Protein AF-A0A1I7ATZ3-F1 (afdb_monomer)

Radius of gyration: 27.04 Å; Cα contacts (8 Å, |Δi|>4): 1333; chains: 1; bounding box: 50×99×94 Å

Solvent-accessible surface area (backbone atoms only — not comparable to full-atom values): 29990 Å² total; per-residue (Å²): 133,88,88,81,89,83,79,82,81,77,78,77,77,76,74,86,73,68,63,44,78,49,77,69,45,80,72,55,74,37,81,67,33,77,46,61,32,64,81,54,92,65,87,57,68,36,50,53,69,41,48,66,41,80,89,51,80,63,52,58,56,46,27,48,54,71,18,48,56,48,60,50,78,49,72,45,97,84,22,22,42,31,42,36,35,38,41,46,85,46,84,48,70,81,88,48,48,73,60,49,52,51,47,59,68,63,67,67,80,73,76,92,80,54,66,81,81,47,50,64,60,42,49,47,19,60,67,66,74,43,62,53,66,58,60,61,53,47,48,42,52,36,39,26,42,37,46,35,58,32,50,19,26,23,56,35,34,39,40,42,30,33,34,80,50,60,81,26,62,76,19,36,35,39,39,42,43,61,57,42,43,30,40,41,30,43,78,51,76,38,32,33,38,43,37,41,36,25,32,44,98,85,69,47,65,45,72,52,77,51,75,44,73,76,36,60,75,52,44,56,39,35,42,35,38,30,24,77,82,29,31,36,34,41,36,39,89,87,71,52,72,51,79,43,58,19,29,46,55,54,62,54,63,49,87,61,78,39,55,35,54,16,44,39,37,40,37,72,45,70,28,92,86,32,45,38,39,35,37,35,36,40,34,46,35,29,33,29,82,22,29,44,65,26,49,38,33,59,58,41,50,30,23,32,31,29,51,25,67,59,64,60,91,34,31,51,67,40,51,51,54,40,44,76,70,78,24,42,27,22,41,21,40,20,54,70,49,55,73,72,54,50,70,72,57,49,51,51,54,30,42,39,38,73,75,62,65,31,38,44,22,35,23,39,74,49,45,42,69,78,45,59,69,72,57,32,50,50,52,50,55,51,51,47,50,48,48,21,72,75,54,72,49,73,43,43,30,34,48,28,34,93,65,30,59,51,56,69,55,40,37,51,40,30,79,76,62,62,24,45,56,42,67,39,64,86,30,26,35,61,47,74,73,53,26,51,49,18,67,86,39,34,80,41,48,57,55,38,25,64,28,39,48,45,62,42,35,31,28,46,41,28,51,38,79,80,42,59,91,64,8,21,22,33,72,57,48,52,51,44,54,50,30,23,53,75,62,62,29,45,40,30,21,52,58,56,51,51,45,28,23,44,18,36,64,61,41,48,67,40,80,31,29,44,49,94,45,36,38,34,34,35,34,42,39,80,72,41,50,32,38,33,39,37,71,46,80,54,50,95,61,44,44,40,32,35,65,70,78,72,40,78,54,77,69,45,76,44,98,85,23,24,38,36,37,78,44,50,50,77,30,36,38,38,41,38,42,101

pLDDT: mean 88.19, std 15.66, range [24.61, 98.62]

Sequence (578 aa):
MSSSLHVEGSKTLIDENIPKICENANQGILNLFSQNYTEINSIPKNVFIANLQGNKIYDKLYSAIYGTLKSEISLTASKALNYKTSRDSCLFPCSLFPVVDTILQSGVNGYTVNLTKSLETHRFCEAASIPLIHYREQQRQTESLYICGLIPMVKCTYQISMNIKTDDFQSFVELNSPGSKLIIQKVDNDNVILRSYFKDFSEEIRSKTIRIGNAAEKFDFEIKFDGYNKTNTICTNDGNFIVTPFYSTDRQRLPYIDFSNGYIKFTSFIAGKGTYLDVDLYSIGQTADRKFITAIGSNKILAFGLDGPHARDTTEQGIRYLNSKNNIGTIWFDIELLEQYSETDLEYLRSLVTNDSWDVGVHYSEELNRLPLEEAYKVIDEGYSYVYEKIGKKPTSWCSMRNKDTVAHAIYAYENLGMFWRNGDSGIHAERDIGNLDDTTWEWWEKASRAGMIHPVFTHELDKDPAIKYSISSSKFRSWVDNYNSNNVSIVSFYEYGQINRNTFDASFEKLRYTEHSVTFDAHTNGAIALVNVNIKAGKNTQIYDNTSEKFISYNIEQDNSVTFWVEDRHTYSVYVN

Foldseek 3Di:
DDDDDDDDDDPPPPPQFDWDFDFLDFDFKDFQDKDFQQPDDDDDLLKDWAALDADDPVLVVVCQAFAAKDWDWDQDPSRFTKIKIFGDDHPDDPVCVVVVLVCVVVVPPDDDPCPVVQPLLVLVCVQVVHRSCLVVNVSRRWTKMKRFQGFKALKKKKKFKKAKDWPDQVKWKWKDWFLWTWTWTDNDQFKIKIKTWAADPVRHIDIDIDMDGRRNDMFMKMWIHHQAQQWIWIAGPVGDIDIDHGRDPLSNLQPDGFITFRMMIMTIRADDPMGMMMMTTRMITMMDTDTLKFFTGDLQAAAEEAADDDDCLFAVVLQVLLVVLVFEEEYAYELVRLVPDDVVVLVVLLCCCPPVVHAYHHEYADLLLVDDVVVSLVSLVVRQVSSCVSNVDGHAEYAYDVRNDGSSSSNSCCVPRVHHYQCDCSHLCVSPSQQQAAPSNLVVLLSCLLSSGHHHHYAHGQDDVVDDPSHYHVVSSSSSSVSSVVVSHHYYYPNLSVQQNSQSPFKDWGSWIDRPWKTKIWIAGPQHKTKMWRPDQADPPKWKAFPVVRDTFDWDQDPNRIIIGIDGHGIMMMITHD

Structure (mmCIF, N/CA/C/O backbone):
data_AF-A0A1I7ATZ3-F1
#
_entry.id   AF-A0A1I7ATZ3-F1
#
loop_
_atom_site.group_PDB
_atom_site.id
_atom_site.type_symbol
_atom_site.label_atom_id
_atom_site.label_alt_id
_atom_site.label_comp_id
_atom_site.label_asym_id
_atom_site.label_entity_id
_atom_site.label_seq_id
_atom_site.pdbx_PDB_ins_code
_atom_site.Cartn_x
_atom_site.Cartn_y
_atom_site.Cartn_z
_atom_site.occupancy
_atom_site.B_iso_or_equiv
_atom_site.auth_seq_id
_atom_site.auth_comp_id
_atom_site.auth_asym_id
_atom_site.auth_atom_id
_atom_site.pdbx_PDB_model_num
ATOM 1 N N . MET A 1 1 ? -24.957 -67.911 57.767 1.00 36.72 1 MET A N 1
ATOM 2 C CA . MET A 1 1 ? -23.739 -68.162 56.971 1.00 36.72 1 MET A CA 1
ATOM 3 C C . MET A 1 1 ? -23.518 -66.976 56.046 1.00 36.72 1 MET A C 1
ATOM 5 O O . MET A 1 1 ? -24.483 -66.536 55.445 1.00 36.72 1 MET A O 1
ATOM 9 N N . SER A 1 2 ? -22.285 -66.464 56.046 1.00 29.34 2 SER A N 1
ATOM 10 C CA . SER A 1 2 ? -21.555 -65.673 55.038 1.00 29.34 2 SER A CA 1
ATOM 11 C C . SER A 1 2 ? -22.284 -64.913 53.913 1.00 29.34 2 SER A C 1
ATOM 13 O O . SER A 1 2 ? -23.058 -65.466 53.143 1.00 29.34 2 SER A O 1
ATOM 15 N N . SER A 1 3 ? -21.849 -63.660 53.773 1.00 24.61 3 SER A N 1
ATOM 16 C CA . SER A 1 3 ? -22.032 -62.644 52.728 1.00 24.61 3 SER A CA 1
ATOM 17 C C . SER A 1 3 ? -21.414 -62.947 51.351 1.00 24.61 3 SER A C 1
ATOM 19 O O . SER A 1 3 ? -20.389 -63.623 51.277 1.00 24.61 3 SER A O 1
ATOM 21 N N . SER A 1 4 ? -21.958 -62.319 50.296 1.00 28.31 4 SER A N 1
ATOM 22 C CA . SER A 1 4 ? -21.312 -61.410 49.299 1.00 28.31 4 SER A CA 1
ATOM 23 C C . SER A 1 4 ? -22.206 -61.374 48.037 1.00 28.31 4 SER A C 1
ATOM 25 O O . SER A 1 4 ? -22.562 -62.426 47.527 1.00 28.31 4 SER A O 1
ATOM 27 N N . LEU A 1 5 ? -22.840 -60.271 47.606 1.00 27.20 5 LEU A N 1
ATOM 28 C CA . LEU A 1 5 ? -22.343 -58.982 47.085 1.00 27.20 5 LEU A CA 1
ATOM 29 C C . LEU A 1 5 ? -21.348 -59.148 45.924 1.00 27.20 5 LEU A C 1
ATOM 31 O O . LEU A 1 5 ? -20.136 -59.126 46.112 1.00 27.20 5 LEU A O 1
ATOM 35 N N . HIS A 1 6 ? -21.901 -59.301 44.717 1.00 26.30 6 HIS A N 1
ATOM 36 C CA . HIS A 1 6 ? -21.206 -59.072 43.454 1.00 26.30 6 HIS A CA 1
ATOM 37 C C . HIS A 1 6 ? -21.459 -57.624 43.022 1.00 26.30 6 HIS A C 1
ATOM 39 O O . HIS A 1 6 ? -22.601 -57.228 42.802 1.00 26.30 6 HIS A O 1
ATOM 45 N N . VAL A 1 7 ? -20.385 -56.840 42.961 1.00 30.66 7 VAL A N 1
ATOM 46 C CA . VAL A 1 7 ? -20.363 -55.481 42.418 1.00 30.66 7 VAL A CA 1
ATOM 47 C C . VAL A 1 7 ? -20.033 -55.594 40.934 1.00 30.66 7 VAL A C 1
ATOM 49 O O . VAL A 1 7 ? -18.987 -56.132 40.569 1.00 30.66 7 VAL A O 1
ATOM 52 N N . GLU A 1 8 ? -20.947 -55.112 40.095 1.00 30.19 8 GLU A N 1
ATOM 53 C CA . GLU A 1 8 ? -20.722 -54.881 38.672 1.00 30.19 8 GLU A CA 1
ATOM 54 C C . GLU A 1 8 ? -19.569 -53.893 38.482 1.00 30.19 8 GLU A C 1
ATOM 56 O O . GLU A 1 8 ? -19.534 -52.818 39.084 1.00 30.19 8 GLU A O 1
ATOM 61 N N . GLY A 1 9 ? -18.616 -54.271 37.631 1.00 30.16 9 GLY A N 1
ATOM 62 C CA . GLY A 1 9 ? -17.546 -53.388 37.200 1.00 30.16 9 GLY A CA 1
ATOM 63 C C . GLY A 1 9 ? -18.124 -52.214 36.420 1.00 30.16 9 GLY A C 1
ATOM 64 O O . GLY A 1 9 ? -18.632 -52.383 35.310 1.00 30.16 9 GLY A O 1
ATOM 65 N N . SER A 1 10 ? -18.008 -51.018 36.989 1.00 30.09 10 SER A N 1
ATOM 66 C CA . SER A 1 10 ? -18.161 -49.774 36.256 1.00 30.09 10 SER A CA 1
ATOM 67 C C . SER A 1 10 ? -17.097 -49.728 35.158 1.00 30.09 10 SER A C 1
ATOM 69 O O . SER A 1 10 ? -15.900 -49.601 35.414 1.00 30.09 10 SER A O 1
ATOM 71 N N . LYS A 1 11 ? -17.536 -49.831 33.900 1.00 34.59 11 LYS A N 1
ATOM 72 C CA . LYS A 1 11 ? -16.761 -49.298 32.782 1.00 34.59 11 LYS A CA 1
ATOM 73 C C . LYS A 1 11 ? -16.642 -47.798 33.022 1.00 34.59 11 LYS A C 1
ATOM 75 O O . LYS A 1 11 ? -17.623 -47.069 32.909 1.00 34.59 11 LYS A O 1
ATOM 80 N N . THR A 1 12 ? -15.449 -47.362 33.391 1.00 31.11 12 THR A N 1
ATOM 81 C CA . THR A 1 12 ? -15.022 -45.972 33.309 1.00 31.11 12 THR A CA 1
ATOM 82 C C . THR A 1 12 ? -15.244 -45.497 31.875 1.00 31.11 12 THR A C 1
ATOM 84 O O . THR A 1 12 ? -14.516 -45.882 30.962 1.00 31.11 12 THR A O 1
ATOM 87 N N . LEU A 1 13 ? -16.294 -44.699 31.675 1.00 33.44 13 LEU A N 1
ATOM 88 C CA . LEU A 1 13 ? -16.400 -43.783 30.546 1.00 33.44 13 LEU A CA 1
ATOM 89 C C . LEU A 1 13 ? -15.162 -42.887 30.610 1.00 33.44 13 LEU A C 1
ATOM 91 O O . LEU A 1 13 ? -14.998 -42.117 31.555 1.00 33.44 13 LEU A O 1
ATOM 95 N N . ILE A 1 14 ? -14.250 -43.065 29.657 1.00 36.38 14 ILE A N 1
ATOM 96 C CA . ILE A 1 14 ? -13.194 -42.091 29.410 1.00 36.38 14 ILE A CA 1
ATOM 97 C C . ILE A 1 14 ? -13.918 -40.856 28.881 1.00 36.38 14 ILE A C 1
ATOM 99 O O . ILE A 1 14 ? -14.614 -40.923 27.874 1.00 36.38 14 ILE A O 1
ATOM 103 N N . ASP A 1 15 ? -13.818 -39.771 29.632 1.00 35.75 15 ASP A N 1
ATOM 104 C CA . ASP A 1 15 ? -14.407 -38.477 29.323 1.00 35.75 15 ASP A CA 1
ATOM 105 C C . ASP A 1 15 ? -13.704 -37.906 28.075 1.00 35.75 15 ASP A C 1
ATOM 107 O O . ASP A 1 15 ? -12.600 -37.366 28.157 1.00 35.75 15 ASP A O 1
ATOM 111 N N . GLU A 1 16 ? -14.294 -38.096 26.889 1.00 43.09 16 GLU A N 1
ATOM 112 C CA . GLU A 1 16 ? -13.748 -37.637 25.596 1.00 43.09 16 GLU A CA 1
ATOM 113 C C . GLU A 1 16 ? -13.791 -36.101 25.427 1.00 43.09 16 GLU A C 1
ATOM 115 O O . GLU A 1 16 ? -13.305 -35.573 24.430 1.00 43.09 16 GLU A O 1
ATOM 120 N N . ASN A 1 17 ? -14.280 -35.357 26.427 1.00 49.88 17 ASN A N 1
ATOM 121 C CA . ASN A 1 17 ? -14.474 -33.904 26.371 1.00 49.88 17 ASN A CA 1
ATOM 122 C C . ASN A 1 17 ? -13.501 -33.075 27.224 1.00 49.88 17 ASN A C 1
ATOM 124 O O . ASN A 1 17 ? -13.773 -31.904 27.489 1.00 49.88 17 ASN A O 1
ATOM 128 N N . ILE A 1 18 ? -12.359 -33.622 27.654 1.00 52.47 18 ILE A N 1
ATOM 129 C CA . ILE A 1 18 ? -11.357 -32.812 28.366 1.00 52.47 18 ILE A CA 1
ATOM 130 C C . ILE A 1 18 ? -10.663 -31.873 27.361 1.00 52.47 18 ILE A C 1
ATOM 132 O O . ILE A 1 18 ? -9.934 -32.360 26.490 1.00 52.47 18 ILE A O 1
ATOM 136 N N . PRO A 1 19 ? -10.823 -30.537 27.477 1.00 59.25 19 PRO A N 1
ATOM 137 C CA . PRO A 1 19 ? -10.188 -29.601 26.562 1.00 59.25 19 PRO A CA 1
ATOM 138 C C . PRO A 1 19 ? -8.671 -29.705 26.697 1.00 59.25 19 PRO A C 1
ATOM 140 O O . PRO A 1 19 ? -8.118 -29.508 27.784 1.00 59.25 19 PRO A O 1
ATOM 143 N N . LYS A 1 20 ? -7.979 -29.997 25.595 1.00 66.81 20 LYS A N 1
ATOM 144 C CA . LYS A 1 20 ? -6.515 -29.973 25.584 1.00 66.81 20 LYS A CA 1
ATOM 145 C C . LYS A 1 20 ? -6.061 -28.525 25.465 1.00 66.81 20 LYS A C 1
ATOM 147 O O . LYS A 1 20 ? -6.461 -27.831 24.533 1.00 66.81 20 LYS A O 1
ATOM 152 N N . ILE A 1 21 ? -5.244 -28.078 26.418 1.00 69.56 21 ILE A N 1
ATOM 153 C CA . ILE A 1 21 ? -4.517 -26.813 26.298 1.00 69.56 21 ILE A CA 1
ATOM 154 C C . ILE A 1 21 ? -3.415 -27.043 25.269 1.00 69.56 21 ILE A C 1
ATOM 156 O O . ILE A 1 21 ? -2.596 -27.951 25.430 1.00 69.56 21 ILE A O 1
ATOM 160 N N . CYS A 1 22 ? -3.412 -26.245 24.210 1.00 75.88 22 CYS A N 1
ATOM 161 C CA . CYS A 1 22 ? -2.431 -26.342 23.139 1.00 75.88 22 CYS A CA 1
ATOM 162 C C . CYS A 1 22 ? -1.726 -25.003 22.942 1.00 75.88 22 CYS A C 1
ATOM 164 O O . CYS A 1 22 ? -2.307 -23.940 23.146 1.00 75.88 22 CYS A O 1
ATOM 166 N N . GLU A 1 23 ? -0.466 -25.052 22.525 1.00 80.12 23 GLU A N 1
ATOM 167 C CA . GLU A 1 23 ? 0.217 -23.865 22.020 1.00 80.12 23 GLU A CA 1
ATOM 168 C C . GLU A 1 23 ? -0.280 -23.544 20.608 1.00 80.12 23 GLU A C 1
ATOM 170 O O . GLU A 1 23 ? -0.656 -24.441 19.846 1.00 80.12 23 GLU A O 1
ATOM 175 N N . ASN A 1 24 ? -0.239 -22.265 20.230 1.00 85.50 24 ASN A N 1
ATOM 176 C CA . ASN A 1 24 ? -0.501 -21.835 18.860 1.00 85.50 24 ASN A CA 1
ATOM 177 C C . ASN A 1 24 ? 0.699 -22.178 17.951 1.00 85.50 24 ASN A C 1
ATOM 179 O O . ASN A 1 24 ? 1.478 -21.312 17.544 1.00 85.50 24 ASN A O 1
ATOM 183 N N . ALA A 1 25 ? 0.889 -23.474 17.709 1.00 83.50 25 ALA A N 1
ATOM 184 C CA . ALA A 1 25 ? 2.038 -24.026 17.008 1.00 83.50 25 ALA A CA 1
ATOM 185 C C . ALA A 1 25 ? 1.992 -23.757 15.496 1.00 83.50 25 ALA A C 1
ATOM 187 O O . ALA A 1 25 ? 0.927 -23.545 14.912 1.00 83.50 25 ALA A O 1
ATOM 188 N N . ASN A 1 26 ? 3.166 -23.807 14.860 1.00 88.06 26 ASN A N 1
ATOM 189 C CA . ASN A 1 26 ? 3.309 -23.756 13.405 1.00 88.06 26 ASN A CA 1
ATOM 190 C C . ASN A 1 26 ? 2.664 -25.002 12.759 1.00 88.06 26 ASN A C 1
ATOM 192 O O . ASN A 1 26 ? 2.854 -26.124 13.225 1.00 88.06 26 ASN A O 1
ATOM 196 N N . GLN A 1 27 ? 1.899 -24.787 11.692 1.00 90.19 27 GLN A N 1
ATOM 197 C CA . GLN A 1 27 ? 1.150 -25.785 10.930 1.00 90.19 27 GLN A CA 1
ATOM 198 C C . GLN A 1 27 ? 1.452 -25.741 9.422 1.00 90.19 27 GLN A C 1
ATOM 200 O O . GLN A 1 27 ? 0.717 -26.323 8.626 1.00 90.19 27 GLN A O 1
ATOM 205 N N . GLY A 1 28 ? 2.538 -25.081 9.018 1.00 93.44 28 GLY A N 1
ATOM 206 C CA . GLY A 1 28 ? 3.016 -25.041 7.640 1.00 93.44 28 GLY A CA 1
ATOM 207 C C . GLY A 1 28 ? 2.844 -23.668 7.006 1.00 93.44 28 GLY A C 1
ATOM 208 O O . GLY A 1 28 ? 3.283 -22.666 7.561 1.00 93.44 28 GLY A O 1
ATOM 209 N N . ILE A 1 29 ? 2.245 -23.633 5.817 1.00 95.19 29 ILE A N 1
ATOM 210 C CA . ILE A 1 29 ? 2.174 -22.443 4.965 1.00 95.19 29 ILE A CA 1
ATOM 211 C C . ILE A 1 29 ? 0.708 -22.091 4.703 1.00 95.19 29 ILE A C 1
ATOM 213 O O . ILE A 1 29 ? -0.112 -22.967 4.428 1.00 95.19 29 ILE A O 1
ATOM 217 N N . LEU A 1 30 ? 0.387 -20.803 4.792 1.00 96.50 30 LEU A N 1
ATOM 218 C CA . LEU A 1 30 ? -0.897 -20.228 4.415 1.00 96.50 30 LEU A CA 1
ATOM 219 C C . LEU A 1 30 ? -0.742 -19.545 3.056 1.00 96.50 30 LEU A C 1
ATOM 221 O O . LEU A 1 30 ? 0.112 -18.672 2.890 1.00 96.50 30 LEU A O 1
ATOM 225 N N . ASN A 1 31 ? -1.585 -19.924 2.098 1.00 96.62 31 ASN A N 1
ATOM 226 C CA . ASN A 1 31 ? -1.685 -19.229 0.818 1.00 96.62 31 ASN A CA 1
ATOM 227 C C . ASN A 1 31 ? -2.559 -17.985 1.003 1.00 96.62 31 ASN A C 1
ATOM 229 O O . ASN A 1 31 ? -3.742 -18.104 1.304 1.00 96.62 31 ASN A O 1
ATOM 233 N N . LEU A 1 32 ? -1.970 -16.804 0.830 1.00 96.50 32 LEU A N 1
ATOM 234 C CA . LEU A 1 32 ? -2.642 -15.511 0.997 1.00 96.50 32 LEU A CA 1
ATOM 235 C C . LEU A 1 32 ? -3.199 -14.985 -0.328 1.00 96.50 32 LEU A C 1
ATOM 237 O O . LEU A 1 32 ? -4.257 -14.367 -0.374 1.00 96.50 32 LEU A O 1
ATOM 241 N N . PHE A 1 33 ? -2.473 -15.234 -1.414 1.00 96.31 33 PHE A N 1
ATOM 242 C CA . PHE A 1 33 ? -2.845 -14.833 -2.763 1.00 96.31 33 PHE A CA 1
ATOM 243 C C . PHE A 1 33 ? -2.276 -15.844 -3.753 1.00 96.31 33 PHE A C 1
ATOM 245 O O . PHE A 1 33 ? -1.148 -16.311 -3.595 1.00 96.31 33 PHE A O 1
ATOM 252 N N . SER A 1 34 ? -3.037 -16.176 -4.790 1.00 95.31 34 SER A N 1
ATOM 253 C CA . SER A 1 34 ? -2.556 -17.020 -5.879 1.00 95.31 34 SER A CA 1
ATOM 254 C C . SER A 1 34 ? -3.253 -16.648 -7.173 1.00 95.31 34 SER A C 1
ATOM 256 O O . SER A 1 34 ? -4.481 -16.609 -7.242 1.00 95.31 34 SER A O 1
ATOM 258 N N . GLN A 1 35 ? -2.458 -16.381 -8.203 1.00 94.69 35 GLN A N 1
ATOM 259 C CA . GLN A 1 35 ? -2.944 -16.081 -9.537 1.00 94.69 35 GLN A CA 1
ATOM 260 C C . GLN A 1 35 ? -2.124 -16.863 -10.557 1.00 94.69 35 GLN A C 1
ATOM 262 O O . GLN A 1 35 ? -0.966 -16.535 -10.827 1.00 94.69 35 GLN A O 1
ATOM 267 N N . ASN A 1 36 ? -2.737 -17.910 -11.114 1.00 93.81 36 ASN A N 1
ATOM 268 C CA . ASN A 1 36 ? -2.173 -18.705 -12.196 1.00 93.81 36 ASN A CA 1
ATOM 269 C C . ASN A 1 36 ? -2.732 -18.220 -13.541 1.00 93.81 36 ASN A C 1
ATOM 271 O O . ASN A 1 36 ? -3.906 -18.422 -13.852 1.00 93.81 36 ASN A O 1
ATOM 275 N N . TYR A 1 37 ? -1.888 -17.588 -14.354 1.00 92.88 37 TYR A N 1
ATOM 276 C CA . TYR A 1 37 ? -2.301 -17.036 -15.644 1.00 92.88 37 TYR A CA 1
ATOM 277 C C . TYR A 1 37 ? -2.492 -18.117 -16.717 1.00 92.88 37 TYR A C 1
ATOM 279 O O . TYR A 1 37 ? -3.188 -17.882 -17.703 1.00 92.88 37 TYR A O 1
ATOM 287 N N . THR A 1 38 ? -1.972 -19.329 -16.485 1.00 86.06 38 THR A N 1
ATOM 288 C CA . THR A 1 38 ? -2.117 -20.467 -17.412 1.00 86.06 38 THR A CA 1
ATOM 289 C C . THR A 1 38 ? -3.521 -21.067 -17.446 1.00 86.06 38 THR A C 1
ATOM 291 O O . THR A 1 38 ? -3.846 -21.858 -18.332 1.00 86.06 38 THR A O 1
ATOM 294 N N . GLU A 1 39 ? -4.390 -20.659 -16.524 1.00 83.88 39 GLU A N 1
ATOM 295 C CA . GLU A 1 39 ? -5.732 -21.220 -16.350 1.00 83.88 39 GLU A CA 1
ATOM 296 C C . GLU A 1 39 ? -6.856 -20.229 -16.691 1.00 83.88 39 GLU A C 1
ATOM 298 O O . GLU A 1 39 ? -8.026 -20.610 -16.706 1.00 83.88 39 GLU A O 1
ATOM 303 N N . ILE A 1 40 ? -6.529 -18.973 -17.013 1.00 84.25 40 ILE A N 1
ATOM 304 C CA . ILE A 1 40 ? -7.522 -17.912 -17.232 1.00 84.25 40 ILE A CA 1
ATOM 305 C C . ILE A 1 40 ? -7.749 -17.597 -18.716 1.00 84.25 40 ILE A C 1
ATOM 307 O O . 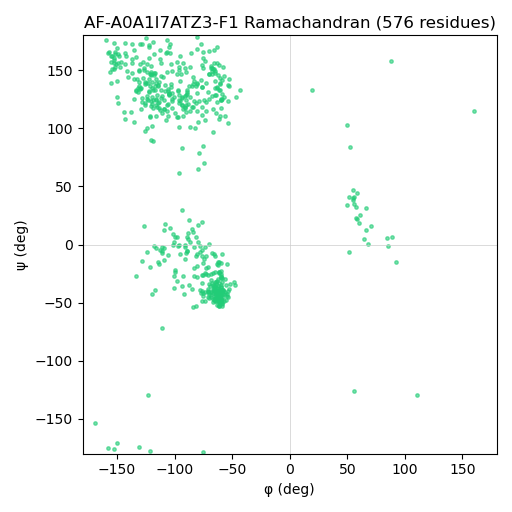ILE A 1 40 ? -6.879 -17.795 -19.561 1.00 84.25 40 ILE A O 1
ATOM 311 N N . ASN A 1 41 ? -8.934 -17.059 -19.021 1.00 84.25 41 ASN A N 1
ATOM 312 C CA . ASN A 1 41 ? -9.364 -16.720 -20.387 1.00 84.25 41 ASN A CA 1
ATOM 313 C C . ASN A 1 41 ? -9.484 -15.205 -20.641 1.00 84.25 41 ASN A C 1
ATOM 315 O O . ASN A 1 41 ? -9.767 -14.785 -21.760 1.00 84.25 41 ASN A O 1
ATOM 319 N N . SER A 1 42 ? -9.304 -14.379 -19.611 1.00 89.94 42 SER A N 1
ATOM 320 C CA . SER A 1 42 ? -9.374 -12.917 -19.690 1.00 89.94 42 SER A CA 1
ATOM 321 C C . SER A 1 42 ? -8.409 -12.286 -18.696 1.00 89.94 42 SER A C 1
ATOM 323 O O . SER A 1 42 ? -8.137 -12.882 -17.655 1.00 89.94 42 SER A O 1
ATOM 325 N N . ILE A 1 43 ? -7.934 -11.073 -18.987 1.00 92.62 43 ILE A N 1
ATOM 326 C CA . ILE A 1 43 ? -7.082 -10.312 -18.066 1.00 92.62 43 ILE A CA 1
ATOM 327 C C . ILE A 1 43 ? -7.823 -10.134 -16.726 1.00 92.62 43 ILE A C 1
ATOM 329 O O . ILE A 1 43 ? -8.975 -9.686 -16.733 1.00 92.62 43 ILE A O 1
ATOM 333 N N . PRO A 1 44 ? -7.212 -10.500 -15.586 1.00 94.50 44 PRO A N 1
ATOM 334 C CA . PRO A 1 44 ? -7.837 -10.350 -14.276 1.00 94.50 44 PRO A CA 1
ATOM 335 C C . PRO A 1 44 ? -8.128 -8.887 -13.929 1.00 94.50 44 PRO A C 1
ATOM 337 O O . PRO A 1 44 ? -7.364 -7.990 -14.273 1.00 94.50 44 PRO A O 1
ATOM 340 N N . LYS A 1 45 ? -9.230 -8.639 -13.210 1.00 95.12 45 LYS A N 1
ATOM 341 C CA . LYS A 1 45 ? -9.675 -7.274 -12.860 1.00 95.12 45 LYS A CA 1
ATOM 342 C C . LYS A 1 45 ? -8.704 -6.528 -11.937 1.00 95.12 45 LYS A C 1
ATOM 344 O O . LYS A 1 45 ? -8.712 -5.307 -11.926 1.00 95.12 45 LYS A O 1
ATOM 349 N N . ASN A 1 46 ? -7.879 -7.253 -11.186 1.00 96.19 46 ASN A N 1
ATOM 350 C CA . ASN A 1 46 ? -6.849 -6.726 -10.287 1.00 96.19 46 ASN A CA 1
ATOM 351 C C . ASN A 1 46 ? -5.520 -6.409 -11.003 1.00 96.19 46 ASN A C 1
ATOM 353 O O . ASN A 1 46 ? -4.496 -6.253 -10.339 1.00 96.19 46 ASN A O 1
ATOM 357 N N . VAL A 1 47 ? -5.512 -6.368 -12.338 1.00 97.25 47 VAL A N 1
ATOM 358 C CA . VAL A 1 47 ? -4.330 -6.084 -13.157 1.00 97.25 47 VAL A CA 1
ATOM 359 C C . VAL A 1 47 ? -4.594 -4.871 -14.037 1.00 97.25 47 VAL A C 1
ATOM 361 O O . VAL A 1 47 ? -5.607 -4.811 -14.733 1.00 97.25 47 VAL A O 1
ATOM 364 N N . PHE A 1 48 ? -3.665 -3.917 -14.049 1.00 96.81 48 PHE A N 1
ATOM 365 C CA . PHE A 1 48 ? -3.725 -2.762 -14.945 1.00 96.81 48 PHE A CA 1
ATOM 366 C C . PHE A 1 48 ? -2.328 -2.230 -15.280 1.00 96.81 48 PHE A C 1
ATOM 368 O O . PHE A 1 48 ? -1.350 -2.546 -14.602 1.00 96.81 48 PHE A O 1
ATOM 375 N N . ILE A 1 49 ? -2.246 -1.403 -16.326 1.00 95.50 49 ILE A N 1
ATOM 376 C CA . ILE A 1 49 ? -1.052 -0.619 -16.661 1.00 95.50 49 ILE A CA 1
ATOM 377 C C . ILE A 1 49 ? -1.339 0.874 -16.516 1.00 95.50 49 ILE A C 1
ATOM 379 O O . ILE A 1 49 ? -2.412 1.338 -16.913 1.00 95.50 49 ILE A O 1
ATOM 383 N N . ALA A 1 50 ? -0.406 1.626 -15.934 1.00 92.31 50 ALA A N 1
ATOM 384 C CA . ALA A 1 50 ? -0.528 3.077 -15.809 1.00 92.31 50 ALA A CA 1
ATOM 385 C C . ALA A 1 50 ? 0.829 3.793 -15.747 1.00 92.31 50 ALA A C 1
ATOM 387 O O . ALA A 1 50 ? 1.815 3.247 -15.243 1.00 92.31 50 ALA A O 1
ATOM 388 N N . ASN A 1 51 ? 0.852 5.043 -16.218 1.00 84.88 51 ASN A N 1
ATOM 389 C CA . ASN A 1 51 ? 1.996 5.947 -16.101 1.00 84.88 51 ASN A CA 1
ATOM 390 C C . ASN A 1 51 ? 2.023 6.613 -14.723 1.00 84.88 51 ASN A C 1
ATOM 392 O O . ASN A 1 51 ? 1.000 7.080 -14.234 1.00 84.88 51 ASN A O 1
ATOM 396 N N . LEU A 1 52 ? 3.207 6.684 -14.118 1.00 67.88 52 LEU A N 1
ATOM 397 C CA . LEU A 1 52 ? 3.423 7.315 -12.809 1.00 67.88 52 LEU A CA 1
ATOM 398 C C . LEU A 1 52 ? 3.591 8.835 -12.885 1.00 67.88 52 LEU A C 1
ATOM 400 O O . LEU A 1 52 ? 3.460 9.526 -11.883 1.00 67.88 52 LEU A O 1
ATOM 404 N N . GLN A 1 53 ? 3.938 9.361 -14.058 1.00 66.25 53 GLN A N 1
ATOM 405 C CA . GLN A 1 53 ? 4.238 10.774 -14.252 1.00 66.25 53 GLN A CA 1
ATOM 406 C C . GLN A 1 53 ? 3.481 11.280 -15.478 1.00 66.25 53 GLN A C 1
ATOM 408 O O . GLN A 1 53 ? 3.512 10.651 -16.532 1.00 66.25 53 GLN A O 1
ATOM 413 N N . GLY A 1 54 ? 2.796 12.416 -15.333 1.00 60.50 54 GLY A N 1
ATOM 414 C CA . GLY A 1 54 ? 2.098 13.060 -16.443 1.00 60.50 54 GLY A CA 1
ATOM 415 C C . GLY A 1 54 ? 3.062 13.564 -17.522 1.00 60.50 54 GLY A C 1
ATOM 416 O O . GLY A 1 54 ? 4.196 13.950 -17.222 1.00 60.50 54 GLY A O 1
ATOM 417 N N . ASN A 1 55 ? 2.577 13.606 -18.766 1.00 59.47 55 ASN A N 1
ATOM 418 C CA . ASN A 1 55 ? 3.359 14.021 -19.930 1.00 59.47 55 ASN A CA 1
ATOM 419 C C . ASN A 1 55 ? 3.890 15.459 -19.784 1.00 59.47 55 ASN A C 1
ATOM 421 O O . ASN A 1 55 ? 3.128 16.415 -19.619 1.00 59.47 55 ASN A O 1
ATOM 425 N N . LYS A 1 56 ? 5.205 15.634 -19.912 1.00 68.19 56 LYS A N 1
ATOM 426 C CA . LYS A 1 56 ? 5.891 16.931 -19.933 1.00 68.19 56 LYS A CA 1
ATOM 427 C C . LYS A 1 56 ? 6.391 17.274 -21.330 1.00 68.19 56 LYS A C 1
ATOM 429 O O . LYS A 1 56 ? 6.508 16.440 -22.220 1.00 68.19 56 LYS A O 1
ATOM 434 N N . ILE A 1 57 ? 6.733 18.549 -21.517 1.00 65.38 57 ILE A N 1
ATOM 435 C CA . ILE A 1 57 ? 7.265 19.077 -22.784 1.00 65.38 57 ILE A CA 1
ATOM 436 C C . ILE A 1 57 ? 8.516 18.299 -23.239 1.00 65.38 57 ILE A C 1
ATOM 438 O O . ILE A 1 57 ? 8.687 18.065 -24.435 1.00 65.38 57 ILE A O 1
ATOM 442 N N . TYR A 1 58 ? 9.350 17.855 -22.294 1.00 66.44 58 TYR A N 1
ATOM 443 C CA . TYR A 1 58 ? 10.560 17.078 -22.572 1.00 66.44 58 TYR A CA 1
ATOM 444 C C . TYR A 1 58 ? 10.275 15.670 -23.110 1.00 66.44 58 TYR A C 1
ATOM 446 O O . TYR A 1 58 ? 11.071 15.167 -23.896 1.00 66.44 58 TYR A O 1
ATOM 454 N N . ASP A 1 59 ? 9.113 15.086 -22.814 1.00 71.12 59 ASP A N 1
ATOM 455 C CA . ASP A 1 59 ? 8.777 13.731 -23.257 1.00 71.12 59 ASP A CA 1
ATOM 456 C C . ASP A 1 59 ? 8.584 13.689 -24.780 1.00 71.12 59 ASP A C 1
ATOM 458 O O . ASP A 1 59 ? 8.926 12.702 -25.425 1.00 71.12 59 ASP A O 1
ATOM 462 N N . LYS A 1 60 ? 8.119 14.785 -25.397 1.00 74.38 60 LYS A N 1
ATOM 463 C CA . LYS A 1 60 ? 8.054 14.911 -26.866 1.00 74.38 60 LYS A CA 1
ATOM 464 C C . LYS A 1 60 ? 9.444 14.940 -27.497 1.00 74.38 60 LYS A C 1
ATOM 466 O O . LYS A 1 60 ? 9.657 14.319 -28.535 1.00 74.38 60 LYS A O 1
ATOM 471 N N . LEU A 1 61 ? 10.379 15.658 -26.872 1.00 73.81 61 LEU A N 1
ATOM 472 C CA . LEU A 1 61 ? 11.764 15.728 -27.330 1.00 73.81 61 LEU A CA 1
ATOM 473 C C . LEU A 1 61 ? 12.445 14.363 -27.183 1.00 73.81 61 LEU A C 1
ATOM 475 O O . LEU A 1 61 ? 13.041 13.883 -28.142 1.00 73.81 61 LEU A O 1
ATOM 479 N N . TYR A 1 62 ? 12.286 13.712 -26.027 1.00 76.69 62 TYR A N 1
ATOM 480 C CA . TYR A 1 62 ? 12.764 12.350 -25.808 1.00 76.69 62 TYR A CA 1
ATOM 481 C C . TYR A 1 62 ? 12.174 11.383 -26.843 1.00 76.69 62 TYR A C 1
ATOM 483 O O . TYR A 1 62 ? 12.932 10.685 -27.504 1.00 76.69 62 TYR A O 1
ATOM 491 N N . SER A 1 63 ? 10.856 11.417 -27.075 1.00 78.00 63 SER A N 1
ATOM 492 C CA . SER A 1 63 ? 10.190 10.567 -28.080 1.00 78.00 63 SER A CA 1
ATOM 493 C C . SER A 1 63 ? 10.746 10.768 -29.489 1.00 78.00 63 SER A C 1
ATOM 495 O O . SER A 1 63 ? 10.897 9.810 -30.242 1.00 78.00 63 SER A O 1
ATOM 497 N N . ALA A 1 64 ? 11.058 12.012 -29.866 1.00 75.94 64 ALA A N 1
ATOM 498 C CA . ALA A 1 64 ? 11.635 12.304 -31.174 1.00 75.94 64 ALA A CA 1
ATOM 499 C C . ALA A 1 64 ? 13.033 11.683 -31.334 1.00 75.94 64 ALA A C 1
ATOM 501 O O . ALA A 1 64 ? 13.378 11.225 -32.423 1.00 75.94 64 ALA A O 1
ATOM 502 N N . ILE A 1 65 ? 13.817 11.657 -30.253 1.00 73.75 65 ILE A N 1
ATOM 503 C CA . ILE A 1 65 ? 15.201 11.175 -30.241 1.00 73.75 65 ILE A CA 1
ATOM 504 C C . ILE A 1 65 ? 15.257 9.647 -30.090 1.00 73.75 65 ILE A C 1
ATOM 506 O O . ILE A 1 65 ? 15.873 8.979 -30.916 1.00 73.75 65 ILE A O 1
ATOM 510 N N . TYR A 1 66 ? 14.609 9.091 -29.064 1.00 75.19 66 TYR A N 1
ATOM 511 C CA . TYR A 1 66 ? 14.716 7.681 -28.661 1.00 75.19 66 TYR A CA 1
ATOM 512 C C . TYR A 1 66 ? 13.539 6.815 -29.126 1.00 75.19 66 TYR A C 1
ATOM 514 O O . TYR A 1 66 ? 13.539 5.613 -28.879 1.00 75.19 66 TYR A O 1
ATOM 522 N N . GLY A 1 67 ? 12.561 7.395 -29.824 1.00 80.56 67 GLY A N 1
ATOM 523 C CA . GLY A 1 67 ? 11.332 6.710 -30.216 1.00 80.56 67 GLY A CA 1
ATOM 524 C C . GLY A 1 67 ? 10.247 6.805 -29.144 1.00 80.56 67 GLY A C 1
ATOM 525 O O . GLY A 1 67 ? 10.518 7.055 -27.970 1.00 80.56 67 GLY A O 1
ATOM 526 N N . THR A 1 68 ? 8.997 6.622 -29.566 1.00 85.06 68 THR A N 1
ATOM 527 C CA . THR A 1 68 ? 7.850 6.583 -28.650 1.00 85.06 68 THR A CA 1
ATOM 528 C C . THR A 1 68 ? 7.718 5.181 -28.077 1.00 85.06 68 THR A C 1
ATOM 530 O O . THR A 1 68 ? 7.870 4.195 -28.802 1.00 85.06 68 THR A O 1
ATOM 533 N N . LEU A 1 69 ? 7.438 5.093 -26.780 1.00 87.69 69 LEU A N 1
ATOM 534 C CA . LEU A 1 69 ? 7.170 3.829 -26.109 1.00 87.69 69 LEU A CA 1
ATOM 535 C C . LEU A 1 69 ? 5.671 3.564 -26.035 1.00 87.69 69 LEU A C 1
ATOM 537 O O . LEU A 1 69 ? 4.875 4.465 -25.772 1.00 87.69 69 LEU A O 1
ATOM 541 N N . LYS A 1 70 ? 5.300 2.303 -26.236 1.00 90.62 70 LYS A N 1
ATOM 542 C CA . LYS A 1 70 ? 3.935 1.816 -26.065 1.00 90.62 70 LYS A CA 1
ATOM 543 C C . LYS A 1 70 ? 3.951 0.583 -25.181 1.00 90.62 70 LYS A C 1
ATOM 545 O O . LYS A 1 70 ? 4.782 -0.301 -25.375 1.00 90.62 70 LYS A O 1
ATOM 550 N N . SER A 1 71 ? 3.039 0.548 -24.219 1.00 93.44 71 SER A N 1
ATOM 551 C CA . SER A 1 71 ? 2.837 -0.594 -23.335 1.00 93.44 71 SER A CA 1
ATOM 552 C C . SER A 1 71 ? 1.473 -1.218 -23.590 1.00 93.44 71 SER A C 1
ATOM 554 O O . SER A 1 71 ? 0.494 -0.512 -23.821 1.00 93.44 71 SER A O 1
ATOM 556 N N . GLU A 1 72 ? 1.410 -2.543 -23.576 1.00 95.12 72 GLU A N 1
ATOM 557 C CA . GLU A 1 72 ? 0.181 -3.302 -23.784 1.00 95.12 72 GLU A CA 1
ATOM 558 C C . GLU A 1 72 ? 0.149 -4.514 -22.853 1.00 95.12 72 GLU A C 1
ATOM 560 O O . GLU A 1 72 ? 1.188 -5.084 -22.512 1.00 95.12 72 GLU A O 1
ATOM 565 N N . ILE A 1 73 ? -1.059 -4.919 -22.459 1.00 95.50 73 ILE A N 1
ATOM 566 C CA . ILE A 1 73 ? -1.296 -6.164 -21.728 1.00 95.50 73 ILE A CA 1
ATOM 567 C C . ILE A 1 73 ? -2.218 -7.075 -22.522 1.00 95.50 73 ILE A C 1
ATOM 569 O O . ILE A 1 73 ? -3.239 -6.641 -23.055 1.00 95.50 73 ILE A O 1
ATOM 573 N N . SER A 1 74 ? -1.861 -8.351 -22.598 1.00 94.25 74 SER A N 1
ATOM 574 C CA . SER A 1 74 ? -2.642 -9.372 -23.293 1.00 94.25 74 SER A CA 1
ATOM 575 C C . SER A 1 74 ? -2.461 -10.745 -22.645 1.00 94.25 74 SER A C 1
ATOM 577 O O . SER A 1 74 ? -1.594 -10.936 -21.793 1.00 94.25 74 SER A O 1
ATOM 579 N N . LEU A 1 75 ? -3.293 -11.712 -23.035 1.00 90.00 75 LEU A N 1
ATOM 580 C CA . LEU A 1 75 ? -3.051 -13.123 -22.740 1.00 90.00 75 LEU A CA 1
ATOM 581 C C . LEU A 1 75 ? -2.476 -13.797 -23.981 1.00 90.00 75 LEU A C 1
ATOM 583 O O . LEU A 1 75 ? -3.052 -13.705 -25.066 1.00 90.00 75 LEU A O 1
ATOM 587 N N . THR A 1 76 ? -1.344 -14.477 -23.826 1.00 80.06 76 THR A N 1
ATOM 588 C CA . THR A 1 76 ? -0.706 -15.192 -24.937 1.00 80.06 76 THR A CA 1
ATOM 589 C C . THR A 1 76 ? -1.441 -16.489 -25.269 1.00 80.06 76 THR A C 1
ATOM 591 O O . THR A 1 76 ? -2.191 -17.039 -24.462 1.00 80.06 76 THR A O 1
ATOM 594 N N . ALA A 1 77 ? -1.139 -17.061 -26.439 1.00 73.19 77 ALA A N 1
ATOM 595 C CA . ALA A 1 77 ? -1.568 -18.416 -26.789 1.00 73.19 77 ALA A CA 1
ATOM 596 C C . ALA A 1 77 ? -1.035 -19.487 -25.811 1.00 73.19 77 ALA A C 1
ATOM 598 O O . ALA A 1 77 ? -1.682 -20.513 -25.615 1.00 73.19 77 ALA A O 1
ATOM 599 N N . SER A 1 78 ? 0.113 -19.235 -25.164 1.00 67.25 78 SER A N 1
ATOM 600 C CA . SER A 1 78 ? 0.669 -20.071 -24.089 1.00 67.25 78 SER A CA 1
ATOM 601 C C . SER A 1 78 ? 0.046 -19.799 -22.713 1.00 67.25 78 SER A C 1
ATOM 603 O O . SER A 1 78 ? 0.510 -20.356 -21.722 1.00 67.25 78 SER A O 1
ATOM 605 N N . LYS A 1 79 ? -0.999 -18.960 -22.652 1.00 78.56 79 LYS A N 1
ATOM 606 C CA . LYS A 1 79 ? -1.706 -18.550 -21.436 1.00 78.56 79 LYS A CA 1
ATOM 607 C C . LYS A 1 79 ? -0.767 -17.950 -20.377 1.00 78.56 79 LYS A C 1
ATOM 609 O O . LYS A 1 79 ? -0.806 -18.299 -19.208 1.00 78.56 79 LYS A O 1
ATOM 614 N N . ALA A 1 80 ? 0.109 -17.041 -20.786 1.00 90.19 80 ALA A N 1
ATOM 615 C CA . ALA A 1 80 ? 0.803 -16.142 -19.868 1.00 90.19 80 ALA A CA 1
ATOM 616 C C . ALA A 1 80 ? 0.141 -14.760 -19.920 1.00 90.19 80 ALA A C 1
ATOM 618 O O . ALA A 1 80 ? -0.364 -14.357 -20.973 1.00 90.19 80 ALA A O 1
ATOM 619 N N . LEU A 1 81 ? 0.168 -14.022 -18.806 1.00 95.62 81 LEU A N 1
ATOM 620 C CA . LEU A 1 81 ? -0.096 -12.586 -18.834 1.00 95.62 81 LEU A CA 1
ATOM 621 C C . LEU A 1 81 ? 1.128 -11.911 -19.448 1.00 95.62 81 LEU A C 1
ATOM 623 O O . LEU A 1 81 ? 2.183 -11.842 -18.822 1.00 95.62 81 LEU A O 1
ATOM 627 N N . ASN A 1 82 ? 0.981 -11.444 -20.682 1.00 95.75 82 ASN A N 1
ATOM 628 C CA . ASN A 1 82 ? 2.031 -10.758 -21.410 1.00 95.75 82 ASN A CA 1
ATOM 629 C C . ASN A 1 82 ? 1.897 -9.254 -21.205 1.00 95.75 82 ASN A C 1
ATOM 631 O O . ASN A 1 82 ? 0.870 -8.663 -21.539 1.00 95.75 82 ASN A O 1
ATOM 635 N N . TYR A 1 83 ? 2.948 -8.661 -20.652 1.00 96.62 83 TYR A N 1
ATOM 636 C CA . TYR A 1 83 ? 3.160 -7.226 -20.584 1.00 96.62 83 TYR A CA 1
ATOM 637 C C . TYR A 1 83 ? 4.260 -6.868 -21.572 1.00 96.62 83 TYR A C 1
ATOM 639 O O . TYR A 1 83 ? 5.432 -7.197 -21.381 1.00 96.62 83 TYR A O 1
ATOM 647 N N . LYS A 1 84 ? 3.848 -6.241 -22.668 1.00 95.25 84 LYS A N 1
ATOM 648 C CA . LYS A 1 84 ? 4.705 -5.903 -23.793 1.00 95.25 84 LYS A CA 1
ATOM 649 C C . LYS A 1 84 ? 5.013 -4.423 -23.771 1.00 95.25 84 LYS A C 1
ATOM 651 O O . LYS A 1 84 ? 4.096 -3.605 -23.744 1.00 95.25 84 LYS A O 1
ATOM 656 N N . THR A 1 85 ? 6.292 -4.088 -23.870 1.00 94.62 85 THR A N 1
ATOM 657 C CA . THR A 1 85 ? 6.738 -2.727 -24.149 1.00 94.62 85 THR A CA 1
ATOM 658 C C . THR A 1 85 ? 7.465 -2.716 -25.482 1.00 94.62 85 THR A C 1
ATOM 660 O O . THR A 1 85 ? 8.411 -3.474 -25.685 1.00 94.62 85 THR A O 1
ATOM 663 N N . SER A 1 86 ? 7.030 -1.854 -26.397 1.00 93.06 86 SER A N 1
ATOM 664 C CA . SER A 1 86 ? 7.663 -1.653 -27.701 1.00 93.06 86 SER A CA 1
ATOM 665 C C . SER A 1 86 ? 8.110 -0.210 -27.879 1.00 93.06 86 SER A C 1
ATOM 667 O O . SER A 1 86 ? 7.465 0.715 -27.385 1.00 93.06 86 SER A O 1
ATOM 669 N N . ARG A 1 87 ? 9.197 -0.030 -28.623 1.00 88.88 87 ARG A N 1
ATOM 670 C CA . ARG A 1 87 ? 9.751 1.257 -29.029 1.00 88.88 87 ARG A CA 1
ATOM 671 C C . ARG A 1 87 ? 9.623 1.406 -30.538 1.00 88.88 87 ARG A C 1
ATOM 673 O O . ARG A 1 87 ? 10.166 0.595 -31.286 1.00 88.88 87 ARG A O 1
ATOM 680 N N . ASP A 1 88 ? 8.945 2.461 -30.972 1.00 84.88 88 ASP A N 1
ATOM 681 C CA . ASP A 1 88 ? 8.857 2.792 -32.393 1.00 84.88 88 ASP A CA 1
ATOM 682 C C . ASP A 1 88 ? 10.213 3.256 -32.946 1.00 84.88 88 ASP A C 1
ATOM 684 O O . ASP A 1 88 ? 11.053 3.811 -32.232 1.00 84.88 88 ASP A O 1
ATOM 688 N N . SER A 1 89 ? 10.423 3.062 -34.250 1.00 65.19 89 SER A N 1
ATOM 689 C CA . SER A 1 89 ? 11.641 3.490 -34.943 1.00 65.19 89 SER A CA 1
ATOM 690 C C . SER A 1 89 ? 11.854 5.005 -34.825 1.00 65.19 89 SER A C 1
ATOM 692 O O . SER A 1 89 ? 10.982 5.795 -35.188 1.00 65.19 89 SER A O 1
ATOM 694 N N . CYS A 1 90 ? 13.031 5.400 -34.335 1.00 62.91 90 CYS A N 1
ATOM 695 C CA . CYS A 1 90 ? 13.436 6.795 -34.164 1.00 62.91 90 CYS A CA 1
ATOM 696 C C . CYS A 1 90 ? 13.554 7.545 -35.507 1.00 62.91 90 CYS A C 1
ATOM 698 O O . CYS A 1 90 ? 13.924 6.973 -36.532 1.00 62.91 90 CYS A O 1
ATOM 700 N N . LEU A 1 91 ? 13.264 8.852 -35.498 1.00 54.34 91 LEU A N 1
ATOM 701 C CA . LEU A 1 91 ? 13.436 9.727 -36.670 1.00 54.34 91 LEU A CA 1
ATOM 702 C C . LEU A 1 91 ? 14.896 10.180 -36.860 1.00 54.34 91 LEU A C 1
ATOM 704 O O . LEU A 1 91 ? 15.265 10.613 -37.951 1.00 54.34 91 LEU A O 1
ATOM 708 N N . PHE A 1 92 ? 15.727 10.087 -35.816 1.00 56.59 92 PHE A N 1
ATOM 709 C CA . PHE A 1 92 ? 17.125 10.522 -35.830 1.00 56.59 92 PHE A CA 1
ATOM 710 C C . PHE A 1 92 ? 18.090 9.327 -35.827 1.00 56.59 92 PHE A C 1
ATOM 712 O O . PHE A 1 92 ? 17.884 8.378 -35.074 1.00 56.59 92 PHE A O 1
ATOM 719 N N . PRO A 1 93 ? 19.171 9.350 -36.630 1.00 52.75 93 PRO A N 1
ATOM 720 C CA . PRO A 1 93 ? 20.117 8.242 -36.697 1.00 52.75 93 PRO A CA 1
ATOM 721 C C . PRO A 1 93 ? 20.818 8.011 -35.354 1.00 52.75 93 PRO A C 1
ATOM 723 O O . PRO A 1 93 ? 21.344 8.941 -34.735 1.00 52.75 93 PRO A O 1
ATOM 726 N N . CYS A 1 94 ? 20.910 6.738 -34.958 1.00 51.22 94 CYS A N 1
ATOM 727 C CA . CYS A 1 94 ? 21.441 6.296 -33.667 1.00 51.22 94 CYS A CA 1
ATOM 728 C C . CYS A 1 94 ? 22.898 6.709 -33.372 1.00 51.22 94 CYS A C 1
ATOM 730 O O . CYS A 1 94 ? 23.402 6.494 -32.274 1.00 51.22 94 CYS A O 1
ATOM 732 N N . SER A 1 95 ? 23.610 7.278 -34.345 1.00 48.50 95 SER A N 1
ATOM 733 C CA . SER A 1 95 ? 24.985 7.759 -34.198 1.00 48.50 95 SER A CA 1
ATOM 734 C C . SER A 1 95 ? 25.108 9.067 -33.405 1.00 48.50 95 SER A C 1
ATOM 736 O O . SER A 1 95 ? 26.219 9.432 -33.033 1.00 48.50 95 SER A O 1
ATOM 738 N N . LEU A 1 96 ? 24.003 9.779 -33.144 1.00 49.97 96 LEU A N 1
ATOM 739 C CA . LEU A 1 96 ? 24.002 11.041 -32.387 1.00 49.97 96 LEU A CA 1
ATOM 740 C C . LEU A 1 96 ? 23.683 10.867 -30.890 1.00 49.97 96 LEU A C 1
ATOM 742 O O . LEU A 1 96 ? 23.844 11.823 -30.132 1.00 49.97 96 LEU A O 1
ATOM 746 N N . PHE A 1 97 ? 23.288 9.666 -30.446 1.00 56.22 97 PHE A N 1
ATOM 747 C CA . PHE A 1 97 ? 22.848 9.410 -29.066 1.00 56.22 97 PHE A CA 1
ATOM 748 C C . PHE A 1 97 ? 23.845 9.842 -27.974 1.00 56.22 97 PHE A C 1
ATOM 750 O O . PHE A 1 97 ? 23.409 10.533 -27.060 1.00 56.22 97 PHE A O 1
ATOM 757 N N . PRO A 1 98 ? 25.169 9.584 -28.065 1.00 53.03 98 PRO A N 1
ATOM 758 C CA . PRO A 1 98 ? 26.107 10.004 -27.014 1.00 53.03 98 PRO A CA 1
ATOM 759 C C . PRO A 1 98 ? 26.219 11.533 -26.877 1.00 53.03 98 PRO A C 1
ATOM 761 O O . PRO A 1 98 ? 26.420 12.070 -25.786 1.00 53.03 98 PRO A O 1
ATOM 764 N N . VAL A 1 99 ? 26.077 12.252 -27.995 1.00 51.09 99 VAL A N 1
ATOM 765 C CA . VAL A 1 99 ? 26.145 13.720 -28.036 1.00 51.09 99 VAL A CA 1
ATOM 766 C C . VAL A 1 99 ? 24.850 14.318 -27.493 1.00 51.09 99 VAL A C 1
ATOM 768 O O . VAL A 1 99 ? 24.889 15.279 -26.730 1.00 51.09 99 VAL A O 1
ATOM 771 N N . VAL A 1 100 ? 23.707 13.721 -27.832 1.00 55.78 100 VAL A N 1
ATOM 772 C CA . VAL A 1 100 ? 22.390 14.151 -27.351 1.00 55.78 100 VAL A CA 1
ATOM 773 C C . VAL A 1 100 ? 22.197 13.829 -25.868 1.00 55.78 100 VAL A C 1
ATOM 775 O O . VAL A 1 100 ? 21.707 14.692 -25.145 1.00 55.78 100 VAL A O 1
ATOM 778 N N . ASP A 1 101 ? 22.677 12.678 -25.384 1.00 51.62 101 ASP A N 1
ATOM 779 C CA . ASP A 1 101 ? 22.754 12.351 -23.954 1.00 51.62 101 ASP A CA 1
ATOM 780 C C . ASP A 1 101 ? 23.541 13.428 -23.207 1.00 51.62 101 ASP A C 1
ATOM 782 O O . ASP A 1 101 ? 23.067 13.958 -22.208 1.00 51.62 101 ASP A O 1
ATOM 786 N N . THR A 1 102 ? 24.709 13.817 -23.727 1.00 52.16 102 THR A N 1
ATOM 787 C CA . THR A 1 102 ? 25.557 14.849 -23.114 1.00 52.16 102 THR A CA 1
ATOM 788 C C . THR A 1 102 ? 24.892 16.230 -23.150 1.00 52.16 102 THR A C 1
ATOM 790 O O . THR A 1 102 ? 24.955 16.964 -22.165 1.00 52.16 102 THR A O 1
ATOM 793 N N . ILE A 1 103 ? 24.216 16.600 -24.246 1.00 52.88 103 ILE A N 1
ATOM 794 C CA . ILE A 1 103 ? 23.504 17.885 -24.387 1.00 52.88 103 ILE A CA 1
ATOM 795 C C . ILE A 1 103 ? 22.259 17.938 -23.495 1.00 52.88 103 ILE A C 1
ATOM 797 O O . ILE A 1 103 ? 22.015 18.958 -22.863 1.00 52.88 103 ILE A O 1
ATOM 801 N N . LEU A 1 104 ? 21.480 16.861 -23.391 1.00 52.91 104 LEU A N 1
ATOM 802 C CA . LEU A 1 104 ? 20.330 16.792 -22.485 1.00 52.91 104 LEU A CA 1
ATOM 803 C C . LEU A 1 104 ? 20.775 16.730 -21.019 1.00 52.91 104 LEU A C 1
ATOM 805 O O . LEU A 1 104 ? 20.122 17.313 -20.159 1.00 52.91 104 LEU A O 1
ATOM 809 N N . GLN A 1 105 ? 21.907 16.087 -20.724 1.00 51.34 105 GLN A N 1
ATOM 810 C CA . GLN A 1 105 ? 22.503 16.095 -19.386 1.00 51.34 105 GLN A CA 1
ATOM 811 C C . GLN A 1 105 ? 23.056 17.480 -19.003 1.00 51.34 105 GLN A C 1
ATOM 813 O O . GLN A 1 105 ? 22.935 17.875 -17.847 1.00 51.34 105 GLN A O 1
ATOM 818 N N . SER A 1 106 ? 23.617 18.243 -19.952 1.00 45.34 106 SER A N 1
ATOM 819 C CA . SER A 1 106 ? 24.228 19.565 -19.701 1.00 45.34 106 SER A CA 1
ATOM 820 C C . SER A 1 106 ? 23.280 20.762 -19.883 1.00 45.34 106 SER A C 1
ATOM 822 O O . SER A 1 106 ? 23.452 21.788 -19.226 1.00 45.34 106 SER A O 1
ATOM 824 N N . GLY A 1 107 ? 22.253 20.645 -20.728 1.00 41.12 107 GLY A N 1
ATOM 825 C CA . GLY A 1 107 ? 21.277 21.695 -21.045 1.00 41.12 107 GLY A CA 1
ATOM 826 C C . GLY A 1 107 ? 20.148 21.855 -20.021 1.00 41.12 107 GLY A C 1
ATOM 827 O O . GLY A 1 107 ? 19.415 22.839 -20.066 1.00 41.12 107 GLY A O 1
ATOM 828 N N . VAL A 1 108 ? 20.023 20.932 -19.060 1.00 45.41 108 VAL A N 1
ATOM 829 C CA . VAL A 1 108 ? 19.010 20.960 -17.981 1.00 45.41 108 VAL A CA 1
ATOM 830 C C . VAL A 1 108 ? 19.490 21.762 -16.751 1.00 45.41 108 VAL A C 1
ATOM 832 O O . VAL A 1 108 ? 18.939 21.653 -15.659 1.00 45.41 108 VAL A O 1
ATOM 835 N N . ASN A 1 109 ? 20.467 22.662 -16.915 1.00 39.38 109 ASN A N 1
ATOM 836 C CA . ASN A 1 109 ? 20.823 23.665 -15.902 1.00 39.38 109 ASN A CA 1
ATOM 837 C C . ASN A 1 109 ? 19.855 24.867 -15.921 1.00 39.38 109 ASN A C 1
ATOM 839 O O . ASN A 1 109 ? 20.225 26.001 -16.214 1.00 39.38 109 ASN A O 1
ATOM 843 N N . GLY A 1 110 ? 18.590 24.604 -15.579 1.00 33.09 110 GLY A N 1
ATOM 844 C CA . GLY A 1 110 ? 17.547 25.608 -15.362 1.00 33.09 110 GLY A CA 1
ATOM 845 C C . GLY A 1 110 ? 17.004 25.570 -13.930 1.00 33.09 110 GLY A C 1
ATOM 846 O O . GLY A 1 110 ? 16.043 24.861 -13.657 1.00 33.09 110 GLY A O 1
ATOM 847 N N . TYR A 1 111 ? 17.642 26.338 -13.041 1.00 35.50 111 TYR A N 1
ATOM 848 C CA . TYR A 1 111 ? 17.171 26.868 -11.747 1.00 35.50 111 TYR A CA 1
ATOM 849 C C . TYR A 1 111 ? 16.506 25.926 -10.703 1.00 35.50 111 TYR A C 1
ATOM 851 O O . TYR A 1 111 ? 15.326 25.584 -10.748 1.00 35.50 111 TYR A O 1
ATOM 859 N N . THR A 1 112 ? 17.319 25.590 -9.688 1.00 36.38 112 THR A N 1
ATOM 860 C CA . THR A 1 112 ? 17.088 25.615 -8.215 1.00 36.38 112 THR A CA 1
ATOM 861 C C . THR A 1 112 ? 15.871 24.970 -7.534 1.00 36.38 112 THR A C 1
ATOM 863 O O . THR A 1 112 ? 15.912 24.841 -6.315 1.00 36.38 112 THR A O 1
ATOM 866 N N . VAL A 1 113 ? 14.857 24.446 -8.228 1.00 34.84 113 VAL A N 1
ATOM 867 C CA . VAL A 1 113 ? 13.712 23.766 -7.563 1.00 34.84 113 VAL A CA 1
ATOM 868 C C . VAL A 1 113 ? 13.704 22.239 -7.778 1.00 34.84 113 VAL A C 1
ATOM 870 O O . VAL A 1 113 ? 13.051 21.506 -7.040 1.00 34.84 113 VAL A O 1
ATOM 873 N N . ASN A 1 114 ? 14.511 21.723 -8.716 1.00 35.91 114 ASN A N 1
ATOM 874 C CA . ASN A 1 114 ? 14.623 20.286 -9.038 1.00 35.91 114 ASN A CA 1
ATOM 875 C C . ASN A 1 114 ? 15.944 19.612 -8.611 1.00 35.91 114 ASN A C 1
ATOM 877 O O . ASN A 1 114 ? 16.082 18.401 -8.781 1.00 35.91 114 ASN A O 1
ATOM 881 N N . LEU A 1 115 ? 16.908 20.354 -8.056 1.00 36.53 115 LEU A N 1
ATOM 882 C CA . LEU A 1 115 ? 18.249 19.832 -7.738 1.00 36.53 115 LEU A CA 1
ATOM 883 C C . LEU A 1 115 ? 18.232 18.731 -6.661 1.00 36.53 115 LEU A C 1
ATOM 885 O O . LEU A 1 115 ? 18.972 17.759 -6.772 1.00 36.53 115 LEU A O 1
ATOM 889 N N . THR A 1 116 ? 17.329 18.801 -5.681 1.00 37.75 116 THR A N 1
ATOM 890 C CA . THR A 1 116 ? 17.177 17.764 -4.641 1.00 37.75 116 THR A CA 1
ATOM 891 C C . THR A 1 116 ? 16.360 16.550 -5.096 1.00 37.75 116 THR A C 1
ATOM 893 O O . THR A 1 116 ? 16.613 15.446 -4.627 1.00 37.75 116 THR A O 1
ATOM 896 N N . LYS A 1 117 ? 15.428 16.704 -6.053 1.00 43.66 117 LYS A N 1
ATOM 897 C CA . LYS A 1 117 ? 14.634 15.585 -6.611 1.00 43.66 117 LYS A CA 1
ATOM 898 C C . LYS A 1 117 ? 15.404 14.735 -7.640 1.00 43.66 117 LYS A C 1
ATOM 900 O O . LYS A 1 117 ? 14.896 13.707 -8.065 1.00 43.66 117 LYS A O 1
ATOM 905 N N . SER A 1 118 ? 16.616 15.141 -8.035 1.00 56.94 118 SER A N 1
ATOM 906 C CA . SER A 1 118 ? 17.402 14.503 -9.106 1.00 56.94 118 SER A CA 1
ATOM 907 C C . SER A 1 118 ? 18.664 13.766 -8.632 1.00 56.94 118 SER A C 1
ATOM 909 O O . SER A 1 118 ? 19.303 13.108 -9.452 1.00 56.94 118 SER A O 1
ATOM 911 N N . LEU A 1 119 ? 19.046 13.858 -7.353 1.00 67.56 119 LEU A N 1
ATOM 912 C CA . LEU A 1 119 ? 20.285 13.239 -6.862 1.00 67.56 119 LEU A CA 1
ATOM 913 C C . LEU A 1 119 ? 20.140 11.726 -6.657 1.00 67.56 119 LEU A C 1
ATOM 915 O O . LEU A 1 119 ? 21.024 10.965 -7.030 1.00 67.56 119 LEU A O 1
ATOM 919 N N . GLU A 1 120 ? 19.013 11.277 -6.108 1.00 76.31 120 GLU A N 1
ATOM 920 C CA . GLU A 1 120 ? 18.757 9.855 -5.858 1.00 76.31 120 GLU A CA 1
ATOM 921 C C . GLU A 1 120 ? 18.681 9.047 -7.157 1.00 76.31 120 GLU A C 1
ATOM 923 O O . GLU A 1 120 ? 19.353 8.027 -7.293 1.00 76.31 120 GLU A O 1
ATOM 928 N N . THR A 1 121 ? 17.911 9.527 -8.139 1.00 80.50 121 THR A N 1
ATOM 929 C CA . THR A 1 121 ? 17.838 8.900 -9.464 1.00 80.50 121 THR A CA 1
ATOM 930 C C . THR A 1 121 ? 19.210 8.871 -10.131 1.00 80.50 121 THR A C 1
ATOM 932 O O . THR A 1 121 ? 19.563 7.861 -10.731 1.00 80.50 121 THR A O 1
ATOM 935 N N . HIS A 1 122 ? 20.004 9.939 -9.991 1.00 80.88 122 HIS A N 1
ATOM 936 C CA . HIS A 1 122 ? 21.367 9.992 -10.517 1.00 80.88 122 HIS A CA 1
ATOM 937 C C . HIS A 1 122 ? 22.277 8.945 -9.869 1.00 80.88 122 HIS A C 1
ATOM 939 O O . HIS A 1 122 ? 22.842 8.130 -10.592 1.00 80.88 122 HIS A O 1
ATOM 945 N N . ARG A 1 123 ? 22.3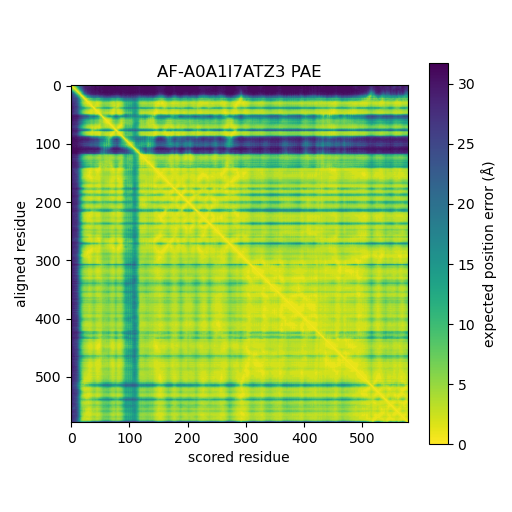37 8.890 -8.532 1.00 84.38 123 ARG A N 1
ATOM 946 C CA . ARG A 1 123 ? 23.106 7.873 -7.794 1.00 84.38 123 ARG A CA 1
ATOM 947 C C . ARG A 1 123 ? 22.666 6.455 -8.147 1.00 84.38 123 ARG A C 1
ATOM 949 O O . ARG A 1 123 ? 23.498 5.563 -8.266 1.00 84.38 123 ARG A O 1
ATOM 956 N N . PHE A 1 124 ? 21.361 6.231 -8.330 1.00 87.06 124 PHE A N 1
ATOM 957 C CA . PHE A 1 124 ? 20.850 4.917 -8.719 1.00 87.06 124 PHE A CA 1
ATOM 958 C C . PHE A 1 124 ? 21.330 4.540 -10.118 1.00 87.06 124 PHE A C 1
ATOM 960 O O . PHE A 1 124 ? 21.835 3.441 -10.315 1.00 87.06 124 PHE A O 1
ATOM 967 N N . CYS A 1 125 ? 21.205 5.464 -11.070 1.00 86.62 125 CYS A N 1
ATOM 968 C CA . CYS A 1 125 ? 21.667 5.280 -12.440 1.00 86.62 125 CYS A CA 1
ATOM 969 C C . CYS A 1 125 ? 23.178 5.027 -12.496 1.00 86.62 125 CYS A C 1
ATOM 971 O O . CYS A 1 125 ? 23.609 4.119 -13.196 1.00 86.62 125 CYS A O 1
ATOM 973 N N . GLU A 1 126 ? 23.973 5.754 -11.711 1.00 86.75 126 GLU A N 1
ATOM 974 C CA . GLU A 1 126 ? 25.415 5.535 -11.581 1.00 86.75 126 GLU A CA 1
ATOM 975 C C . GLU A 1 126 ? 25.726 4.136 -11.024 1.00 86.75 126 GLU A C 1
ATOM 977 O O . GLU A 1 126 ? 26.415 3.349 -11.676 1.00 86.75 126 GLU A O 1
ATOM 982 N N . ALA A 1 127 ? 25.134 3.770 -9.881 1.00 87.25 127 ALA A N 1
ATOM 983 C CA . ALA A 1 127 ? 25.318 2.460 -9.254 1.00 87.25 127 ALA A CA 1
ATOM 984 C C . ALA A 1 127 ? 24.826 1.295 -10.133 1.00 87.25 127 ALA A C 1
ATOM 986 O O . ALA A 1 127 ? 25.342 0.179 -10.056 1.00 87.25 127 ALA A O 1
ATOM 987 N N . ALA A 1 128 ? 23.816 1.537 -10.969 1.00 86.38 128 ALA A N 1
ATOM 988 C CA . ALA A 1 128 ? 23.291 0.566 -11.916 1.00 86.38 128 ALA A CA 1
ATOM 989 C C . ALA A 1 128 ? 23.973 0.602 -13.289 1.00 86.38 128 ALA A C 1
ATOM 991 O O . ALA A 1 128 ? 23.722 -0.290 -14.096 1.00 86.38 128 ALA A O 1
ATOM 992 N N . SER A 1 129 ? 24.848 1.581 -13.541 1.00 85.69 129 SER A N 1
ATOM 993 C CA . SER A 1 129 ? 25.447 1.843 -14.856 1.00 85.69 129 SER A CA 1
ATOM 994 C C . SER A 1 129 ? 24.401 2.042 -15.968 1.00 85.69 129 SER A C 1
ATOM 996 O O . SER A 1 129 ? 24.582 1.595 -17.098 1.00 85.69 129 SER A O 1
ATOM 998 N N . ILE A 1 130 ? 23.295 2.719 -15.644 1.00 84.06 130 ILE A N 1
ATOM 999 C CA . ILE A 1 130 ? 22.200 3.057 -16.562 1.00 84.06 130 ILE A CA 1
ATOM 1000 C C . ILE A 1 130 ? 22.316 4.541 -16.941 1.00 84.06 130 ILE A C 1
ATOM 1002 O O . ILE A 1 130 ? 22.498 5.377 -16.055 1.00 84.06 130 ILE A O 1
ATOM 1006 N N . PRO A 1 131 ? 22.169 4.930 -18.220 1.00 78.94 131 PRO A N 1
ATOM 1007 C CA . PRO A 1 131 ? 22.110 6.342 -18.589 1.00 78.94 131 PRO A CA 1
ATOM 1008 C C . PRO A 1 131 ? 20.938 7.058 -17.900 1.00 78.94 131 PRO A C 1
ATOM 1010 O O . PRO A 1 131 ? 19.780 6.668 -18.060 1.00 78.94 131 PRO A O 1
ATOM 1013 N N . LEU A 1 132 ? 21.226 8.142 -17.169 1.00 75.94 132 LEU A N 1
ATOM 1014 C CA . LEU A 1 132 ? 20.222 8.882 -16.389 1.00 75.94 132 LEU A CA 1
ATOM 1015 C C . LEU A 1 132 ? 19.025 9.332 -17.237 1.00 75.94 132 LEU A C 1
ATOM 1017 O O . LEU A 1 132 ? 17.880 9.244 -16.797 1.00 75.94 132 LEU A O 1
ATOM 1021 N N . ILE A 1 133 ? 19.293 9.821 -18.449 1.00 72.69 133 ILE A N 1
ATOM 1022 C CA . ILE A 1 133 ? 18.253 10.309 -19.358 1.00 72.69 133 ILE A CA 1
ATOM 1023 C C . ILE A 1 133 ? 17.320 9.181 -19.804 1.00 72.69 133 ILE A C 1
ATOM 1025 O O . ILE A 1 133 ? 16.108 9.376 -19.812 1.00 72.69 133 ILE A O 1
ATOM 1029 N N . HIS A 1 134 ? 17.857 7.986 -20.079 1.00 74.56 134 HIS A N 1
ATOM 1030 C CA . HIS A 1 134 ? 17.042 6.815 -20.391 1.00 74.56 134 HIS A CA 1
ATOM 1031 C C . HIS A 1 134 ? 16.141 6.471 -19.214 1.00 74.56 134 HIS A C 1
ATOM 1033 O O . HIS A 1 134 ? 14.935 6.394 -19.388 1.00 74.56 134 HIS A O 1
ATOM 1039 N N . TYR A 1 135 ? 16.698 6.339 -18.011 1.00 80.69 135 TYR A N 1
ATOM 1040 C CA . TYR A 1 135 ? 15.914 5.943 -16.845 1.00 80.69 135 TYR A CA 1
ATOM 1041 C C . TYR A 1 135 ? 14.811 6.962 -16.507 1.00 80.69 135 TYR A C 1
ATOM 1043 O O . TYR A 1 135 ? 13.664 6.587 -16.278 1.00 80.69 135 TYR A O 1
ATOM 1051 N N . ARG A 1 136 ? 15.130 8.264 -16.532 1.00 76.25 136 ARG A N 1
ATOM 1052 C CA . ARG A 1 136 ? 14.193 9.332 -16.153 1.00 76.25 136 ARG A CA 1
ATOM 1053 C C . ARG A 1 136 ? 13.069 9.537 -17.164 1.00 76.25 136 ARG A C 1
ATOM 1055 O O . ARG A 1 136 ? 11.929 9.738 -16.757 1.00 76.25 136 ARG A O 1
ATOM 1062 N N . GLU A 1 137 ? 13.389 9.568 -18.453 1.00 74.88 137 GLU A N 1
ATOM 1063 C CA . GLU A 1 137 ? 12.412 9.928 -19.483 1.00 74.88 137 GLU A CA 1
ATOM 1064 C C . GLU A 1 137 ? 11.617 8.704 -19.961 1.00 74.88 137 GLU A C 1
ATOM 1066 O O . GLU A 1 137 ? 10.410 8.814 -20.162 1.00 74.88 137 GLU A O 1
ATOM 1071 N N . GLN A 1 138 ? 12.227 7.511 -20.029 1.00 79.81 138 GLN A N 1
ATOM 1072 C CA . GLN A 1 138 ? 11.497 6.278 -20.352 1.00 79.81 138 GLN A CA 1
ATOM 1073 C C . GLN A 1 138 ? 10.398 5.982 -19.326 1.00 79.81 138 GLN A C 1
ATOM 1075 O O . GLN A 1 138 ? 9.288 5.613 -19.711 1.00 79.81 138 GLN A O 1
ATOM 1080 N N . GLN A 1 139 ? 10.674 6.163 -18.031 1.00 76.06 139 GLN A N 1
ATOM 1081 C CA . GLN A 1 139 ? 9.696 5.901 -16.972 1.00 76.06 139 GLN A CA 1
ATOM 1082 C C . GLN A 1 139 ? 8.440 6.785 -17.089 1.00 76.06 139 GLN A C 1
ATOM 1084 O O . GLN A 1 139 ? 7.372 6.394 -16.628 1.00 76.06 139 GLN A O 1
ATOM 1089 N N . ARG A 1 140 ? 8.539 7.960 -17.728 1.00 75.19 140 ARG A N 1
ATOM 1090 C CA . ARG A 1 140 ? 7.379 8.832 -17.989 1.00 75.19 140 ARG A CA 1
ATOM 1091 C C . ARG A 1 140 ? 6.485 8.330 -19.110 1.00 75.19 140 ARG A C 1
ATOM 1093 O O . ARG A 1 140 ? 5.307 8.656 -19.140 1.00 75.19 140 ARG A O 1
ATOM 1100 N N . GLN A 1 141 ? 7.054 7.562 -20.030 1.00 77.62 141 GLN A N 1
ATOM 1101 C CA . GLN A 1 141 ? 6.346 7.056 -21.202 1.00 77.62 141 GLN A CA 1
ATOM 1102 C C . GLN A 1 141 ? 5.899 5.605 -21.044 1.00 77.62 141 GLN A C 1
ATOM 1104 O O . GLN A 1 141 ? 4.946 5.181 -21.692 1.00 77.62 141 GLN A O 1
ATOM 1109 N N . THR A 1 142 ? 6.611 4.829 -20.225 1.00 83.19 142 THR A N 1
ATOM 1110 C CA . THR A 1 142 ? 6.312 3.414 -20.015 1.00 83.19 142 THR A CA 1
ATOM 1111 C C . THR A 1 142 ? 5.280 3.258 -18.915 1.00 83.19 142 THR A C 1
ATOM 1113 O O . THR A 1 142 ? 5.565 3.506 -17.740 1.00 83.19 142 THR A O 1
ATOM 1116 N N . GLU A 1 143 ? 4.105 2.755 -19.285 1.00 91.25 143 GLU A N 1
ATOM 1117 C CA . GLU A 1 143 ? 3.111 2.364 -18.297 1.00 91.25 143 GLU A CA 1
ATOM 1118 C C . GLU A 1 143 ? 3.635 1.153 -17.534 1.00 91.25 143 GLU A C 1
ATOM 1120 O O . GLU A 1 143 ? 4.032 0.162 -18.139 1.00 91.25 143 GLU A O 1
ATOM 1125 N N . SER A 1 144 ? 3.637 1.217 -16.208 1.00 93.81 144 SER A N 1
ATOM 1126 C CA . SER A 1 144 ? 4.041 0.086 -15.371 1.00 93.81 144 SER A CA 1
ATOM 1127 C C . SER A 1 144 ? 2.873 -0.871 -15.170 1.00 93.81 144 SER A C 1
ATOM 1129 O O . SER A 1 144 ? 1.738 -0.419 -15.027 1.00 93.81 144 SER A O 1
ATOM 1131 N N . LEU A 1 145 ? 3.153 -2.171 -15.121 1.00 96.75 145 LEU A N 1
ATOM 1132 C CA . LEU A 1 145 ? 2.183 -3.219 -14.814 1.00 96.75 145 LEU A CA 1
ATOM 1133 C C . LEU A 1 145 ? 2.015 -3.371 -13.303 1.00 96.75 145 LEU A C 1
ATOM 1135 O O . LEU A 1 145 ? 2.979 -3.686 -12.607 1.00 96.75 145 LEU A O 1
ATOM 1139 N N . TYR A 1 146 ? 0.784 -3.233 -12.822 1.00 97.12 146 TYR A N 1
ATOM 1140 C CA . TYR A 1 146 ? 0.406 -3.441 -11.427 1.00 97.12 146 TYR A CA 1
ATOM 1141 C C . TYR A 1 146 ? -0.358 -4.749 -11.271 1.00 97.12 146 TYR A C 1
ATOM 1143 O O . TYR A 1 146 ? -1.293 -5.023 -12.026 1.00 97.12 146 TYR A O 1
ATOM 1151 N N . ILE A 1 147 ? 0.023 -5.525 -10.257 1.00 97.38 147 ILE A N 1
ATOM 1152 C CA . ILE A 1 147 ? -0.691 -6.725 -9.817 1.00 97.38 147 ILE A CA 1
ATOM 1153 C C . ILE A 1 147 ? -1.185 -6.470 -8.393 1.00 97.38 147 ILE A C 1
ATOM 1155 O O . ILE A 1 147 ? -0.376 -6.360 -7.469 1.00 97.38 147 ILE A O 1
ATOM 1159 N N . CYS A 1 148 ? -2.500 -6.336 -8.230 1.00 97.12 148 CYS A N 1
ATOM 1160 C CA . CYS A 1 148 ? -3.154 -5.943 -6.980 1.00 97.12 148 CYS A CA 1
ATOM 1161 C C . CYS A 1 148 ? -3.813 -7.129 -6.261 1.00 97.12 148 CYS A C 1
ATOM 1163 O O . CYS A 1 148 ? -3.923 -8.230 -6.801 1.00 97.12 148 CYS A O 1
ATOM 1165 N N . GLY A 1 149 ? -4.304 -6.889 -5.044 1.00 95.69 149 GLY A N 1
ATOM 1166 C CA . GLY A 1 149 ? -5.031 -7.883 -4.249 1.00 95.69 149 GLY A CA 1
ATOM 1167 C C . GLY A 1 149 ? -4.136 -8.755 -3.368 1.00 95.69 149 GLY A C 1
ATOM 1168 O O . GLY A 1 149 ? -4.641 -9.666 -2.716 1.00 95.69 149 GLY A O 1
ATOM 1169 N N . LEU A 1 150 ? -2.837 -8.456 -3.304 1.00 96.62 150 LEU A N 1
ATOM 1170 C CA . LEU A 1 150 ? -1.929 -9.041 -2.319 1.00 96.62 150 LEU A CA 1
ATOM 1171 C C . LEU A 1 150 ? -2.347 -8.592 -0.909 1.00 96.62 150 LEU A C 1
ATOM 1173 O O . LEU A 1 150 ? -2.895 -7.502 -0.732 1.00 96.62 150 LEU A O 1
ATOM 1177 N N . ILE A 1 151 ? -2.106 -9.432 0.093 1.00 96.69 151 ILE A N 1
ATOM 1178 C CA . ILE A 1 151 ? -2.468 -9.163 1.487 1.00 96.69 151 ILE A CA 1
ATOM 1179 C C . ILE A 1 151 ? -1.295 -8.450 2.177 1.00 96.69 151 ILE A C 1
ATOM 1181 O O . ILE A 1 151 ? -0.183 -8.983 2.171 1.00 96.69 151 ILE A O 1
ATOM 1185 N N . PRO A 1 152 ? -1.493 -7.265 2.782 1.00 95.62 152 PRO A N 1
ATOM 1186 C CA . PRO A 1 152 ? -0.451 -6.622 3.576 1.00 95.62 152 PRO A CA 1
ATOM 1187 C C . PRO A 1 152 ? -0.009 -7.506 4.749 1.00 95.62 152 PRO A C 1
ATOM 1189 O O . PRO A 1 152 ? -0.832 -7.924 5.556 1.00 95.62 152 PRO A O 1
ATOM 1192 N N . MET A 1 153 ? 1.285 -7.804 4.861 1.00 96.88 153 MET A N 1
ATOM 1193 C CA . MET A 1 153 ? 1.822 -8.668 5.919 1.00 96.88 153 MET A CA 1
ATOM 1194 C C . MET A 1 153 ? 3.151 -8.135 6.439 1.00 96.88 153 MET A C 1
ATOM 1196 O O . MET A 1 153 ? 3.982 -7.669 5.658 1.00 96.88 153 MET A O 1
ATOM 1200 N N . VAL A 1 154 ? 3.408 -8.275 7.741 1.00 97.19 154 VAL A N 1
ATOM 1201 C CA . VAL A 1 154 ? 4.736 -7.996 8.317 1.00 97.19 154 VAL A CA 1
ATOM 1202 C C . VAL A 1 154 ? 5.771 -9.005 7.819 1.00 97.19 154 VAL A C 1
ATOM 1204 O O . VAL A 1 154 ? 6.921 -8.642 7.583 1.00 97.19 154 VAL A O 1
ATOM 1207 N N . LYS A 1 155 ? 5.373 -10.265 7.611 1.00 97.62 155 LYS A N 1
ATOM 1208 C CA . LYS A 1 155 ? 6.218 -11.310 7.017 1.00 97.62 155 LYS A CA 1
ATOM 1209 C C . LYS A 1 155 ? 5.438 -12.093 5.974 1.00 97.62 155 LYS A C 1
ATOM 1211 O O . LYS A 1 155 ? 4.371 -12.622 6.272 1.00 97.62 155 LYS A O 1
ATOM 1216 N N . CYS A 1 156 ? 5.963 -12.165 4.757 1.00 97.75 156 CYS A N 1
ATOM 1217 C CA . CYS A 1 156 ? 5.386 -12.971 3.682 1.00 97.75 156 CYS A CA 1
ATOM 1218 C C . CYS A 1 156 ? 6.437 -13.324 2.625 1.00 97.75 156 CYS A C 1
ATOM 1220 O O . CYS A 1 156 ? 7.515 -12.730 2.573 1.00 97.75 156 CYS A O 1
ATOM 1222 N N . THR A 1 157 ? 6.104 -14.286 1.771 1.00 97.69 157 THR A N 1
ATOM 1223 C CA . THR A 1 157 ? 6.908 -14.677 0.614 1.00 97.69 157 THR A CA 1
ATOM 1224 C C . THR A 1 157 ? 6.112 -14.445 -0.660 1.00 97.69 157 THR A C 1
ATOM 1226 O O . THR A 1 157 ? 5.011 -14.970 -0.802 1.00 97.69 157 THR A O 1
ATOM 1229 N N . TYR A 1 158 ? 6.673 -13.677 -1.590 1.00 97.88 158 TYR A N 1
ATOM 1230 C CA . TYR A 1 158 ? 6.181 -13.556 -2.959 1.00 97.88 158 TYR A CA 1
ATOM 1231 C C . TYR A 1 158 ? 6.840 -14.627 -3.818 1.00 97.88 158 TYR A C 1
ATOM 1233 O O . TYR A 1 158 ? 8.061 -14.756 -3.796 1.00 97.88 158 TYR A O 1
ATOM 1241 N N . GLN A 1 159 ? 6.047 -15.357 -4.591 1.00 97.44 159 GLN A N 1
ATOM 1242 C CA . GLN A 1 159 ? 6.509 -16.401 -5.502 1.00 97.44 159 GLN A CA 1
ATOM 1243 C C . GLN A 1 159 ? 6.191 -15.965 -6.928 1.00 97.44 159 GLN A C 1
ATOM 1245 O O . GLN A 1 159 ? 5.026 -15.734 -7.256 1.00 97.44 159 GLN A O 1
ATOM 1250 N N . ILE A 1 160 ? 7.215 -15.803 -7.764 1.00 97.19 160 ILE A N 1
ATOM 1251 C CA . ILE A 1 160 ? 7.070 -15.223 -9.102 1.00 97.19 160 ILE A CA 1
ATOM 1252 C C . ILE A 1 160 ? 7.612 -16.204 -10.130 1.00 97.19 160 ILE A C 1
ATOM 1254 O O . ILE A 1 160 ? 8.749 -16.656 -10.026 1.00 97.19 160 ILE A O 1
ATOM 1258 N N . SER A 1 161 ? 6.789 -16.491 -11.137 1.00 96.38 161 SER A N 1
ATOM 1259 C CA . SER A 1 161 ? 7.143 -17.314 -12.289 1.00 96.38 161 SER A CA 1
ATOM 1260 C C . SER A 1 161 ? 6.989 -16.505 -13.566 1.00 96.38 161 SER A C 1
ATOM 1262 O O . SER A 1 161 ? 5.883 -16.044 -13.874 1.00 96.38 161 SER A O 1
ATOM 1264 N N . MET A 1 162 ? 8.079 -16.317 -14.311 1.00 95.81 162 MET A N 1
ATOM 1265 C CA . MET A 1 162 ? 8.074 -15.422 -15.468 1.00 95.81 162 MET A CA 1
ATOM 1266 C C . MET A 1 162 ? 9.091 -15.779 -16.559 1.00 95.81 162 MET A C 1
ATOM 1268 O O . MET A 1 162 ? 9.921 -16.672 -16.399 1.00 95.81 162 MET A O 1
ATOM 1272 N N . ASN A 1 163 ? 9.017 -15.060 -17.679 1.00 94.56 163 ASN A N 1
ATOM 1273 C CA . ASN A 1 163 ? 10.026 -15.011 -18.733 1.00 94.56 163 ASN A CA 1
ATOM 1274 C C . ASN A 1 163 ? 10.234 -13.569 -19.216 1.00 94.56 163 ASN A C 1
ATOM 1276 O O . ASN A 1 163 ? 9.334 -12.735 -19.111 1.00 94.56 163 ASN A O 1
ATOM 1280 N N . ILE A 1 164 ? 11.408 -13.305 -19.789 1.00 94.81 164 ILE A N 1
ATOM 1281 C CA . ILE A 1 164 ? 11.748 -12.051 -20.455 1.00 94.81 164 ILE A CA 1
ATOM 1282 C C . ILE A 1 164 ? 12.198 -12.357 -21.883 1.00 94.81 164 ILE A C 1
ATOM 1284 O O . ILE A 1 164 ? 13.151 -13.114 -22.099 1.00 94.81 164 ILE A O 1
ATOM 1288 N N . LYS A 1 165 ? 11.554 -11.715 -22.858 1.00 93.38 165 LYS A N 1
ATOM 1289 C CA . LYS A 1 165 ? 11.982 -11.713 -24.261 1.00 93.38 165 LYS A CA 1
ATOM 1290 C C . LYS A 1 165 ? 12.367 -10.297 -24.656 1.00 93.38 165 LYS A C 1
ATOM 1292 O O . LYS A 1 165 ? 11.608 -9.359 -24.450 1.00 93.38 165 LYS A O 1
ATOM 1297 N N . THR A 1 166 ? 13.551 -10.144 -25.224 1.00 93.19 166 THR A N 1
ATOM 1298 C CA . THR A 1 166 ? 14.063 -8.853 -25.683 1.00 93.19 166 THR A CA 1
ATOM 1299 C C . THR A 1 166 ? 15.032 -9.067 -26.833 1.00 93.19 166 THR A C 1
ATOM 1301 O O . THR A 1 166 ? 15.655 -10.126 -26.933 1.00 93.19 166 THR A O 1
ATOM 1304 N N . ASP A 1 167 ? 15.155 -8.068 -27.697 1.00 92.50 167 ASP A N 1
ATOM 1305 C CA . ASP A 1 167 ? 16.166 -8.000 -28.750 1.00 92.50 167 ASP A CA 1
ATOM 1306 C C . ASP A 1 167 ? 17.477 -7.334 -28.309 1.00 92.50 167 ASP A C 1
ATOM 1308 O O . ASP A 1 167 ? 18.446 -7.347 -29.069 1.0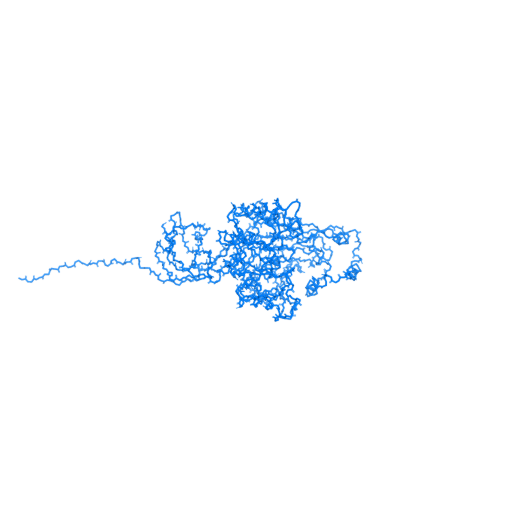0 92.50 167 ASP A O 1
ATOM 1312 N N . ASP A 1 168 ? 17.542 -6.793 -27.090 1.00 90.56 168 ASP A N 1
ATOM 1313 C CA . ASP A 1 168 ? 18.755 -6.199 -26.527 1.00 90.56 168 ASP A CA 1
ATOM 1314 C C . ASP A 1 168 ? 18.921 -6.608 -25.057 1.00 90.56 168 ASP A C 1
ATOM 1316 O O . ASP A 1 168 ? 18.138 -6.207 -24.195 1.00 90.56 168 ASP A O 1
ATOM 1320 N N . PHE A 1 169 ? 19.969 -7.381 -24.753 1.00 90.50 169 PHE A N 1
ATOM 1321 C CA . PHE A 1 169 ? 20.277 -7.854 -23.396 1.00 90.50 169 PHE A CA 1
ATOM 1322 C C . PHE A 1 169 ? 20.639 -6.728 -22.412 1.00 90.50 169 PHE A C 1
ATOM 1324 O O . PHE A 1 169 ? 20.714 -6.965 -21.208 1.00 90.50 169 PHE A O 1
ATOM 1331 N N . GLN A 1 170 ? 20.846 -5.489 -22.876 1.00 89.50 170 GLN A N 1
ATOM 1332 C CA . GLN A 1 170 ? 20.949 -4.333 -21.982 1.00 89.50 170 GLN A CA 1
ATOM 1333 C C . GLN A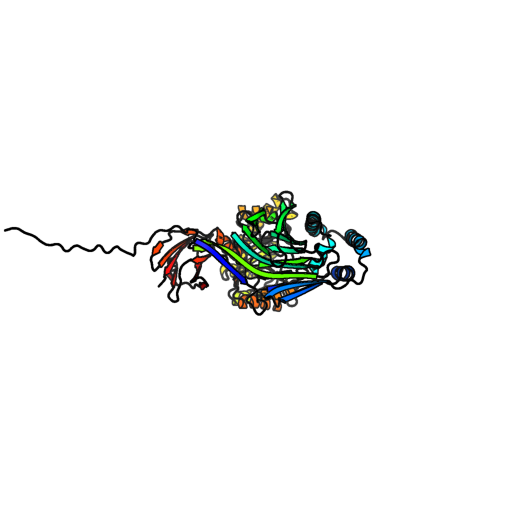 1 170 ? 19.592 -3.929 -21.389 1.00 89.50 170 GLN A C 1
ATOM 1335 O O . GLN A 1 170 ? 19.563 -3.244 -20.367 1.00 89.50 170 GLN A O 1
ATOM 1340 N N . SER A 1 171 ? 18.481 -4.331 -22.013 1.00 92.25 171 SER A N 1
ATOM 1341 C CA . SER A 1 171 ? 17.128 -4.087 -21.513 1.00 92.25 171 SER A CA 1
ATOM 1342 C C . SER A 1 171 ? 16.870 -4.883 -20.236 1.00 92.25 171 SER A C 1
ATOM 1344 O O . SER A 1 171 ? 17.423 -5.966 -20.029 1.00 92.25 171 SER A O 1
ATOM 1346 N N . PHE A 1 172 ? 16.027 -4.349 -19.361 1.00 94.81 172 PHE A N 1
ATOM 1347 C CA . PHE A 1 172 ? 15.767 -4.950 -18.058 1.00 94.81 172 PHE A CA 1
ATOM 1348 C C . PHE A 1 172 ? 14.372 -4.607 -17.541 1.00 94.81 172 PHE A C 1
ATOM 1350 O O . PHE A 1 172 ? 13.760 -3.616 -17.937 1.00 94.81 172 PHE A O 1
ATOM 1357 N N . VAL A 1 173 ? 13.887 -5.425 -16.613 1.00 96.31 173 VAL A N 1
ATOM 1358 C CA . VAL A 1 173 ? 12.641 -5.188 -15.883 1.00 96.31 173 VAL A CA 1
ATOM 1359 C C . VAL A 1 173 ? 12.987 -4.733 -14.474 1.00 96.31 173 VAL A C 1
ATOM 1361 O O . VAL A 1 173 ? 13.771 -5.380 -13.780 1.00 96.31 173 VAL A O 1
ATOM 1364 N N . GLU A 1 174 ? 12.394 -3.631 -14.036 1.00 95.62 174 GLU A N 1
ATOM 1365 C CA . GLU A 1 174 ? 12.391 -3.240 -12.632 1.00 95.62 174 GLU A CA 1
ATOM 1366 C C . GLU A 1 174 ? 11.154 -3.833 -11.950 1.00 95.62 174 GLU A C 1
ATOM 1368 O O . GLU A 1 174 ? 10.024 -3.515 -12.321 1.00 95.62 174 GLU A O 1
ATOM 1373 N N . LEU A 1 175 ? 11.367 -4.694 -10.954 1.00 96.25 175 LEU A N 1
ATOM 1374 C CA . LEU A 1 175 ? 10.333 -5.178 -10.048 1.00 96.25 175 LEU A CA 1
ATOM 1375 C C . LEU A 1 175 ? 10.414 -4.395 -8.735 1.00 96.25 175 LEU A C 1
ATOM 1377 O O . LEU A 1 175 ? 11.363 -4.533 -7.958 1.00 96.25 175 LEU A O 1
ATOM 1381 N N . ASN A 1 176 ? 9.373 -3.609 -8.484 1.00 92.44 176 ASN A N 1
ATOM 1382 C CA . ASN A 1 176 ? 9.148 -2.926 -7.222 1.00 92.44 176 ASN A CA 1
ATOM 1383 C C . ASN A 1 176 ? 8.190 -3.775 -6.381 1.00 92.44 176 ASN A C 1
ATOM 1385 O O . ASN A 1 176 ? 6.976 -3.793 -6.610 1.00 92.44 176 ASN A O 1
ATOM 1389 N N . SER A 1 177 ? 8.761 -4.505 -5.424 1.00 86.12 177 SER A N 1
ATOM 1390 C CA . SER A 1 177 ? 8.016 -5.160 -4.348 1.00 86.12 177 SER A CA 1
ATOM 1391 C C . SER A 1 177 ? 8.183 -4.362 -3.050 1.00 86.12 177 SER A C 1
ATOM 1393 O O . SER A 1 177 ? 9.075 -3.515 -2.956 1.00 86.12 177 SER A O 1
ATOM 1395 N N . PRO A 1 178 ? 7.361 -4.599 -2.017 1.00 83.12 178 PRO A N 1
ATOM 1396 C CA . PRO A 1 178 ? 7.468 -3.856 -0.764 1.00 83.12 178 PRO A CA 1
ATOM 1397 C C . PRO A 1 178 ? 8.888 -3.898 -0.184 1.00 83.12 178 PRO A C 1
ATOM 1399 O O . PRO A 1 178 ? 9.478 -4.960 -0.006 1.00 83.12 178 PRO A O 1
ATOM 1402 N N . GLY A 1 179 ? 9.470 -2.719 0.043 1.00 85.31 179 GLY A N 1
ATOM 1403 C CA . GLY A 1 179 ? 10.836 -2.562 0.545 1.00 85.31 179 GLY A CA 1
ATOM 1404 C C . GLY A 1 179 ? 11.957 -2.985 -0.418 1.00 85.31 179 GLY A C 1
ATOM 1405 O O . GLY A 1 179 ? 13.116 -2.887 -0.028 1.00 85.31 179 GLY A O 1
ATOM 1406 N N . SER A 1 180 ? 11.674 -3.449 -1.639 1.00 86.62 180 SER A N 1
ATOM 1407 C CA . SER A 1 180 ? 12.684 -3.950 -2.582 1.00 86.62 180 SER A CA 1
ATOM 1408 C C . SER A 1 180 ? 12.656 -3.192 -3.902 1.00 86.62 180 SER A C 1
ATOM 1410 O O . SER A 1 180 ? 11.590 -2.889 -4.433 1.00 86.62 180 SER A O 1
ATOM 1412 N N . LYS A 1 181 ? 13.843 -2.970 -4.468 1.00 92.81 181 LYS A N 1
ATOM 1413 C CA . LYS A 1 181 ? 14.022 -2.504 -5.842 1.00 92.81 181 LYS A CA 1
ATOM 1414 C C . LYS A 1 181 ? 14.916 -3.497 -6.580 1.00 92.81 181 LYS A C 1
ATOM 1416 O O . LYS A 1 181 ? 16.136 -3.500 -6.389 1.00 92.81 181 LYS A O 1
ATOM 1421 N N . LEU A 1 182 ? 14.302 -4.374 -7.372 1.00 96.19 182 LEU A N 1
ATOM 1422 C CA . LEU A 1 182 ? 14.965 -5.499 -8.031 1.00 96.19 182 LEU A CA 1
ATOM 1423 C C . LEU A 1 182 ? 15.069 -5.257 -9.539 1.00 96.19 182 LEU A C 1
ATOM 1425 O O . LEU A 1 182 ? 14.054 -5.079 -10.203 1.00 96.19 182 LEU A O 1
ATOM 1429 N N . ILE A 1 183 ? 16.281 -5.305 -10.091 1.00 96.50 183 ILE A N 1
ATOM 1430 C CA . ILE A 1 183 ? 16.483 -5.379 -11.544 1.00 96.50 183 ILE A CA 1
ATOM 1431 C C . ILE A 1 183 ? 16.560 -6.848 -11.957 1.00 96.50 183 ILE A C 1
ATOM 1433 O O . ILE A 1 183 ? 17.359 -7.609 -11.409 1.00 96.50 183 ILE A O 1
ATOM 1437 N N . ILE A 1 184 ? 15.748 -7.217 -12.944 1.00 97.00 184 ILE A N 1
ATOM 1438 C CA . ILE A 1 184 ? 15.712 -8.529 -13.587 1.00 97.00 184 ILE A CA 1
ATOM 1439 C C . ILE A 1 184 ? 16.194 -8.340 -15.024 1.00 97.00 184 ILE A C 1
ATOM 1441 O O . ILE A 1 184 ? 15.564 -7.632 -15.811 1.00 97.00 184 ILE A O 1
ATOM 1445 N N . GLN A 1 185 ? 17.320 -8.955 -15.371 1.00 95.50 185 GLN A N 1
ATOM 1446 C CA . GLN A 1 185 ? 17.952 -8.778 -16.676 1.00 95.50 185 GLN A CA 1
ATOM 1447 C C . GLN A 1 185 ? 18.364 -10.118 -17.266 1.00 95.50 185 GLN A C 1
ATOM 1449 O O . GLN A 1 185 ? 19.013 -10.930 -16.606 1.00 95.50 185 GLN A O 1
ATOM 1454 N N . LYS A 1 186 ? 18.034 -10.324 -18.539 1.00 93.69 186 LYS A N 1
ATOM 1455 C CA . LYS A 1 186 ? 18.553 -11.439 -19.322 1.00 93.69 186 LYS A CA 1
ATOM 1456 C C . LYS A 1 186 ? 19.948 -11.070 -19.827 1.00 93.69 186 LYS A C 1
ATOM 1458 O O . LYS A 1 186 ? 20.095 -10.046 -20.482 1.00 93.69 186 LYS A O 1
ATOM 1463 N N . VAL A 1 187 ? 20.968 -11.860 -19.492 1.00 90.69 187 VAL A N 1
ATOM 1464 C CA . VAL A 1 187 ? 22.365 -11.573 -19.891 1.00 90.69 187 VAL A CA 1
ATOM 1465 C C . VAL A 1 187 ? 22.824 -12.375 -21.102 1.00 90.69 187 VAL A C 1
ATOM 1467 O O . VAL A 1 187 ? 23.751 -11.972 -21.797 1.00 90.69 187 VAL A O 1
ATOM 1470 N N . ASP A 1 188 ? 22.160 -13.494 -21.357 1.00 88.31 188 ASP A N 1
ATOM 1471 C CA . ASP A 1 188 ? 22.271 -14.305 -22.563 1.00 88.31 188 ASP A CA 1
ATOM 1472 C C . ASP A 1 188 ? 20.986 -15.140 -22.704 1.00 88.31 188 ASP A C 1
ATOM 1474 O O . ASP A 1 188 ? 20.042 -14.978 -21.929 1.00 88.31 188 ASP A O 1
ATOM 1478 N N . ASN A 1 189 ? 20.918 -16.034 -23.691 1.00 83.69 189 ASN A N 1
ATOM 1479 C CA . ASN A 1 189 ? 19.708 -16.815 -23.955 1.00 83.69 189 ASN A CA 1
ATOM 1480 C C . ASN A 1 189 ? 19.244 -17.692 -22.783 1.00 83.69 189 ASN A C 1
ATOM 1482 O O . ASN A 1 189 ? 18.037 -17.897 -22.662 1.00 83.69 189 ASN A O 1
ATOM 1486 N N . ASP A 1 190 ? 20.155 -18.130 -21.915 1.00 87.81 190 ASP A N 1
ATOM 1487 C CA . ASP A 1 190 ? 19.904 -19.145 -20.889 1.00 87.81 190 ASP A CA 1
ATOM 1488 C C . ASP A 1 190 ? 20.055 -18.610 -19.462 1.00 87.81 190 ASP A C 1
ATOM 1490 O O . ASP A 1 190 ? 19.841 -19.348 -18.500 1.00 87.81 190 ASP A O 1
ATOM 1494 N N . ASN A 1 191 ? 20.443 -17.345 -19.293 1.00 91.94 191 ASN A N 1
ATOM 1495 C CA . ASN A 1 191 ? 20.781 -16.798 -17.988 1.00 91.94 191 ASN A CA 1
ATOM 1496 C C . ASN A 1 191 ? 20.082 -15.480 -17.690 1.00 91.94 191 ASN A C 1
ATOM 1498 O O . ASN A 1 191 ? 20.106 -14.526 -18.474 1.00 91.94 191 ASN A O 1
ATOM 1502 N N . VAL A 1 192 ? 19.553 -15.414 -16.473 1.00 95.56 192 VAL A N 1
ATOM 1503 C CA . VAL A 1 192 ? 18.945 -14.220 -15.897 1.00 95.56 192 VAL A CA 1
ATOM 1504 C C . VAL A 1 192 ? 19.711 -13.824 -14.645 1.00 95.56 192 VAL A C 1
ATOM 1506 O O . VAL A 1 192 ? 20.126 -14.664 -13.846 1.00 95.56 192 VAL A O 1
ATOM 1509 N N . ILE A 1 193 ? 19.909 -12.525 -14.476 1.00 95.81 193 ILE A N 1
ATOM 1510 C CA . ILE A 1 193 ? 20.469 -11.930 -13.275 1.00 95.81 193 ILE A CA 1
ATOM 1511 C C . ILE A 1 193 ? 19.362 -11.193 -12.527 1.00 95.81 193 ILE A C 1
ATOM 1513 O O . ILE A 1 193 ? 18.631 -10.394 -13.112 1.00 95.81 193 ILE A O 1
ATOM 1517 N N . LEU A 1 194 ? 19.292 -11.439 -11.219 1.00 96.75 194 LEU A N 1
ATOM 1518 C CA . LEU A 1 194 ? 18.494 -10.671 -10.274 1.00 96.75 194 LEU A CA 1
ATOM 1519 C C . LEU A 1 194 ? 19.439 -9.816 -9.427 1.00 96.75 194 LEU A C 1
ATOM 1521 O O . LEU A 1 194 ? 20.311 -10.343 -8.728 1.00 96.75 194 LEU A O 1
ATOM 1525 N N . ARG A 1 195 ? 19.282 -8.494 -9.479 1.00 97.38 195 ARG A N 1
ATOM 1526 C CA . ARG A 1 195 ? 20.103 -7.548 -8.718 1.00 97.38 195 ARG A CA 1
ATOM 1527 C C . ARG A 1 195 ? 19.244 -6.692 -7.796 1.00 97.38 195 ARG A C 1
ATOM 1529 O O . ARG A 1 195 ? 18.490 -5.839 -8.258 1.00 97.38 195 ARG A O 1
ATOM 1536 N N . SER A 1 196 ? 19.373 -6.931 -6.495 1.00 97.00 196 SER A N 1
ATOM 1537 C CA . SER A 1 196 ? 18.657 -6.202 -5.447 1.00 97.00 196 SER A CA 1
ATOM 1538 C C . SER A 1 196 ? 19.447 -4.977 -5.026 1.00 97.00 196 SER A C 1
ATOM 1540 O O . SER A 1 196 ? 20.591 -5.118 -4.581 1.00 97.00 196 SER A O 1
ATOM 1542 N N . TYR A 1 197 ? 18.855 -3.795 -5.165 1.00 95.81 197 TYR A N 1
ATOM 1543 C CA . TYR A 1 197 ? 19.466 -2.528 -4.780 1.00 95.81 197 TYR A CA 1
ATOM 1544 C C . TYR A 1 197 ? 18.986 -2.073 -3.405 1.00 95.81 197 TYR A C 1
ATOM 1546 O O . TYR A 1 197 ? 17.832 -2.282 -3.037 1.00 95.81 197 TYR A O 1
ATOM 1554 N N . PHE A 1 198 ? 19.866 -1.403 -2.663 1.00 94.75 198 PHE A N 1
ATOM 1555 C CA . PHE A 1 198 ? 19.544 -0.798 -1.373 1.00 94.75 198 PHE A CA 1
ATOM 1556 C C . PHE A 1 198 ? 20.470 0.367 -1.044 1.00 94.75 198 PHE A C 1
ATOM 1558 O O . PHE A 1 198 ? 21.587 0.432 -1.554 1.00 94.75 198 PHE A O 1
ATOM 1565 N N . LYS A 1 199 ? 20.020 1.278 -0.181 1.00 91.88 199 LYS A N 1
ATOM 1566 C CA . LYS A 1 199 ? 20.875 2.308 0.410 1.00 91.88 199 LYS A CA 1
ATOM 1567 C C . LYS A 1 199 ? 21.504 1.791 1.701 1.00 91.88 199 LYS A C 1
ATOM 1569 O O . LYS A 1 199 ? 20.809 1.204 2.533 1.00 91.88 199 LYS A O 1
ATOM 1574 N N . ASP A 1 200 ? 22.808 1.988 1.861 1.00 88.69 200 ASP A N 1
ATOM 1575 C CA . ASP A 1 200 ? 23.486 1.757 3.139 1.00 88.69 200 ASP A CA 1
ATOM 1576 C C . ASP A 1 200 ? 23.301 2.953 4.098 1.00 88.69 200 ASP A C 1
ATOM 1578 O O . ASP A 1 200 ? 22.659 3.947 3.759 1.00 88.69 200 ASP A O 1
ATOM 1582 N N . PHE A 1 201 ? 23.850 2.870 5.315 1.00 83.88 201 PHE A N 1
ATOM 1583 C CA . PHE A 1 201 ? 23.728 3.936 6.322 1.00 83.88 201 PHE A CA 1
ATOM 1584 C C . PHE A 1 201 ? 24.359 5.273 5.905 1.00 83.88 201 PHE A C 1
ATOM 1586 O O . PHE A 1 201 ? 24.040 6.295 6.506 1.00 83.88 201 PHE A O 1
ATOM 1593 N N . SER A 1 202 ? 25.235 5.280 4.894 1.00 84.94 202 SER A N 1
ATOM 1594 C CA . SER A 1 202 ? 25.785 6.505 4.298 1.00 84.94 202 SER A CA 1
ATOM 1595 C C . SER A 1 202 ? 24.934 7.053 3.146 1.00 84.94 202 SER A C 1
ATOM 1597 O O . SER A 1 202 ? 25.335 8.004 2.483 1.00 84.94 202 SER A O 1
ATOM 1599 N N . GLU A 1 203 ? 23.756 6.463 2.916 1.00 83.25 203 GLU A N 1
ATOM 1600 C CA . GLU A 1 203 ? 22.858 6.738 1.789 1.00 83.25 203 GLU A CA 1
ATOM 1601 C C . GLU A 1 203 ? 23.482 6.463 0.409 1.00 83.25 203 GLU A C 1
ATOM 1603 O O . GLU A 1 203 ? 22.982 6.932 -0.622 1.00 83.25 203 GLU A O 1
ATOM 1608 N N . GLU A 1 204 ? 24.557 5.673 0.378 1.00 88.81 204 GLU A N 1
ATOM 1609 C CA . GLU A 1 204 ? 25.169 5.178 -0.848 1.00 88.81 204 GLU A CA 1
ATOM 1610 C C . GLU A 1 204 ? 24.388 3.973 -1.368 1.00 88.81 204 GLU A C 1
ATOM 1612 O O . GLU A 1 204 ? 23.963 3.097 -0.607 1.00 88.81 204 GLU A O 1
ATOM 1617 N N . ILE A 1 205 ? 24.192 3.915 -2.686 1.00 92.38 205 ILE A N 1
ATOM 1618 C CA . ILE A 1 205 ? 23.428 2.835 -3.312 1.00 92.38 205 ILE A CA 1
ATOM 1619 C C . ILE A 1 205 ? 24.350 1.640 -3.550 1.00 92.38 205 ILE A C 1
ATOM 1621 O O . ILE A 1 205 ? 25.323 1.696 -4.299 1.00 92.38 205 ILE A O 1
ATOM 1625 N N . ARG A 1 206 ? 24.009 0.523 -2.915 1.00 94.50 206 ARG A N 1
ATOM 1626 C CA . ARG A 1 206 ? 24.670 -0.777 -3.024 1.00 94.50 206 ARG A CA 1
ATOM 1627 C C . ARG A 1 206 ? 23.746 -1.774 -3.708 1.00 94.50 206 ARG A C 1
ATOM 1629 O O . ARG A 1 206 ? 22.546 -1.544 -3.862 1.00 94.50 206 ARG A O 1
ATOM 1636 N N . SER A 1 207 ? 24.305 -2.910 -4.110 1.00 96.00 207 SER A N 1
ATOM 1637 C CA . SER A 1 207 ? 23.500 -4.022 -4.601 1.00 96.00 207 SER A CA 1
ATOM 1638 C C . SER A 1 207 ? 24.095 -5.381 -4.258 1.00 96.00 207 SER A C 1
ATOM 1640 O O . SER A 1 207 ? 25.296 -5.516 -4.019 1.00 96.00 207 SER A O 1
ATOM 1642 N N . LYS A 1 208 ? 23.235 -6.400 -4.240 1.00 97.31 208 LYS A N 1
ATOM 1643 C CA . LYS A 1 208 ? 23.623 -7.814 -4.256 1.00 97.31 208 LYS A CA 1
ATOM 1644 C C . LYS A 1 208 ? 23.007 -8.489 -5.468 1.00 97.31 208 LYS A C 1
ATOM 1646 O O . LYS A 1 208 ? 21.916 -8.124 -5.898 1.00 97.31 208 LYS A O 1
ATOM 1651 N N . THR A 1 209 ? 23.723 -9.463 -6.013 1.00 96.62 209 THR A N 1
ATOM 1652 C CA . THR A 1 209 ? 23.362 -10.119 -7.269 1.00 96.62 209 THR A CA 1
ATOM 1653 C C . THR A 1 209 ? 23.273 -11.626 -7.073 1.00 96.62 209 THR A C 1
ATOM 1655 O O . THR A 1 209 ? 24.131 -12.209 -6.415 1.00 96.62 209 THR A O 1
ATOM 1658 N N . ILE A 1 210 ? 22.262 -12.241 -7.677 1.00 96.00 210 ILE A N 1
ATOM 1659 C CA . ILE A 1 210 ? 22.106 -13.690 -7.809 1.00 96.00 210 ILE A CA 1
ATOM 1660 C C . ILE A 1 210 ? 21.780 -14.025 -9.271 1.00 96.00 210 ILE A C 1
ATOM 1662 O O . ILE A 1 210 ? 21.218 -13.198 -9.992 1.00 96.00 210 ILE A O 1
ATOM 1666 N N . ARG A 1 211 ? 22.186 -15.208 -9.739 1.00 94.44 211 ARG A N 1
ATOM 1667 C CA . ARG A 1 211 ? 22.007 -15.657 -11.128 1.00 94.44 211 ARG A CA 1
ATOM 1668 C C . ARG A 1 211 ? 21.092 -16.873 -11.159 1.00 94.44 211 ARG A C 1
ATOM 1670 O O . ARG A 1 211 ? 21.261 -17.774 -10.349 1.00 94.44 211 ARG A O 1
ATOM 1677 N N . ILE A 1 212 ? 20.189 -16.906 -12.132 1.00 93.12 212 ILE A N 1
ATOM 1678 C CA . ILE A 1 212 ? 19.381 -18.072 -12.479 1.00 93.12 212 ILE A CA 1
ATOM 1679 C C . ILE A 1 212 ? 19.891 -18.601 -13.818 1.00 93.12 212 ILE A C 1
ATOM 1681 O O . ILE A 1 212 ? 19.842 -17.893 -14.827 1.00 93.12 212 ILE A O 1
ATOM 1685 N N . GLY A 1 213 ? 20.416 -19.826 -13.812 1.00 85.69 213 GLY A N 1
ATOM 1686 C CA . GLY A 1 213 ? 20.761 -20.559 -15.032 1.00 85.69 213 GLY A CA 1
ATOM 1687 C C . GLY A 1 213 ? 19.564 -21.330 -15.592 1.00 85.69 213 GLY A C 1
ATOM 1688 O O . GLY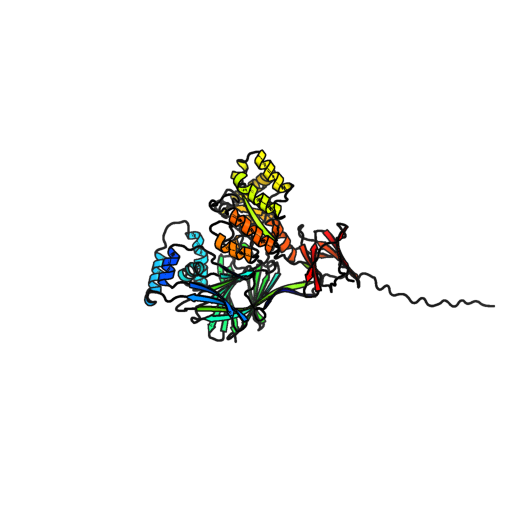 A 1 213 ? 18.579 -21.545 -14.889 1.00 85.69 213 GLY A O 1
ATOM 1689 N N . ASN A 1 214 ? 19.665 -21.776 -16.846 1.00 83.00 214 ASN A N 1
ATOM 1690 C CA . ASN A 1 214 ? 18.611 -22.506 -17.566 1.00 83.00 214 ASN A CA 1
ATOM 1691 C C . ASN A 1 214 ? 17.268 -21.746 -17.631 1.00 83.00 214 ASN A C 1
ATOM 1693 O O . ASN A 1 214 ? 16.196 -22.344 -17.605 1.00 83.00 214 ASN A O 1
ATOM 1697 N N . ALA A 1 215 ? 17.329 -20.419 -17.739 1.00 82.12 215 ALA A N 1
ATOM 1698 C CA . ALA A 1 215 ? 16.191 -19.500 -17.740 1.00 82.12 215 ALA A CA 1
ATOM 1699 C C . ALA A 1 215 ? 15.684 -19.166 -19.162 1.00 82.12 215 ALA A C 1
ATOM 1701 O O . ALA A 1 215 ? 15.196 -18.062 -19.409 1.00 82.12 215 ALA A O 1
ATOM 1702 N N . ALA A 1 216 ? 15.836 -20.089 -20.119 1.00 76.94 216 ALA A N 1
ATOM 1703 C CA . ALA A 1 216 ? 15.537 -19.838 -21.531 1.00 76.94 216 ALA A CA 1
ATOM 1704 C C . ALA A 1 216 ? 14.051 -19.549 -21.804 1.00 76.94 216 ALA A C 1
ATOM 1706 O O . ALA A 1 216 ? 13.730 -18.661 -22.597 1.00 76.94 216 ALA A O 1
ATOM 1707 N N . GLU A 1 217 ? 13.155 -20.278 -21.133 1.00 81.25 217 GLU A N 1
ATOM 1708 C CA . GLU A 1 217 ? 11.706 -20.211 -21.372 1.00 81.25 217 GLU A CA 1
ATOM 1709 C C . GLU A 1 217 ? 10.900 -19.710 -20.174 1.00 81.25 217 GLU A C 1
ATOM 1711 O O . GLU A 1 217 ? 9.909 -18.998 -20.344 1.00 81.25 217 GLU A O 1
ATOM 1716 N N . LYS A 1 218 ? 11.286 -20.121 -18.968 1.00 91.25 218 LYS A N 1
ATOM 1717 C CA . LYS A 1 218 ? 10.604 -19.806 -17.717 1.00 91.25 218 LYS A CA 1
ATOM 1718 C C . LYS A 1 218 ? 11.612 -19.902 -16.584 1.00 91.25 218 LYS A C 1
ATOM 1720 O O . LYS A 1 218 ? 12.416 -20.830 -16.548 1.00 91.25 218 LYS A O 1
ATOM 1725 N N . PHE A 1 219 ? 11.542 -18.960 -15.659 1.00 93.81 219 PHE A N 1
ATOM 1726 C CA . PHE A 1 219 ? 12.305 -18.995 -14.426 1.00 93.81 219 PHE A CA 1
ATOM 1727 C C . PHE A 1 219 ? 11.430 -18.576 -13.250 1.00 93.81 219 PHE A C 1
ATOM 1729 O O . PHE A 1 219 ? 10.532 -17.741 -13.392 1.00 93.81 219 PHE A O 1
ATOM 1736 N N . ASP A 1 220 ? 11.722 -19.160 -12.091 1.00 95.19 220 ASP A N 1
ATOM 1737 C CA . ASP A 1 220 ? 11.020 -18.879 -10.847 1.00 95.19 220 ASP A CA 1
ATOM 1738 C C . ASP A 1 220 ? 11.998 -18.350 -9.799 1.00 95.19 220 ASP A C 1
ATOM 1740 O O . ASP A 1 220 ? 13.172 -18.735 -9.755 1.00 95.19 220 ASP A O 1
ATOM 1744 N N . PHE A 1 221 ? 11.503 -17.455 -8.956 1.00 96.56 221 PHE A N 1
ATOM 1745 C CA . PHE A 1 221 ? 12.226 -16.945 -7.802 1.00 96.56 221 PHE A CA 1
ATOM 1746 C C . PHE A 1 221 ? 11.244 -16.508 -6.718 1.00 96.56 221 PHE A C 1
ATOM 1748 O O . PHE A 1 221 ? 10.065 -16.246 -6.976 1.00 96.56 221 PHE A O 1
ATOM 1755 N N . GLU A 1 222 ? 11.751 -16.409 -5.494 1.00 97.12 222 GLU A N 1
ATOM 1756 C CA . GLU A 1 222 ? 10.986 -15.947 -4.343 1.00 97.12 222 GLU A CA 1
ATOM 1757 C C . GLU A 1 222 ? 11.572 -14.653 -3.781 1.00 97.12 222 GLU A C 1
ATOM 1759 O O . GLU A 1 222 ? 12.788 -14.459 -3.784 1.00 97.12 222 GLU A O 1
ATOM 1764 N N . ILE A 1 223 ? 10.708 -13.790 -3.246 1.00 97.50 223 ILE A N 1
ATOM 1765 C CA . ILE A 1 223 ? 11.095 -12.630 -2.437 1.00 97.50 223 ILE A CA 1
ATOM 1766 C C . ILE A 1 223 ? 10.436 -12.772 -1.068 1.00 97.50 223 ILE A C 1
ATOM 1768 O O . ILE A 1 223 ? 9.221 -12.634 -0.942 1.00 97.50 223 ILE A O 1
ATOM 1772 N N . LYS A 1 224 ? 11.230 -13.024 -0.029 1.00 97.44 224 LYS A N 1
ATOM 1773 C CA . LYS A 1 224 ? 10.775 -13.043 1.365 1.00 97.44 224 LYS A CA 1
ATOM 1774 C C . LYS A 1 224 ? 10.915 -11.648 1.952 1.00 97.44 224 LYS A C 1
ATOM 1776 O O . LYS A 1 224 ? 12.033 -11.152 2.094 1.00 97.44 224 LYS A O 1
ATOM 1781 N N . PHE A 1 225 ? 9.787 -11.037 2.276 1.00 97.56 225 PHE A N 1
ATOM 1782 C CA . PHE A 1 225 ? 9.701 -9.740 2.932 1.00 97.56 225 PHE A CA 1
ATOM 1783 C C . PHE A 1 225 ? 9.682 -9.930 4.450 1.00 97.56 225 PHE A C 1
ATOM 1785 O O . PHE A 1 225 ? 8.853 -10.683 4.965 1.00 97.56 225 PHE A O 1
ATOM 1792 N N . ASP A 1 226 ? 10.559 -9.223 5.164 1.00 97.62 226 ASP A N 1
ATOM 1793 C CA . ASP A 1 226 ? 10.566 -9.163 6.626 1.00 97.62 226 ASP A CA 1
ATOM 1794 C C . ASP A 1 226 ? 10.522 -7.703 7.093 1.00 97.62 226 ASP A C 1
ATOM 1796 O O . ASP A 1 226 ? 11.540 -7.010 7.150 1.00 97.62 226 ASP A O 1
ATOM 1800 N N . GLY A 1 227 ? 9.322 -7.236 7.431 1.00 96.56 227 GLY A N 1
ATOM 1801 C CA . GLY A 1 227 ? 9.041 -5.895 7.938 1.00 96.56 227 GLY A CA 1
ATOM 1802 C C . GLY A 1 227 ? 9.413 -5.667 9.402 1.00 96.56 227 GLY A C 1
ATOM 1803 O O . GLY A 1 227 ? 9.437 -4.516 9.844 1.00 96.56 227 GLY A O 1
ATOM 1804 N N . TYR A 1 228 ? 9.754 -6.725 10.143 1.00 96.06 228 TYR A N 1
ATOM 1805 C CA . TYR A 1 228 ? 10.324 -6.610 11.485 1.00 96.06 228 TYR A CA 1
ATOM 1806 C C . TYR A 1 228 ? 11.828 -6.332 11.396 1.00 96.06 228 TYR A C 1
ATOM 1808 O O . TYR A 1 228 ? 12.307 -5.332 11.920 1.00 96.06 228 TYR A O 1
ATOM 1816 N N . ASN A 1 229 ? 12.561 -7.161 10.645 1.00 96.88 229 ASN A N 1
ATOM 1817 C CA . ASN A 1 229 ? 14.004 -6.995 10.442 1.00 96.88 229 ASN A CA 1
ATOM 1818 C C . ASN A 1 229 ? 14.359 -5.950 9.368 1.00 96.88 229 ASN A C 1
ATOM 1820 O O . ASN A 1 229 ? 15.531 -5.624 9.201 1.00 96.88 229 ASN A O 1
ATOM 1824 N N . LYS A 1 230 ? 13.366 -5.443 8.623 1.00 96.12 230 LYS A N 1
ATOM 1825 C CA . LYS A 1 230 ? 13.516 -4.485 7.510 1.00 96.12 230 LYS A CA 1
ATOM 1826 C C . LYS A 1 230 ? 14.424 -5.008 6.393 1.00 96.12 230 LYS A C 1
ATOM 1828 O O . LYS A 1 230 ? 15.288 -4.294 5.877 1.00 96.12 230 LYS A O 1
ATOM 1833 N N . THR A 1 231 ? 14.237 -6.275 6.022 1.00 97.19 231 THR A N 1
ATOM 1834 C CA . THR A 1 231 ? 15.053 -6.962 5.008 1.00 97.19 231 THR A CA 1
ATOM 1835 C C . THR A 1 231 ? 14.205 -7.655 3.953 1.00 97.19 231 THR A C 1
ATOM 1837 O O . THR A 1 231 ? 13.060 -8.034 4.192 1.00 97.19 231 THR A O 1
ATOM 1840 N N . ASN A 1 232 ? 14.803 -7.847 2.781 1.00 97.25 232 ASN A N 1
ATOM 1841 C CA . ASN A 1 232 ? 14.309 -8.725 1.735 1.00 97.25 232 ASN A CA 1
ATOM 1842 C C . ASN A 1 232 ? 15.317 -9.849 1.492 1.00 97.25 232 ASN A C 1
ATOM 1844 O O . ASN A 1 232 ? 16.524 -9.607 1.402 1.00 97.25 232 ASN A O 1
ATOM 1848 N N . THR A 1 233 ? 14.816 -11.074 1.350 1.00 97.81 233 THR A N 1
ATOM 1849 C CA . THR A 1 233 ? 15.612 -12.228 0.919 1.00 97.81 233 THR A CA 1
ATOM 1850 C C . THR A 1 233 ? 15.118 -12.700 -0.435 1.00 97.81 233 THR A C 1
ATOM 1852 O O . THR A 1 233 ? 13.949 -13.038 -0.569 1.00 97.81 233 THR A O 1
ATOM 1855 N N . ILE A 1 234 ? 15.996 -12.730 -1.433 1.00 97.62 234 ILE A N 1
ATOM 1856 C CA . ILE A 1 234 ? 15.673 -13.245 -2.766 1.00 97.62 234 ILE A CA 1
ATOM 1857 C C . ILE A 1 234 ? 16.262 -14.640 -2.885 1.00 97.62 234 ILE A C 1
ATOM 1859 O O . ILE A 1 234 ? 17.469 -14.795 -2.694 1.00 97.62 234 ILE A O 1
ATOM 1863 N N . CYS A 1 235 ? 15.420 -15.620 -3.197 1.00 96.06 235 CYS A N 1
ATOM 1864 C CA . CYS A 1 235 ? 15.792 -17.026 -3.323 1.00 96.06 235 CYS A CA 1
ATOM 1865 C C . CYS A 1 235 ? 15.543 -17.530 -4.746 1.00 96.06 235 CYS A C 1
ATOM 1867 O O . CYS A 1 235 ? 14.570 -17.139 -5.392 1.00 96.06 235 CYS A O 1
ATOM 1869 N N . THR A 1 236 ? 16.392 -18.440 -5.205 1.00 93.62 236 THR A N 1
ATOM 1870 C CA . THR A 1 236 ? 16.247 -19.161 -6.475 1.00 93.62 236 THR A CA 1
ATOM 1871 C C . THR A 1 236 ? 15.973 -20.644 -6.219 1.00 93.62 236 THR A C 1
ATOM 1873 O O . THR A 1 236 ? 16.253 -21.163 -5.138 1.00 93.62 236 THR A O 1
ATOM 1876 N N . ASN A 1 237 ? 15.418 -21.347 -7.212 1.00 86.25 237 ASN A N 1
ATOM 1877 C CA . ASN A 1 237 ? 15.006 -22.756 -7.078 1.00 86.25 237 ASN A CA 1
ATOM 1878 C C . ASN A 1 237 ? 16.150 -23.725 -6.718 1.00 86.25 237 ASN A C 1
ATOM 1880 O O . ASN A 1 237 ? 15.904 -24.802 -6.184 1.00 86.25 237 ASN A O 1
ATOM 1884 N N . ASP A 1 238 ? 17.398 -23.359 -7.012 1.00 84.94 238 ASP A N 1
ATOM 1885 C CA . ASP A 1 238 ? 18.604 -24.120 -6.660 1.00 84.94 238 ASP A CA 1
ATOM 1886 C C . ASP A 1 238 ? 19.045 -23.925 -5.193 1.00 84.94 238 ASP A C 1
ATOM 1888 O O . ASP A 1 238 ? 20.058 -24.481 -4.771 1.00 84.94 238 ASP A O 1
ATOM 1892 N N . GLY A 1 239 ? 18.287 -23.153 -4.407 1.00 85.56 239 GLY A N 1
ATOM 1893 C CA . GLY A 1 239 ? 18.541 -22.889 -2.992 1.00 85.56 239 GLY A CA 1
ATOM 1894 C C . GLY A 1 239 ? 19.507 -21.734 -2.725 1.00 85.56 239 GLY A C 1
ATOM 1895 O O . GLY A 1 239 ? 19.745 -21.408 -1.560 1.00 85.56 239 GLY A O 1
ATOM 1896 N N . ASN A 1 240 ? 20.047 -21.086 -3.763 1.00 93.50 240 ASN A N 1
ATOM 1897 C CA . ASN A 1 240 ? 20.861 -19.888 -3.588 1.00 93.50 240 ASN A CA 1
ATOM 1898 C C . ASN A 1 240 ? 19.993 -18.708 -3.129 1.00 93.50 240 ASN A C 1
ATOM 1900 O O . ASN A 1 240 ? 18.825 -18.579 -3.504 1.00 93.50 240 ASN A O 1
ATOM 1904 N N . PHE A 1 241 ? 20.566 -17.821 -2.312 1.00 96.81 241 PHE A N 1
ATOM 1905 C CA . PHE A 1 241 ? 19.853 -16.638 -1.843 1.00 96.81 241 PHE A CA 1
ATOM 1906 C C . PHE A 1 241 ? 20.765 -15.438 -1.590 1.00 96.81 241 PHE A C 1
ATOM 1908 O O . PHE A 1 241 ? 21.955 -15.571 -1.300 1.00 96.81 241 PHE A O 1
ATOM 1915 N N . ILE A 1 242 ? 20.177 -14.244 -1.651 1.00 97.69 242 ILE A N 1
ATOM 1916 C CA . ILE A 1 242 ? 20.786 -12.991 -1.196 1.00 97.69 242 ILE A CA 1
ATOM 1917 C C . ILE A 1 242 ? 19.859 -12.305 -0.196 1.00 97.69 242 ILE A C 1
ATOM 1919 O O . ILE A 1 242 ? 18.650 -12.262 -0.397 1.00 97.69 242 ILE A O 1
ATOM 1923 N N . VAL A 1 243 ? 20.433 -11.735 0.865 1.00 97.56 243 VAL A N 1
ATOM 1924 C CA . VAL A 1 243 ? 19.707 -10.911 1.847 1.00 97.56 243 VAL A CA 1
ATOM 1925 C C . VAL A 1 243 ? 20.165 -9.465 1.720 1.00 97.56 243 VAL A C 1
ATOM 1927 O O . VAL A 1 243 ? 21.371 -9.191 1.801 1.00 97.56 243 VAL A O 1
ATOM 1930 N N . THR A 1 244 ? 19.227 -8.541 1.544 1.00 97.38 244 THR A N 1
ATOM 1931 C CA . THR A 1 244 ? 19.467 -7.092 1.515 1.00 97.38 244 THR A CA 1
ATOM 1932 C C . THR A 1 244 ? 18.554 -6.383 2.515 1.00 97.38 244 THR A C 1
ATOM 1934 O O . THR A 1 244 ? 17.442 -6.855 2.750 1.00 97.38 244 THR A O 1
ATOM 1937 N N . PRO A 1 245 ? 18.967 -5.246 3.101 1.00 96.69 245 PRO A N 1
ATOM 1938 C CA . PRO A 1 245 ? 18.021 -4.373 3.790 1.00 96.69 245 PRO A CA 1
ATOM 1939 C C . PRO A 1 245 ? 16.987 -3.817 2.797 1.00 96.69 245 PRO A C 1
ATOM 1941 O O . PRO A 1 245 ? 17.126 -3.979 1.579 1.00 96.69 245 PRO A O 1
ATOM 1944 N N . PHE A 1 246 ? 15.944 -3.164 3.306 1.00 95.31 246 PHE A N 1
ATOM 1945 C CA . PHE A 1 246 ? 15.012 -2.423 2.457 1.00 95.31 246 PHE A CA 1
ATOM 1946 C C . PHE A 1 246 ? 15.716 -1.339 1.638 1.00 95.31 246 PHE A C 1
ATOM 1948 O O . PHE A 1 246 ? 16.734 -0.801 2.059 1.00 95.31 246 PHE A O 1
ATOM 1955 N N . TYR A 1 247 ? 15.168 -0.981 0.475 1.00 93.00 247 TYR A N 1
ATOM 1956 C CA . TYR A 1 247 ? 15.811 -0.017 -0.421 1.00 93.00 247 TYR A CA 1
ATOM 1957 C C . TYR A 1 247 ? 16.072 1.345 0.246 1.00 93.00 247 TYR A C 1
ATOM 1959 O O . TYR A 1 247 ? 17.149 1.920 0.095 1.00 93.00 247 TYR A O 1
ATOM 1967 N N . SER A 1 248 ? 15.092 1.836 1.004 1.00 89.25 248 SER A N 1
ATOM 1968 C CA . SER A 1 248 ? 15.071 3.171 1.604 1.00 89.25 248 SER A CA 1
ATOM 1969 C C . SER A 1 248 ? 15.622 3.179 3.028 1.00 89.25 248 SER A C 1
ATOM 1971 O O . SER A 1 248 ? 15.121 2.447 3.882 1.00 89.25 248 SER A O 1
ATOM 1973 N N . THR A 1 249 ? 16.614 4.034 3.298 1.00 89.81 249 THR A N 1
ATOM 1974 C CA . THR A 1 249 ? 17.174 4.253 4.645 1.00 89.81 249 THR A CA 1
ATOM 1975 C C . THR A 1 249 ? 16.125 4.746 5.632 1.00 89.81 249 THR A C 1
ATOM 1977 O O . THR A 1 249 ? 16.137 4.335 6.790 1.00 89.81 249 THR A O 1
ATOM 1980 N N . ASP A 1 250 ? 15.192 5.579 5.173 1.00 89.62 250 ASP A N 1
ATOM 1981 C CA . ASP A 1 250 ? 14.099 6.084 6.000 1.00 89.62 250 ASP A CA 1
ATOM 1982 C C . ASP A 1 250 ? 13.226 4.926 6.484 1.00 89.62 250 ASP A C 1
ATOM 1984 O O . ASP A 1 250 ? 12.998 4.777 7.681 1.00 89.62 250 ASP A O 1
ATOM 1988 N N . ARG A 1 251 ? 12.826 4.033 5.569 1.00 90.75 251 ARG A N 1
ATOM 1989 C CA . ARG A 1 251 ? 12.017 2.850 5.898 1.00 90.75 251 ARG A CA 1
ATOM 1990 C C . ARG A 1 251 ? 12.766 1.850 6.789 1.00 90.75 251 ARG A C 1
ATOM 1992 O O . ARG A 1 251 ? 12.156 1.257 7.677 1.00 90.75 251 ARG A O 1
ATOM 1999 N N . GLN A 1 252 ? 14.079 1.687 6.588 1.00 93.38 252 GLN A N 1
ATOM 2000 C CA . GLN A 1 252 ? 14.939 0.855 7.446 1.00 93.38 252 GLN A CA 1
ATOM 2001 C C . GLN A 1 252 ? 14.979 1.352 8.900 1.00 93.38 252 GLN A C 1
ATOM 2003 O O . GLN A 1 252 ? 15.104 0.546 9.817 1.00 93.38 252 GLN A O 1
ATOM 2008 N N . ARG A 1 253 ? 14.892 2.670 9.110 1.00 93.25 253 ARG A N 1
ATOM 2009 C CA . ARG A 1 253 ? 15.057 3.328 10.414 1.00 93.25 253 ARG A CA 1
ATOM 2010 C C . ARG A 1 253 ? 13.747 3.620 11.148 1.00 93.25 253 ARG A C 1
ATOM 2012 O O . ARG A 1 253 ? 13.796 4.190 12.235 1.00 93.25 253 ARG A O 1
ATOM 2019 N N . LEU A 1 254 ? 12.591 3.284 10.573 1.00 93.62 254 LEU A N 1
ATOM 2020 C CA . LEU A 1 254 ? 11.308 3.519 11.238 1.00 93.62 254 LEU A CA 1
ATOM 2021 C C . LEU A 1 254 ? 11.244 2.757 12.572 1.00 93.62 254 LEU A C 1
ATOM 2023 O O . LEU A 1 254 ? 11.537 1.560 12.584 1.00 93.62 254 LEU A O 1
ATOM 2027 N N . PRO A 1 255 ? 10.805 3.408 13.666 1.00 93.00 255 PRO A N 1
ATOM 2028 C CA . PRO A 1 255 ? 10.828 2.828 15.015 1.00 93.00 255 PRO A CA 1
ATOM 2029 C C . PRO A 1 255 ? 9.696 1.819 15.267 1.00 93.00 255 PRO A C 1
ATOM 2031 O O . PRO A 1 255 ? 9.591 1.243 16.345 1.00 93.00 255 PRO A O 1
ATOM 2034 N N . TYR A 1 256 ? 8.831 1.605 14.279 1.00 92.88 256 TYR A N 1
ATOM 2035 C CA . TYR A 1 256 ? 7.700 0.689 14.336 1.00 92.88 256 TYR A CA 1
ATOM 2036 C C . TYR A 1 256 ? 7.778 -0.353 13.229 1.00 92.88 256 TYR A C 1
ATOM 2038 O O . TYR A 1 256 ? 8.444 -0.172 12.206 1.00 92.88 256 TYR A O 1
ATOM 2046 N N . ILE A 1 257 ? 7.048 -1.446 13.419 1.00 93.38 257 ILE A N 1
ATOM 2047 C CA . ILE A 1 257 ? 7.005 -2.578 12.496 1.00 93.38 257 ILE A CA 1
ATOM 2048 C C . ILE A 1 257 ? 6.499 -2.142 11.114 1.00 93.38 257 ILE A C 1
ATOM 2050 O O . ILE A 1 257 ? 5.573 -1.333 10.993 1.00 93.38 257 ILE A O 1
ATOM 2054 N N . ASP A 1 258 ? 7.147 -2.661 10.065 1.00 94.19 258 ASP A N 1
ATOM 2055 C CA . ASP A 1 258 ? 6.714 -2.476 8.678 1.00 94.19 258 ASP A CA 1
ATOM 2056 C C . ASP A 1 258 ? 5.804 -3.609 8.223 1.00 94.19 258 ASP A C 1
ATOM 2058 O O . ASP A 1 258 ? 5.937 -4.735 8.693 1.00 94.19 258 ASP A O 1
ATOM 2062 N N . PHE A 1 259 ? 4.983 -3.343 7.218 1.00 94.62 259 PHE A N 1
ATOM 2063 C CA . PHE A 1 259 ? 4.222 -4.365 6.521 1.00 94.62 259 PHE A CA 1
ATOM 2064 C C . PHE A 1 259 ? 4.254 -4.121 5.013 1.00 94.62 259 PHE A C 1
ATOM 2066 O O . PHE A 1 259 ? 4.576 -3.040 4.516 1.00 94.62 259 PHE A O 1
ATOM 2073 N N . SER A 1 260 ? 3.977 -5.174 4.263 1.00 93.19 260 SER A N 1
ATOM 2074 C CA . SER A 1 260 ? 4.042 -5.150 2.815 1.00 93.19 260 SER A CA 1
ATOM 2075 C C . SER A 1 260 ? 2.845 -4.422 2.188 1.00 93.19 260 SER A C 1
ATOM 2077 O O . SER A 1 260 ? 1.769 -4.371 2.770 1.00 93.19 260 SER A O 1
ATOM 2079 N N . ASN A 1 261 ? 2.996 -3.878 0.980 1.00 88.25 261 ASN A N 1
ATOM 2080 C CA . ASN A 1 261 ? 1.881 -3.261 0.250 1.00 88.25 261 ASN A CA 1
ATOM 2081 C C . ASN A 1 261 ? 0.944 -4.330 -0.341 1.00 88.25 261 ASN A C 1
ATOM 2083 O O . ASN A 1 261 ? 1.355 -5.468 -0.564 1.00 88.25 261 ASN A O 1
ATOM 2087 N N . GLY A 1 262 ? -0.290 -3.938 -0.675 1.00 91.94 262 GLY A N 1
ATOM 2088 C CA . GLY A 1 262 ? -1.282 -4.808 -1.323 1.00 91.94 262 GLY A CA 1
ATOM 2089 C C . GLY A 1 262 ? -1.109 -4.989 -2.841 1.00 91.94 262 GLY A C 1
ATOM 2090 O O . GLY A 1 262 ? -2.051 -5.386 -3.533 1.00 91.94 262 GLY A O 1
ATOM 2091 N N . TYR A 1 263 ? 0.069 -4.661 -3.380 1.00 95.00 263 TYR A N 1
ATOM 2092 C CA . TYR A 1 263 ? 0.399 -4.768 -4.802 1.00 95.00 263 TYR A CA 1
ATOM 2093 C C . TYR A 1 263 ? 1.916 -4.923 -5.030 1.00 95.00 263 TYR A C 1
ATOM 2095 O O . TYR A 1 263 ? 2.728 -4.581 -4.167 1.00 95.00 263 TYR A O 1
ATOM 2103 N N . ILE A 1 264 ? 2.287 -5.385 -6.226 1.00 96.00 264 ILE A N 1
ATOM 2104 C CA . ILE A 1 264 ? 3.646 -5.295 -6.787 1.00 96.00 264 ILE A CA 1
ATOM 2105 C C . ILE A 1 264 ? 3.592 -4.665 -8.180 1.00 96.00 264 ILE A C 1
ATOM 2107 O O . ILE A 1 264 ? 2.548 -4.704 -8.839 1.00 96.00 264 ILE A O 1
ATOM 2111 N N . LYS A 1 265 ? 4.713 -4.090 -8.629 1.00 94.69 265 LYS A N 1
ATOM 2112 C CA . LYS A 1 265 ? 4.796 -3.365 -9.902 1.00 94.69 265 LYS A CA 1
ATOM 2113 C C . LYS A 1 265 ? 6.000 -3.787 -10.738 1.00 94.69 265 LYS A C 1
ATOM 2115 O O . LYS A 1 265 ? 7.114 -3.840 -10.220 1.00 94.69 265 LYS A O 1
ATOM 2120 N N . PHE A 1 266 ? 5.776 -4.005 -12.031 1.00 96.25 266 PHE A N 1
ATOM 2121 C CA . PHE A 1 266 ? 6.812 -4.260 -13.032 1.00 96.25 266 PHE A CA 1
ATOM 2122 C C . PHE A 1 266 ? 6.907 -3.083 -14.006 1.00 96.25 266 PHE A C 1
ATOM 2124 O O . PHE A 1 266 ? 5.892 -2.623 -14.531 1.00 96.25 266 PHE A O 1
ATOM 2131 N N . THR A 1 267 ? 8.122 -2.619 -14.280 1.00 94.56 267 THR A N 1
ATOM 2132 C CA . THR A 1 267 ? 8.386 -1.553 -15.253 1.00 94.56 267 THR A CA 1
ATOM 2133 C C . THR A 1 267 ? 9.465 -2.006 -16.227 1.00 94.56 267 THR A C 1
ATOM 2135 O O . THR A 1 267 ? 10.570 -2.364 -15.821 1.00 94.56 267 THR A O 1
ATOM 2138 N N . SER A 1 268 ? 9.145 -1.994 -17.517 1.00 94.00 268 SER A N 1
ATOM 2139 C CA . SER A 1 268 ? 10.053 -2.414 -18.584 1.00 94.00 268 SER A CA 1
ATOM 2140 C C . SER A 1 268 ? 10.946 -1.266 -19.061 1.00 94.00 268 SER A C 1
ATOM 2142 O O . SER A 1 268 ? 10.461 -0.210 -19.468 1.00 94.00 268 SER A O 1
ATOM 2144 N N . PHE A 1 269 ? 12.261 -1.482 -19.078 1.00 91.38 269 PHE A N 1
ATOM 2145 C CA . PHE A 1 269 ? 13.240 -0.544 -19.620 1.00 91.38 269 PHE A CA 1
ATOM 2146 C C . PHE A 1 269 ? 13.914 -1.136 -20.856 1.00 91.38 269 PHE A C 1
ATOM 2148 O O . PHE A 1 269 ? 14.615 -2.142 -20.774 1.00 91.38 269 PHE A O 1
ATOM 2155 N N . ILE A 1 270 ? 13.722 -0.486 -22.003 1.00 89.50 270 ILE A N 1
ATOM 2156 C CA . ILE A 1 270 ? 14.349 -0.868 -23.268 1.00 89.50 270 ILE A CA 1
ATOM 2157 C C . ILE A 1 270 ? 15.657 -0.084 -23.356 1.00 89.50 270 ILE A C 1
ATOM 2159 O O . ILE A 1 270 ? 15.652 1.145 -23.380 1.00 89.50 270 ILE A O 1
ATOM 2163 N N . ALA A 1 271 ? 16.794 -0.761 -23.383 1.00 82.81 271 ALA A N 1
ATOM 2164 C CA . ALA A 1 271 ? 18.091 -0.094 -23.462 1.00 82.81 271 ALA A CA 1
ATOM 2165 C C . ALA A 1 271 ? 18.687 -0.205 -24.871 1.00 82.81 271 ALA A C 1
ATOM 2167 O O . ALA A 1 271 ? 18.170 -0.917 -25.731 1.00 82.81 271 ALA A O 1
ATOM 2168 N N . GLY A 1 272 ? 19.767 0.544 -25.108 1.00 74.94 272 GLY A N 1
ATOM 2169 C CA . GLY A 1 272 ? 20.565 0.428 -26.324 1.00 74.94 272 GLY A CA 1
ATOM 2170 C C . GLY A 1 272 ? 19.757 0.604 -27.611 1.00 74.94 272 GLY A C 1
ATOM 2171 O O . GLY A 1 272 ? 19.088 1.621 -27.808 1.00 74.94 272 GLY A O 1
ATOM 2172 N N . LYS A 1 273 ? 19.862 -0.387 -28.501 1.00 77.75 273 LYS A N 1
ATOM 2173 C CA . LYS A 1 273 ? 19.161 -0.420 -29.797 1.00 77.75 273 LYS A CA 1
ATOM 2174 C C . LYS A 1 273 ? 17.913 -1.303 -29.762 1.00 77.75 273 LYS A C 1
ATOM 2176 O O . LYS A 1 273 ? 17.323 -1.520 -30.819 1.00 77.75 273 LYS A O 1
ATOM 2181 N N . GLY A 1 274 ? 17.538 -1.807 -28.587 1.00 86.50 274 GLY A N 1
ATOM 2182 C CA . GLY A 1 274 ? 16.359 -2.641 -28.419 1.00 86.50 274 GLY A CA 1
ATOM 2183 C C . GLY A 1 274 ? 15.094 -1.944 -28.907 1.00 86.50 274 GLY A C 1
ATOM 2184 O O . GLY A 1 274 ? 14.941 -0.721 -28.789 1.00 86.50 274 GLY A O 1
ATOM 2185 N N . THR A 1 275 ? 14.189 -2.739 -29.461 1.00 90.50 275 THR A N 1
ATOM 2186 C CA . THR A 1 275 ? 12.877 -2.304 -29.946 1.00 90.50 275 THR A CA 1
ATOM 2187 C C . THR A 1 275 ? 11.740 -2.912 -29.137 1.00 90.50 275 THR A C 1
ATOM 2189 O O . THR A 1 275 ? 10.623 -2.395 -29.194 1.00 90.50 275 THR A O 1
ATOM 2192 N N . TYR A 1 276 ? 12.001 -3.953 -28.336 1.00 93.12 276 TYR A N 1
ATOM 2193 C CA . TYR A 1 276 ? 10.992 -4.521 -27.448 1.00 93.12 276 TYR A CA 1
ATOM 2194 C C . TYR A 1 276 ? 11.561 -5.165 -26.177 1.00 93.12 276 TYR A C 1
ATOM 2196 O O . TYR A 1 276 ? 12.703 -5.632 -26.108 1.00 93.12 276 TYR A O 1
ATOM 2204 N N . LEU A 1 277 ? 10.702 -5.215 -25.163 1.00 94.94 277 LEU A N 1
ATOM 2205 C CA . LEU A 1 277 ? 10.888 -5.977 -23.938 1.00 94.94 277 LEU A CA 1
ATOM 2206 C C . LEU A 1 277 ? 9.525 -6.534 -23.513 1.00 94.94 277 LEU A C 1
ATOM 2208 O O . LEU A 1 277 ? 8.652 -5.790 -23.062 1.00 94.94 277 LEU A O 1
ATOM 2212 N N . ASP A 1 278 ? 9.365 -7.843 -23.666 1.00 94.75 278 ASP A N 1
ATOM 2213 C CA . ASP A 1 278 ? 8.148 -8.570 -23.328 1.00 94.75 278 ASP A CA 1
ATOM 2214 C C . ASP A 1 278 ? 8.369 -9.350 -22.031 1.00 94.75 278 ASP A C 1
ATOM 2216 O O . ASP A 1 278 ? 9.343 -10.097 -21.887 1.00 94.75 278 ASP A O 1
ATOM 2220 N N . VAL A 1 279 ? 7.431 -9.196 -21.103 1.00 96.06 279 VAL A N 1
ATOM 2221 C CA . VAL A 1 279 ? 7.388 -9.906 -19.829 1.00 96.06 279 VAL A CA 1
ATOM 2222 C C . VAL A 1 279 ? 6.210 -10.867 -19.856 1.00 96.06 279 VAL A C 1
ATOM 2224 O O . VAL A 1 279 ? 5.058 -10.438 -19.858 1.00 96.06 279 VAL A O 1
ATOM 2227 N N . ASP A 1 280 ? 6.492 -12.168 -19.854 1.00 95.81 280 ASP A N 1
ATOM 2228 C CA . ASP A 1 280 ? 5.464 -13.204 -19.746 1.00 95.81 280 ASP A CA 1
ATOM 2229 C C . ASP A 1 280 ? 5.375 -13.658 -18.286 1.00 95.81 280 ASP A C 1
ATOM 2231 O O . ASP A 1 280 ? 6.292 -14.302 -17.780 1.00 95.81 280 ASP A O 1
ATOM 2235 N N . LEU A 1 281 ? 4.283 -13.328 -17.594 1.00 96.69 281 LEU A N 1
ATOM 2236 C CA . LEU A 1 281 ? 4.007 -13.784 -16.230 1.00 96.69 281 LEU A CA 1
ATOM 2237 C C . LEU A 1 281 ? 3.150 -15.055 -16.270 1.00 96.69 281 LEU A C 1
ATOM 2239 O O . LEU A 1 281 ? 2.026 -15.042 -16.778 1.00 96.69 281 LEU A O 1
ATOM 2243 N N . TYR A 1 282 ? 3.661 -16.149 -15.704 1.00 95.75 282 TYR A N 1
ATOM 2244 C CA . TYR A 1 282 ? 2.946 -17.429 -15.626 1.00 95.75 282 TYR A CA 1
ATOM 2245 C C . TYR A 1 282 ? 2.150 -17.557 -14.329 1.00 95.75 282 TYR A C 1
ATOM 2247 O O . TYR A 1 282 ? 0.996 -17.983 -14.349 1.00 95.75 282 TYR A O 1
ATOM 2255 N N . SER A 1 283 ? 2.736 -17.148 -13.203 1.00 96.19 283 SER A N 1
ATOM 2256 C CA . SER A 1 283 ? 2.048 -17.140 -11.913 1.00 96.19 283 SER A CA 1
ATOM 2257 C C . SER A 1 283 ? 2.656 -16.141 -10.938 1.00 96.19 283 SER A C 1
ATOM 2259 O O . SER A 1 283 ? 3.868 -15.919 -10.935 1.00 96.19 283 SER A O 1
ATOM 2261 N N . ILE A 1 284 ? 1.804 -15.588 -10.076 1.00 97.38 284 ILE A N 1
ATOM 2262 C CA . ILE A 1 284 ? 2.202 -14.812 -8.899 1.00 97.38 284 ILE A CA 1
ATOM 2263 C C . ILE A 1 284 ? 1.472 -15.391 -7.689 1.00 97.38 284 ILE A C 1
ATOM 2265 O O . ILE A 1 284 ? 0.247 -15.516 -7.703 1.00 97.38 284 ILE A O 1
ATOM 2269 N N . GLY A 1 285 ? 2.229 -15.739 -6.655 1.00 97.31 285 GLY A N 1
ATOM 2270 C CA . GLY A 1 285 ? 1.720 -16.222 -5.377 1.00 97.31 285 GLY A CA 1
ATOM 2271 C C . GLY A 1 285 ? 2.224 -15.376 -4.214 1.00 97.31 285 GLY A C 1
ATOM 2272 O O . GLY A 1 285 ? 3.277 -14.743 -4.299 1.00 97.31 285 GLY A O 1
ATOM 2273 N N . GLN A 1 286 ? 1.472 -15.384 -3.120 1.00 98.00 286 GLN A N 1
ATOM 2274 C CA . GLN A 1 286 ? 1.890 -14.853 -1.831 1.00 98.00 286 GLN A CA 1
ATOM 2275 C C . GLN A 1 286 ? 1.554 -15.857 -0.739 1.00 98.00 286 GLN A C 1
ATOM 2277 O O . GLN A 1 286 ? 0.423 -16.341 -0.653 1.00 98.00 286 GLN A O 1
ATOM 2282 N N . THR A 1 287 ? 2.522 -16.123 0.125 1.00 97.62 287 THR A N 1
ATOM 2283 C CA . THR A 1 287 ? 2.372 -17.055 1.238 1.00 97.62 287 THR A CA 1
ATOM 2284 C C . THR A 1 287 ? 2.903 -16.465 2.541 1.00 97.62 287 THR A C 1
ATOM 2286 O O . THR A 1 287 ? 3.678 -15.505 2.538 1.00 97.62 287 THR A O 1
ATOM 2289 N N . ALA A 1 288 ? 2.484 -17.030 3.668 1.00 97.31 288 ALA A N 1
ATOM 2290 C CA . ALA A 1 288 ? 3.036 -16.739 4.988 1.00 97.31 288 ALA A CA 1
ATOM 2291 C C . ALA A 1 288 ? 3.103 -18.012 5.839 1.00 97.31 288 ALA A C 1
ATOM 2293 O O . ALA A 1 288 ? 2.427 -19.000 5.544 1.00 97.31 288 ALA A O 1
ATOM 2294 N N . ASP A 1 289 ? 3.908 -17.981 6.901 1.00 96.00 289 ASP A N 1
ATOM 2295 C CA . ASP A 1 289 ? 3.922 -19.056 7.891 1.00 96.00 289 ASP A CA 1
ATOM 2296 C C . ASP A 1 289 ? 2.546 -19.162 8.550 1.00 96.00 289 ASP A C 1
ATOM 2298 O O . ASP A 1 289 ? 1.960 -18.166 8.982 1.00 96.00 289 ASP A O 1
ATOM 2302 N N . ARG A 1 290 ? 2.034 -20.385 8.644 1.00 95.31 290 ARG A N 1
ATOM 2303 C CA . ARG A 1 290 ? 0.728 -20.673 9.220 1.00 95.31 290 ARG A CA 1
ATOM 2304 C C . ARG A 1 290 ? 0.883 -21.227 10.619 1.00 95.31 290 ARG A C 1
ATOM 2306 O O . ARG A 1 290 ? 1.601 -22.196 10.832 1.00 95.31 290 ARG A O 1
ATOM 2313 N N . LYS A 1 291 ? 0.140 -20.671 11.562 1.00 95.50 291 LYS A N 1
ATOM 2314 C CA . LYS A 1 291 ? -0.146 -21.283 12.861 1.00 95.50 291 LYS A CA 1
ATOM 2315 C C . LYS A 1 291 ? -1.593 -21.768 12.899 1.00 95.50 291 LYS A C 1
ATOM 2317 O O . LYS A 1 291 ? -2.357 -21.511 11.968 1.00 95.50 291 LYS A O 1
ATOM 2322 N N . PHE A 1 292 ? -1.986 -22.430 13.985 1.00 94.19 292 PHE A N 1
ATOM 2323 C CA . PHE A 1 292 ? -3.389 -22.797 14.177 1.00 94.19 292 PHE A CA 1
ATOM 2324 C C . PHE A 1 292 ? -4.321 -21.577 14.115 1.00 94.19 292 PHE A C 1
ATOM 2326 O O . PHE A 1 292 ? -5.342 -21.626 13.435 1.00 94.19 292 PHE A O 1
ATOM 2333 N N . ILE A 1 293 ? -3.928 -20.467 14.745 1.00 96.38 293 ILE A N 1
ATOM 2334 C CA . ILE A 1 293 ? -4.534 -19.145 14.557 1.00 96.38 293 ILE A CA 1
ATOM 2335 C C . ILE A 1 293 ? -3.459 -18.208 14.022 1.00 96.38 293 ILE A C 1
ATOM 2337 O O . ILE A 1 293 ? -2.450 -17.960 14.687 1.00 96.38 293 ILE A O 1
ATOM 2341 N N . THR A 1 294 ? -3.670 -17.700 12.815 1.00 97.62 294 THR A N 1
ATOM 2342 C CA . THR A 1 294 ? -2.738 -16.806 12.123 1.00 97.62 294 THR A CA 1
ATOM 2343 C C . THR A 1 294 ? -3.406 -15.457 11.917 1.00 97.62 294 THR A C 1
ATOM 2345 O O . THR A 1 294 ? -4.430 -15.389 11.246 1.00 97.62 294 THR A O 1
ATOM 2348 N N . ALA A 1 295 ? -2.837 -14.381 12.461 1.00 97.75 295 ALA A N 1
ATOM 2349 C CA . ALA A 1 295 ? -3.275 -13.033 12.113 1.00 97.75 295 ALA A CA 1
ATOM 2350 C C . ALA A 1 295 ? -2.834 -12.703 10.679 1.00 97.75 295 ALA A C 1
ATOM 2352 O O . ALA A 1 295 ? -1.675 -12.913 10.318 1.00 97.75 295 ALA A O 1
ATOM 2353 N N . ILE A 1 296 ? -3.755 -12.193 9.870 1.00 97.81 296 ILE A N 1
ATOM 2354 C CA . ILE A 1 296 ? -3.529 -11.814 8.474 1.00 97.81 296 ILE A CA 1
ATOM 2355 C C . ILE A 1 296 ? -3.969 -10.367 8.249 1.00 97.81 296 ILE A C 1
ATOM 2357 O O . ILE A 1 296 ? -4.827 -9.852 8.962 1.00 97.81 296 ILE A O 1
ATOM 2361 N N . GLY A 1 297 ? -3.347 -9.681 7.292 1.00 96.94 297 GLY A N 1
ATOM 2362 C CA . GLY A 1 297 ? -3.767 -8.330 6.932 1.00 96.94 297 GLY A CA 1
ATOM 2363 C C . GLY A 1 297 ? -5.047 -8.356 6.109 1.00 96.94 297 GLY A C 1
ATOM 2364 O O . GLY A 1 297 ? -5.597 -9.415 5.802 1.00 96.94 297 GLY A O 1
ATOM 2365 N N . SER A 1 298 ? -5.504 -7.178 5.694 1.00 95.19 298 SER A N 1
ATOM 2366 C CA . SER A 1 298 ? -6.705 -7.063 4.870 1.00 95.19 298 SER A CA 1
ATOM 2367 C C . SER A 1 298 ? -6.426 -6.274 3.599 1.00 95.19 298 SER A C 1
ATOM 2369 O O . SER A 1 298 ? -6.046 -5.107 3.635 1.00 95.19 298 SER A O 1
ATOM 2371 N N . ASN A 1 299 ? -6.677 -6.906 2.451 1.00 94.81 299 ASN A N 1
ATOM 2372 C CA . ASN A 1 299 ? -6.732 -6.232 1.152 1.00 94.81 299 ASN A CA 1
ATOM 2373 C C . ASN A 1 299 ? -8.115 -5.601 0.879 1.00 94.81 299 ASN A C 1
ATOM 2375 O O . ASN A 1 299 ? -8.404 -5.208 -0.250 1.00 94.81 299 ASN A O 1
ATOM 2379 N N . LYS A 1 300 ? -8.984 -5.547 1.900 1.00 96.19 300 LYS A N 1
ATOM 2380 C CA . LYS A 1 300 ? -10.342 -4.986 1.855 1.00 96.19 300 LYS A CA 1
ATOM 2381 C C . LYS A 1 300 ? -10.475 -3.675 2.626 1.00 96.19 300 LYS A C 1
ATOM 2383 O O . LYS A 1 300 ? -11.591 -3.220 2.842 1.00 96.19 300 LYS A O 1
ATOM 2388 N N . ILE A 1 301 ? -9.357 -3.068 3.015 1.00 96.38 301 ILE A N 1
ATOM 2389 C CA . ILE A 1 301 ? -9.321 -1.758 3.665 1.00 96.38 301 ILE A CA 1
ATOM 2390 C C . ILE A 1 301 ? -8.300 -0.845 2.982 1.00 96.38 301 ILE A C 1
ATOM 2392 O O . ILE A 1 301 ? -7.217 -1.293 2.610 1.00 96.38 301 ILE A O 1
ATOM 2396 N N . LEU A 1 302 ? -8.642 0.430 2.827 1.00 96.00 302 LEU A N 1
ATOM 2397 C CA . LEU A 1 302 ? -7.821 1.462 2.194 1.00 96.00 302 LEU A CA 1
ATOM 2398 C C . LEU A 1 302 ? -7.741 2.696 3.093 1.00 96.00 302 LEU A C 1
ATOM 2400 O O . LEU A 1 302 ? -8.771 3.178 3.547 1.00 96.00 302 LEU A O 1
ATOM 2404 N N . ALA A 1 303 ? -6.545 3.247 3.292 1.00 96.12 303 ALA A N 1
ATOM 2405 C CA . ALA A 1 303 ? -6.376 4.497 4.030 1.00 96.12 303 ALA A CA 1
ATOM 2406 C C . ALA A 1 303 ? -6.677 5.732 3.165 1.00 96.12 303 ALA A C 1
ATOM 2408 O O . ALA A 1 303 ? -6.092 5.888 2.090 1.00 96.12 303 ALA A O 1
ATOM 2409 N N . PHE A 1 304 ? -7.510 6.636 3.682 1.00 97.50 304 PHE A N 1
ATOM 2410 C CA . PHE A 1 304 ? -7.794 7.950 3.100 1.00 97.50 304 PHE A CA 1
ATOM 2411 C C . PHE A 1 304 ? -7.676 9.058 4.149 1.00 97.50 304 PHE A C 1
ATOM 2413 O O . PHE A 1 304 ? -8.000 8.856 5.322 1.00 97.50 304 PHE A O 1
ATOM 2420 N N . GLY A 1 305 ? -7.288 10.257 3.719 1.00 97.00 305 GLY A N 1
ATOM 2421 C CA . GLY A 1 305 ? -7.432 11.432 4.562 1.00 97.00 305 GLY A CA 1
ATOM 2422 C C . GLY A 1 305 ? -7.421 12.767 3.831 1.00 97.00 305 GLY A C 1
ATOM 2423 O O . GLY A 1 305 ? -7.228 12.844 2.617 1.00 97.00 305 GLY A O 1
ATOM 2424 N N . LEU A 1 306 ? -7.643 13.817 4.613 1.00 97.12 306 LEU A N 1
ATOM 2425 C CA . LEU A 1 306 ? -7.695 15.205 4.178 1.00 97.12 306 LEU A CA 1
ATOM 2426 C C . LEU A 1 306 ? -6.568 15.993 4.835 1.00 97.12 306 LEU A C 1
ATOM 2428 O O . LEU A 1 306 ? -6.488 16.028 6.063 1.00 97.12 306 LEU A O 1
ATOM 2432 N N . ASP A 1 307 ? -5.745 16.647 4.022 1.00 94.62 307 ASP A N 1
ATOM 2433 C CA . ASP A 1 307 ? -4.947 17.780 4.486 1.00 94.62 307 ASP A CA 1
ATOM 2434 C C . ASP A 1 307 ? -5.888 18.962 4.599 1.00 94.62 307 ASP A C 1
ATOM 2436 O O . ASP A 1 307 ? -6.537 19.323 3.626 1.00 94.62 307 ASP A O 1
ATOM 2440 N N . GLY A 1 308 ? -6.050 19.503 5.799 1.00 88.62 308 GLY A N 1
ATOM 2441 C CA . GLY A 1 308 ? -7.069 20.508 6.067 1.00 88.62 308 GLY A CA 1
ATOM 2442 C C . GLY A 1 308 ? -6.866 21.136 7.438 1.00 88.62 308 GLY A C 1
ATOM 2443 O O . GLY A 1 308 ? -5.747 21.140 7.904 1.00 88.62 308 GLY A O 1
ATOM 2444 N N . PRO A 1 309 ? -7.900 21.660 8.109 1.00 86.12 309 PRO A N 1
ATOM 2445 C CA . PRO A 1 309 ? -9.275 21.687 7.641 1.00 86.12 309 PRO A CA 1
ATOM 2446 C C . PRO A 1 309 ? -9.469 22.768 6.559 1.00 86.12 309 PRO A C 1
ATOM 2448 O O . PRO A 1 309 ? -9.045 23.914 6.708 1.00 86.12 309 PRO A O 1
ATOM 2451 N N . HIS A 1 310 ? -10.172 22.427 5.476 1.00 90.19 310 HIS A N 1
ATOM 2452 C CA . HIS A 1 310 ? -10.613 23.377 4.443 1.00 90.19 310 HIS A CA 1
ATOM 2453 C C . HIS A 1 310 ? -12.047 23.843 4.682 1.00 90.19 310 HIS A C 1
ATOM 2455 O O . HIS A 1 310 ? -12.837 23.106 5.274 1.00 90.19 310 HIS A O 1
ATOM 2461 N N . ALA A 1 311 ? -12.376 25.050 4.203 1.00 91.12 311 ALA A N 1
ATOM 2462 C CA . ALA A 1 311 ? -13.683 25.675 4.400 1.00 91.12 311 ALA A CA 1
ATOM 2463 C C . ALA A 1 311 ? -14.824 24.669 4.183 1.00 91.12 311 ALA A C 1
ATOM 2465 O O . ALA A 1 311 ? -14.809 23.898 3.220 1.00 91.12 311 ALA A O 1
ATOM 2466 N N . ARG A 1 312 ? -15.792 24.642 5.106 1.00 92.44 312 ARG A N 1
ATOM 2467 C CA . ARG A 1 312 ? -16.811 23.585 5.190 1.00 92.44 312 ARG A CA 1
ATOM 2468 C C . ARG A 1 312 ? -17.552 23.355 3.871 1.00 92.44 312 ARG A C 1
ATOM 2470 O O . ARG A 1 312 ? -17.813 22.214 3.504 1.00 92.44 312 ARG A O 1
ATOM 2477 N N . ASP A 1 313 ? -17.845 24.420 3.134 1.00 92.81 313 ASP A N 1
ATOM 2478 C CA . ASP A 1 313 ? -18.519 24.392 1.833 1.00 92.81 313 ASP A CA 1
ATOM 2479 C C . ASP A 1 313 ? -17.696 23.748 0.699 1.00 92.81 313 ASP A C 1
ATOM 2481 O O . ASP A 1 313 ? -18.222 23.532 -0.391 1.00 92.81 313 ASP A O 1
ATOM 2485 N N . THR A 1 314 ? -16.427 23.416 0.951 1.00 94.81 314 THR A N 1
ATOM 2486 C CA . THR A 1 314 ? -15.510 22.769 -0.003 1.00 94.81 314 THR A CA 1
ATOM 2487 C C . THR A 1 314 ? -15.242 21.286 0.289 1.00 94.81 314 THR A C 1
ATOM 2489 O O . THR A 1 314 ? -14.622 20.604 -0.535 1.00 94.81 314 THR A O 1
ATOM 2492 N N . THR A 1 315 ? -15.688 20.776 1.442 1.00 96.19 315 THR A N 1
ATOM 2493 C CA . THR A 1 315 ? -15.417 19.396 1.891 1.00 96.19 315 THR A CA 1
ATOM 2494 C C . THR A 1 315 ? -16.634 18.642 2.428 1.00 96.19 315 THR A C 1
ATOM 2496 O O . THR A 1 315 ? -16.656 17.409 2.377 1.00 96.19 315 THR A O 1
ATOM 2499 N N . GLU A 1 316 ? -17.646 19.333 2.961 1.00 96.44 316 GLU A N 1
ATOM 2500 C CA . GLU A 1 316 ? -18.768 18.708 3.661 1.00 96.44 316 GLU A CA 1
ATOM 2501 C C . GLU A 1 316 ? -19.560 17.722 2.792 1.00 96.44 316 GLU A C 1
ATOM 2503 O O . GLU A 1 316 ? -19.978 16.676 3.293 1.00 96.44 316 GLU A O 1
ATOM 2508 N N . GLN A 1 317 ? -19.795 18.009 1.509 1.00 97.88 317 GLN A N 1
ATOM 2509 C CA . GLN A 1 317 ? -20.597 17.116 0.668 1.00 97.88 317 GLN A CA 1
ATOM 2510 C C . GLN A 1 317 ? -19.845 15.823 0.352 1.00 97.88 317 GLN A C 1
ATOM 2512 O O . GLN A 1 317 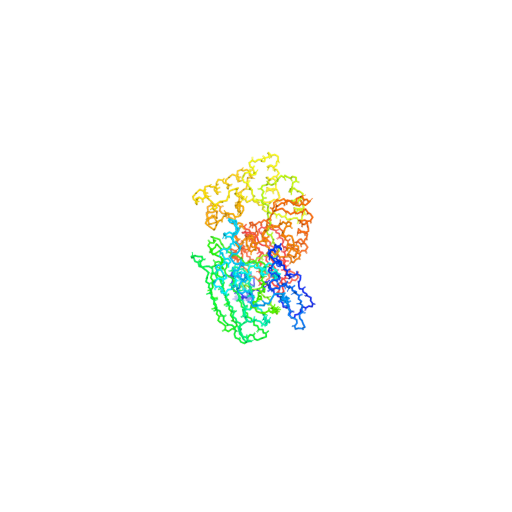? -20.445 14.746 0.391 1.00 97.88 317 GLN A O 1
ATOM 2517 N N . GLY A 1 318 ? -18.545 15.909 0.083 1.00 97.75 318 GLY A N 1
ATOM 2518 C CA . GLY A 1 318 ? -17.658 14.774 -0.124 1.00 97.75 318 GLY A CA 1
ATOM 2519 C C . GLY A 1 318 ? -17.535 13.917 1.131 1.00 97.75 318 GLY A C 1
ATOM 2520 O O . GLY A 1 318 ? -17.726 12.703 1.054 1.00 97.75 318 GLY A O 1
ATOM 2521 N N . ILE A 1 319 ? -17.329 14.536 2.299 1.00 98.06 319 ILE A N 1
ATOM 2522 C CA . ILE A 1 319 ? -17.308 13.838 3.596 1.00 98.06 319 ILE A CA 1
ATOM 2523 C C . ILE A 1 319 ? -18.642 13.125 3.843 1.00 98.06 319 ILE A C 1
ATOM 2525 O O . ILE A 1 319 ? -18.664 11.932 4.137 1.00 98.06 319 ILE A O 1
ATOM 2529 N N . ARG A 1 320 ? -19.776 13.812 3.648 1.00 97.94 320 ARG A N 1
ATOM 2530 C CA . ARG A 1 320 ? -21.108 13.198 3.784 1.00 97.94 320 ARG A CA 1
ATOM 2531 C C . ARG A 1 320 ? -21.311 12.042 2.809 1.00 97.94 320 ARG A C 1
ATOM 2533 O O . ARG A 1 320 ? -21.915 11.039 3.184 1.00 97.94 320 ARG A O 1
ATOM 2540 N N . TYR A 1 321 ? -20.824 12.159 1.572 1.00 98.44 321 TYR A N 1
ATOM 2541 C CA . TYR A 1 321 ? -20.896 11.075 0.593 1.00 98.44 321 TYR A CA 1
ATOM 2542 C C . TYR A 1 321 ? -20.106 9.851 1.061 1.00 98.44 321 TYR A C 1
ATOM 2544 O O . TYR A 1 321 ? -20.639 8.741 1.031 1.00 98.44 321 TYR A O 1
ATOM 2552 N N . LEU A 1 322 ? -18.882 10.058 1.551 1.00 97.69 322 LEU A N 1
ATOM 2553 C CA . LEU A 1 322 ? -18.039 9.007 2.113 1.00 97.69 322 LEU A CA 1
ATOM 2554 C C . LEU A 1 322 ? -18.735 8.319 3.304 1.00 97.69 322 LEU A C 1
ATOM 2556 O O . LEU A 1 322 ? -18.964 7.108 3.260 1.00 97.69 322 LEU A O 1
ATOM 2560 N N . ASN A 1 323 ? -19.191 9.098 4.291 1.00 97.62 323 ASN A N 1
ATOM 2561 C CA . ASN A 1 323 ? -19.889 8.594 5.479 1.00 97.62 323 ASN A CA 1
ATOM 2562 C C . ASN A 1 323 ? -21.175 7.829 5.111 1.00 97.62 323 ASN A C 1
ATOM 2564 O O . ASN A 1 323 ? -21.475 6.801 5.713 1.00 97.62 323 ASN A O 1
ATOM 2568 N N . SER A 1 324 ? -21.913 8.258 4.076 1.00 97.31 324 SER A N 1
ATOM 2569 C CA . SER A 1 324 ? -23.135 7.567 3.615 1.00 97.31 324 SER A CA 1
ATOM 2570 C C . SER A 1 324 ? -22.897 6.136 3.113 1.00 97.31 324 SER A C 1
ATOM 2572 O O . SER A 1 324 ? -23.840 5.358 2.964 1.00 97.31 324 SER A O 1
ATOM 2574 N N . LYS A 1 325 ? -21.634 5.786 2.847 1.00 96.88 325 LYS A N 1
ATOM 2575 C CA . LYS A 1 325 ? -21.174 4.454 2.446 1.00 96.88 325 LYS A CA 1
ATOM 2576 C C . LYS A 1 325 ? -20.481 3.707 3.595 1.00 96.88 325 LYS A C 1
ATOM 2578 O O . LYS A 1 325 ? -19.824 2.706 3.336 1.00 96.88 325 LYS A O 1
ATOM 2583 N N . ASN A 1 326 ? -20.621 4.180 4.838 1.00 96.31 326 ASN A N 1
ATOM 2584 C CA . ASN A 1 326 ? -19.933 3.671 6.033 1.00 96.31 326 ASN A CA 1
ATOM 2585 C C . ASN A 1 326 ? -18.402 3.711 5.915 1.00 96.31 326 ASN A C 1
ATOM 2587 O O . ASN A 1 326 ? -17.709 2.837 6.430 1.00 96.31 326 ASN A O 1
ATOM 2591 N N . ASN A 1 327 ? -17.887 4.707 5.198 1.00 97.56 327 ASN A N 1
ATOM 2592 C CA . ASN A 1 327 ? -16.462 4.939 5.043 1.00 97.56 327 ASN A CA 1
ATOM 2593 C C . ASN A 1 327 ? -16.046 6.163 5.862 1.00 97.56 327 ASN A C 1
ATOM 2595 O O . ASN A 1 327 ? -16.824 7.107 5.995 1.00 97.56 327 ASN A O 1
ATOM 2599 N N . ILE A 1 328 ? -14.814 6.151 6.364 1.00 96.38 328 ILE A N 1
ATOM 2600 C CA . ILE A 1 328 ? -14.232 7.209 7.199 1.00 96.38 328 ILE A CA 1
ATOM 2601 C C . ILE A 1 328 ? -12.793 7.500 6.757 1.00 96.38 328 ILE A C 1
ATOM 2603 O O . ILE A 1 328 ? -12.235 6.792 5.920 1.00 96.38 328 ILE A O 1
ATOM 2607 N N . GLY A 1 329 ? -12.175 8.538 7.317 1.00 97.12 329 GLY A N 1
ATOM 2608 C CA . GLY A 1 329 ? -10.785 8.882 7.025 1.00 97.12 329 GLY A CA 1
ATOM 2609 C C . GLY A 1 329 ? -10.071 9.552 8.194 1.00 97.12 329 GLY A C 1
ATOM 2610 O O . GLY A 1 329 ? -10.586 9.623 9.312 1.00 97.12 329 GLY A O 1
ATOM 2611 N N . THR A 1 330 ? -8.872 10.052 7.915 1.00 98.25 330 THR A N 1
ATOM 2612 C CA . THR A 1 330 ? -8.099 10.912 8.821 1.00 98.25 330 THR A CA 1
ATOM 2613 C C . THR A 1 330 ? -8.193 12.367 8.361 1.00 98.25 330 THR A C 1
ATOM 2615 O O . THR A 1 330 ? -8.087 12.640 7.168 1.00 98.25 330 THR A O 1
ATOM 2618 N N . ILE A 1 331 ? -8.351 13.316 9.283 1.00 98.12 331 ILE A N 1
ATOM 2619 C CA . ILE A 1 331 ? -8.104 14.739 9.003 1.00 98.12 331 ILE A CA 1
ATOM 2620 C C . ILE A 1 331 ? -6.742 15.087 9.600 1.00 98.12 331 ILE A C 1
ATOM 2622 O O . ILE A 1 331 ? -6.565 14.998 10.815 1.00 98.12 331 ILE A O 1
ATOM 2626 N N . TRP A 1 332 ? -5.781 15.475 8.762 1.00 98.06 332 TRP A N 1
ATOM 2627 C CA . TRP A 1 332 ? -4.528 16.070 9.220 1.00 98.06 332 TRP A CA 1
ATOM 2628 C C . TRP A 1 332 ? -4.742 17.571 9.377 1.00 98.06 332 TRP A C 1
ATOM 2630 O O . TRP A 1 332 ? -4.789 18.310 8.396 1.00 98.06 332 TRP A O 1
ATOM 2640 N N . PHE A 1 333 ? -4.937 17.998 10.625 1.00 97.94 333 PHE A N 1
ATOM 2641 C CA . PHE A 1 333 ? -5.244 19.379 10.967 1.00 97.94 333 PHE A CA 1
ATOM 2642 C C . PHE A 1 333 ? -3.987 20.242 10.871 1.00 97.94 333 PHE A C 1
ATOM 2644 O O . PHE A 1 333 ? -3.055 20.103 11.665 1.00 97.94 333 PHE A O 1
ATOM 2651 N N . ASP A 1 334 ? -3.994 21.129 9.890 1.00 96.69 334 ASP A N 1
ATOM 2652 C CA . ASP A 1 334 ? -3.070 22.225 9.692 1.00 96.69 334 ASP A CA 1
ATOM 2653 C C . ASP A 1 334 ? -3.301 23.278 10.762 1.00 96.69 334 ASP A C 1
ATOM 2655 O O . ASP A 1 334 ? -4.423 23.744 10.974 1.00 96.69 334 ASP A O 1
ATOM 2659 N N . ILE A 1 335 ? -2.224 23.601 11.466 1.00 94.38 335 ILE A N 1
ATOM 2660 C CA . ILE A 1 335 ? -2.257 24.424 12.672 1.00 94.38 335 ILE A CA 1
ATOM 2661 C C . ILE A 1 335 ? -2.687 25.854 12.323 1.00 94.38 335 ILE A C 1
ATOM 2663 O O . ILE A 1 335 ? -3.632 26.367 12.925 1.00 94.38 335 ILE A O 1
ATOM 2667 N N . GLU A 1 336 ? -2.065 26.459 11.306 1.00 92.94 336 GLU A N 1
ATOM 2668 C CA . GLU A 1 336 ? -2.395 27.810 10.836 1.00 92.94 336 GLU A CA 1
ATOM 2669 C C . GLU A 1 336 ? -3.823 27.901 10.287 1.00 92.94 336 GLU A C 1
ATOM 2671 O O . GLU A 1 336 ? -4.503 28.911 10.494 1.00 92.94 336 GLU A O 1
ATOM 2676 N N . LEU A 1 337 ? -4.302 26.864 9.588 1.00 91.88 337 LEU A N 1
ATOM 2677 C CA . LEU A 1 337 ? -5.690 26.838 9.120 1.00 91.88 337 LEU A CA 1
ATOM 2678 C C . LEU A 1 337 ? -6.662 26.714 10.292 1.00 91.88 337 LEU A C 1
ATOM 2680 O O . LEU A 1 337 ? -7.641 27.453 10.346 1.00 91.88 337 LEU A O 1
ATOM 2684 N N . LEU A 1 338 ? -6.390 25.827 11.250 1.00 93.00 338 LEU A N 1
ATOM 2685 C CA . LEU A 1 338 ? -7.261 25.578 12.397 1.00 93.00 338 LEU A CA 1
ATOM 2686 C C . LEU A 1 338 ? -7.408 26.808 13.312 1.00 93.00 338 LEU A C 1
ATOM 2688 O O . LEU A 1 338 ? -8.476 27.017 13.885 1.00 93.00 338 LEU A O 1
ATOM 2692 N N . GLU A 1 339 ? -6.377 27.650 13.430 1.00 90.56 339 GLU A N 1
ATOM 2693 C CA . GLU A 1 339 ? -6.434 28.941 14.144 1.00 90.56 339 GLU A CA 1
ATOM 2694 C C . GLU A 1 339 ? -7.480 29.912 13.584 1.00 90.56 339 GLU A C 1
ATOM 2696 O O . GLU A 1 339 ? -8.020 30.737 14.322 1.00 90.56 339 GLU A O 1
ATOM 2701 N N . GLN A 1 340 ? -7.784 29.809 12.291 1.00 89.44 340 GLN A N 1
ATOM 2702 C CA . GLN A 1 340 ? -8.679 30.727 11.587 1.00 89.44 340 GLN A CA 1
ATOM 2703 C C . GLN A 1 340 ? -10.144 30.265 11.605 1.00 89.44 340 GLN A C 1
ATOM 2705 O O . GLN A 1 340 ? -11.010 30.947 11.052 1.00 89.44 340 GLN A O 1
ATOM 2710 N N . TYR A 1 341 ? -10.443 29.117 12.220 1.00 91.12 341 TYR A N 1
ATOM 2711 C CA . TYR A 1 341 ? -11.782 28.533 12.193 1.00 91.12 341 TYR A CA 1
ATOM 2712 C C . TYR A 1 341 ? -12.758 29.225 13.136 1.00 91.12 341 TYR A C 1
ATOM 2714 O O . TYR A 1 341 ? -12.439 29.575 14.273 1.00 91.12 341 TYR A O 1
ATOM 2722 N N . SER A 1 342 ? -13.998 29.358 12.664 1.00 91.69 342 SER A N 1
ATOM 2723 C CA . SER A 1 342 ? -15.114 29.761 13.511 1.00 91.69 342 SER A CA 1
ATOM 2724 C C . SER A 1 342 ? -15.446 28.654 14.518 1.00 91.69 342 SER A C 1
ATOM 2726 O O . SER A 1 342 ? -15.264 27.470 14.230 1.00 91.69 342 SER A O 1
ATOM 2728 N N . GLU A 1 343 ? -15.991 29.011 15.684 1.00 94.06 343 GLU A N 1
ATOM 2729 C CA . GLU A 1 343 ? -16.399 28.006 16.679 1.00 94.06 343 GLU A CA 1
ATOM 2730 C C . GLU A 1 343 ? -17.452 27.037 16.112 1.00 94.06 343 GLU A C 1
ATOM 2732 O O . GLU A 1 343 ? -17.402 25.844 16.383 1.00 94.06 343 GLU A O 1
ATOM 2737 N N . THR A 1 344 ? -18.350 27.518 15.246 1.00 94.06 344 THR A N 1
ATOM 2738 C CA . THR A 1 344 ? -19.351 26.677 14.570 1.00 94.06 344 THR A CA 1
ATOM 2739 C C . THR A 1 344 ? -18.712 25.625 13.660 1.00 94.06 344 THR A C 1
ATOM 2741 O O . THR A 1 344 ? -19.177 24.486 13.609 1.00 94.06 344 THR A O 1
ATOM 2744 N N . ASP A 1 345 ? -17.643 25.975 12.943 1.00 93.88 345 ASP A N 1
ATOM 2745 C CA . ASP A 1 345 ? -16.931 25.012 12.101 1.00 93.88 345 ASP A CA 1
ATOM 2746 C C . ASP A 1 345 ? -16.055 24.068 12.941 1.00 93.88 345 ASP A C 1
ATOM 2748 O O . ASP A 1 345 ? -15.951 22.883 12.622 1.00 93.88 345 ASP A O 1
ATOM 2752 N N . LEU A 1 346 ? -15.490 24.542 14.059 1.00 95.19 346 LEU A N 1
ATOM 2753 C CA . LEU A 1 346 ? -14.806 23.681 15.032 1.00 95.19 346 LEU A CA 1
ATOM 2754 C C . LEU A 1 346 ? -15.757 22.653 15.651 1.00 95.19 346 LEU A C 1
ATOM 2756 O O . LEU A 1 346 ? -15.388 21.489 15.781 1.00 95.19 346 LEU A O 1
ATOM 2760 N N . GLU A 1 347 ? -16.982 23.042 16.006 1.00 95.69 347 GLU A N 1
ATOM 2761 C CA . GLU A 1 347 ? -18.012 22.120 16.499 1.00 95.69 347 GLU A CA 1
ATOM 2762 C C . GLU A 1 347 ? -18.346 21.035 15.467 1.00 95.69 347 GLU A C 1
ATOM 2764 O O . GLU A 1 347 ? -18.467 19.862 15.826 1.00 95.69 347 GLU A O 1
ATOM 2769 N N . TYR A 1 348 ? -18.427 21.396 14.183 1.00 95.75 348 TYR A N 1
ATOM 2770 C CA . TYR A 1 348 ? -18.596 20.425 13.100 1.00 95.75 348 TYR A CA 1
ATOM 2771 C C . TYR A 1 348 ? -17.420 19.438 13.029 1.00 95.75 348 TYR A C 1
ATOM 2773 O O . TYR A 1 348 ? -17.642 18.227 13.023 1.00 95.75 348 TYR A O 1
ATOM 2781 N N . LEU A 1 349 ? -16.177 19.929 13.044 1.00 96.19 349 LEU A N 1
ATOM 2782 C CA . LEU A 1 349 ? -14.977 19.083 13.014 1.00 96.19 349 LEU A CA 1
ATOM 2783 C C . LEU A 1 349 ? -14.896 18.157 14.236 1.00 96.19 349 LEU A C 1
ATOM 2785 O O . LEU A 1 349 ? -14.625 16.965 14.093 1.00 96.19 349 LEU A O 1
ATOM 2789 N N . ARG A 1 350 ? -15.192 18.674 15.435 1.00 97.44 350 ARG A N 1
ATOM 2790 C CA . ARG A 1 350 ? -15.283 17.867 16.661 1.00 97.44 350 ARG A CA 1
ATOM 2791 C C . ARG A 1 350 ? -16.348 16.784 16.526 1.00 97.44 350 ARG A C 1
ATOM 2793 O O . ARG A 1 350 ? -16.078 15.647 16.890 1.00 97.44 350 ARG A O 1
ATOM 2800 N N . SER A 1 351 ? -17.513 17.104 15.956 1.00 95.94 351 SER A N 1
ATOM 2801 C CA . SER A 1 351 ? -18.577 16.125 15.705 1.00 95.94 351 SER A CA 1
ATOM 2802 C C . SER A 1 351 ? -18.148 15.026 14.731 1.00 95.94 351 SER A C 1
ATOM 2804 O O . SER A 1 351 ? -18.467 13.867 14.978 1.00 95.94 351 SER A O 1
ATOM 2806 N N . LEU A 1 352 ? -17.406 15.340 13.661 1.00 95.44 352 LEU A N 1
ATOM 2807 C CA . LEU A 1 352 ? -16.871 14.306 12.759 1.00 95.44 352 LEU A CA 1
ATOM 2808 C C . LEU A 1 352 ? -15.978 13.313 13.517 1.00 95.44 352 LEU A C 1
ATOM 2810 O O . LEU A 1 352 ? -16.030 12.106 13.292 1.00 95.44 352 LEU A O 1
ATOM 2814 N N . VAL A 1 353 ? -15.168 13.820 14.443 1.00 96.38 353 VAL A N 1
ATOM 2815 C CA . VAL A 1 353 ? -14.224 13.013 15.219 1.00 96.38 353 VAL A CA 1
ATOM 2816 C C . VAL A 1 353 ? -14.918 12.185 16.303 1.00 96.38 353 VAL A C 1
ATOM 2818 O O . VAL A 1 353 ? -14.580 11.015 16.494 1.00 96.38 353 VAL A O 1
ATOM 2821 N N . THR A 1 354 ? -15.861 12.777 17.039 1.00 94.25 354 THR A N 1
ATOM 2822 C CA . THR A 1 354 ? -16.508 12.123 18.186 1.00 94.25 354 THR A CA 1
ATOM 2823 C C . THR A 1 354 ? -17.690 11.249 17.792 1.00 94.25 354 THR A C 1
ATOM 2825 O O . THR A 1 354 ? -17.859 10.182 18.376 1.00 94.25 354 THR A O 1
ATOM 2828 N N . ASN A 1 355 ? -18.490 11.677 16.813 1.00 91.75 355 ASN A N 1
ATOM 2829 C CA . ASN A 1 355 ? -19.727 10.999 16.425 1.00 91.75 355 ASN A CA 1
ATOM 2830 C C . ASN A 1 355 ? -19.547 10.146 15.164 1.00 91.75 355 ASN A C 1
ATOM 2832 O O . ASN A 1 355 ? -20.073 9.038 15.109 1.00 91.75 355 ASN A O 1
ATOM 2836 N N . ASP A 1 356 ? -18.758 10.619 14.193 1.00 90.62 356 ASP A N 1
ATOM 2837 C CA . ASP A 1 356 ? -18.550 9.917 12.914 1.00 90.62 356 ASP A CA 1
ATOM 2838 C C . ASP A 1 356 ? -17.214 9.152 12.861 1.00 90.62 356 ASP A C 1
ATOM 2840 O O . ASP A 1 356 ? -16.827 8.632 11.818 1.00 90.62 356 ASP A O 1
ATOM 2844 N N . SER A 1 357 ? -16.516 9.053 13.998 1.00 93.69 357 SER A N 1
ATOM 2845 C CA . SER A 1 357 ? -15.289 8.265 14.185 1.00 93.69 357 SER A CA 1
ATOM 2846 C C . SER A 1 357 ? -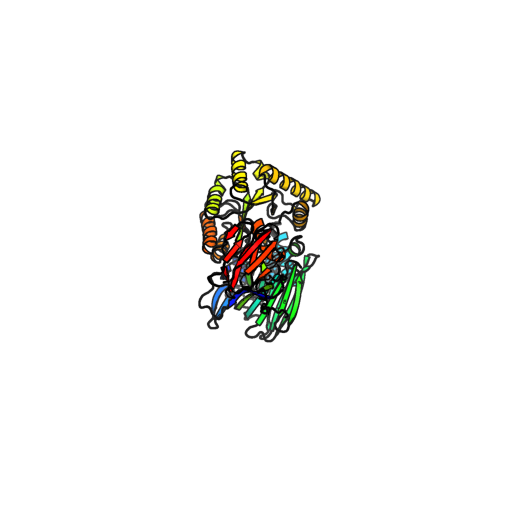14.119 8.627 13.265 1.00 93.69 357 SER A C 1
ATOM 2848 O O . SER A 1 357 ? -13.201 7.822 13.105 1.00 93.69 357 SER A O 1
ATOM 2850 N N . TRP A 1 358 ? -14.095 9.840 12.706 1.00 97.44 358 TRP A N 1
ATOM 2851 C CA . TRP A 1 358 ? -12.931 10.309 11.960 1.00 97.44 358 TRP A CA 1
ATOM 2852 C C . TRP A 1 358 ? -11.684 10.344 12.854 1.00 97.44 358 TRP A C 1
ATOM 2854 O O . TRP A 1 358 ? -11.724 10.628 14.060 1.00 97.44 358 TRP A O 1
ATOM 2864 N N . ASP A 1 359 ? -10.554 10.006 12.249 1.00 97.94 359 ASP A N 1
ATOM 2865 C CA . ASP A 1 359 ? -9.257 10.003 12.909 1.00 97.94 359 ASP A CA 1
ATOM 2866 C C . ASP A 1 359 ? -8.604 11.387 12.840 1.00 97.94 359 ASP A C 1
ATOM 2868 O O . ASP A 1 359 ? -8.865 12.181 11.933 1.00 97.94 359 ASP A O 1
ATOM 2872 N N . VAL A 1 360 ? -7.755 11.672 13.823 1.00 98.25 360 VAL A N 1
ATOM 2873 C CA . VAL A 1 360 ? -7.106 12.971 13.987 1.00 98.25 360 VAL A CA 1
ATOM 2874 C C . VAL A 1 360 ? -5.626 12.811 13.708 1.00 98.25 360 VAL A C 1
ATOM 2876 O O . VAL A 1 360 ? -4.955 11.982 14.317 1.00 98.25 360 VAL A O 1
ATOM 2879 N N . GLY A 1 361 ? -5.100 13.640 12.820 1.00 98.31 361 GLY A N 1
ATOM 2880 C CA . GLY A 1 361 ? -3.672 13.787 12.605 1.00 98.31 361 GLY A CA 1
ATOM 2881 C C . GLY A 1 361 ? -3.244 15.248 12.631 1.00 98.31 361 GLY A C 1
ATOM 2882 O O . GLY A 1 361 ? -4.078 16.150 12.663 1.00 98.31 361 GLY A O 1
ATOM 2883 N N . VAL A 1 362 ? -1.936 15.485 12.597 1.00 98.56 362 VAL A N 1
ATOM 2884 C CA . VAL A 1 362 ? -1.363 16.836 12.490 1.00 98.56 362 VAL A CA 1
ATOM 2885 C C . VAL A 1 362 ? -0.816 17.059 11.085 1.00 98.56 362 VAL A C 1
ATOM 2887 O O . VAL A 1 362 ? -0.075 16.220 10.567 1.00 98.56 362 VAL A O 1
ATOM 2890 N N . HIS A 1 363 ? -1.148 18.194 10.481 1.00 97.75 363 HIS A N 1
ATOM 2891 C CA . HIS A 1 363 ? -0.401 18.741 9.354 1.00 97.75 363 HIS A CA 1
ATOM 2892 C C . HIS A 1 363 ? 0.406 19.935 9.882 1.00 97.75 363 HIS A C 1
ATOM 2894 O O . HIS A 1 363 ? -0.149 20.948 10.286 1.00 97.75 363 HIS A O 1
ATOM 2900 N N . TYR A 1 364 ? 1.729 19.832 9.965 1.00 97.44 364 TYR A N 1
ATOM 2901 C CA . TYR A 1 364 ? 2.531 20.976 10.406 1.00 97.44 364 TYR A CA 1
ATOM 2902 C C . TYR A 1 364 ? 2.610 22.006 9.280 1.00 97.44 364 TYR A C 1
ATOM 2904 O O . TYR A 1 364 ? 3.085 21.681 8.191 1.00 97.44 364 TYR A O 1
ATOM 2912 N N . SER A 1 365 ? 2.202 23.248 9.554 1.00 93.44 365 SER A N 1
ATOM 2913 C CA . SER A 1 365 ? 2.220 24.357 8.585 1.00 93.44 365 SER A CA 1
ATOM 2914 C C . SER A 1 365 ? 3.646 24.719 8.129 1.00 93.44 365 SER A C 1
ATOM 2916 O O . SER A 1 365 ? 3.853 25.313 7.068 1.00 93.44 365 SER A O 1
ATOM 2918 N N . GLU A 1 366 ? 4.657 24.275 8.882 1.00 93.38 366 GLU A N 1
ATOM 2919 C CA . GLU A 1 366 ? 6.072 24.465 8.579 1.00 93.38 366 GLU A CA 1
ATOM 2920 C C . GLU A 1 366 ? 6.712 23.295 7.816 1.00 93.38 366 GLU A C 1
ATOM 2922 O O . GLU A 1 366 ? 6.428 22.117 8.037 1.00 93.38 366 GLU A O 1
ATOM 2927 N N . GLU A 1 367 ? 7.672 23.614 6.943 1.00 94.56 367 GLU A N 1
ATOM 2928 C CA . GLU A 1 367 ? 8.570 22.621 6.346 1.00 94.56 367 GLU A CA 1
ATOM 2929 C C . GLU A 1 367 ? 9.613 22.185 7.397 1.00 94.56 367 GLU A C 1
ATOM 2931 O O . GLU A 1 367 ? 10.713 22.732 7.426 1.00 94.56 367 GLU A O 1
ATOM 2936 N N . LEU A 1 368 ? 9.281 21.217 8.262 1.00 94.62 368 LEU A N 1
ATOM 2937 C CA . LEU A 1 368 ? 10.107 20.815 9.420 1.00 94.62 368 LEU A CA 1
ATOM 2938 C C . LEU A 1 368 ? 11.598 20.589 9.112 1.00 94.62 368 LEU A C 1
ATOM 2940 O O . LEU A 1 368 ? 12.452 20.885 9.938 1.00 94.62 368 LEU A O 1
ATOM 2944 N N . ASN A 1 369 ? 11.953 20.081 7.928 1.00 92.56 369 ASN A N 1
ATOM 2945 C CA . ASN A 1 369 ? 13.356 19.860 7.551 1.00 92.56 369 ASN A CA 1
ATOM 2946 C C . ASN A 1 369 ? 14.153 21.138 7.228 1.00 92.56 369 ASN A C 1
ATOM 2948 O O . ASN A 1 369 ? 15.342 21.049 6.918 1.00 92.56 369 ASN A O 1
ATOM 2952 N N . ARG A 1 370 ? 13.511 22.309 7.275 1.00 94.06 370 ARG A N 1
ATOM 2953 C CA . ARG A 1 370 ? 14.165 23.621 7.214 1.00 94.06 370 ARG A CA 1
ATOM 2954 C C . ARG A 1 370 ? 14.532 24.168 8.587 1.00 94.06 370 ARG A C 1
ATOM 2956 O O . ARG A 1 370 ? 15.289 25.134 8.645 1.00 94.06 370 ARG A O 1
ATOM 2963 N N . LEU A 1 371 ? 14.011 23.569 9.653 1.00 95.00 371 LEU A N 1
ATOM 2964 C CA . LEU A 1 371 ? 14.301 23.957 11.024 1.00 95.00 371 LEU A CA 1
ATOM 2965 C C . LEU A 1 371 ? 15.505 23.173 11.564 1.00 95.00 371 LEU A C 1
ATOM 2967 O O . LEU A 1 371 ? 15.742 22.029 11.156 1.00 95.00 371 LEU A O 1
ATOM 2971 N N . PRO A 1 372 ? 16.267 23.746 12.511 1.00 97.12 372 PRO A N 1
ATOM 2972 C CA . PRO A 1 372 ? 17.112 22.967 13.404 1.00 97.12 372 PRO A CA 1
ATOM 2973 C C . PRO A 1 372 ? 16.301 21.859 14.084 1.00 97.12 372 PRO A C 1
ATOM 2975 O O . PRO A 1 372 ? 15.154 22.065 14.468 1.00 97.12 372 PRO A O 1
ATOM 2978 N N . LEU A 1 373 ? 16.907 20.686 14.272 1.00 94.94 373 LEU A N 1
ATOM 2979 C CA . LEU A 1 373 ? 16.186 19.492 14.723 1.00 94.94 373 LEU A CA 1
ATOM 2980 C C . LEU A 1 373 ? 15.472 19.680 16.076 1.00 94.94 373 LEU A C 1
ATOM 2982 O O . LEU A 1 373 ? 14.337 19.247 16.232 1.00 94.94 373 LEU A O 1
ATOM 2986 N N . GLU A 1 374 ? 16.105 20.362 17.033 1.00 96.62 374 GLU A N 1
ATOM 2987 C CA . GLU A 1 374 ? 15.500 20.659 18.343 1.00 96.62 374 GLU A CA 1
ATOM 2988 C C . GLU A 1 374 ? 14.300 21.612 18.235 1.00 96.62 374 GLU A C 1
ATOM 2990 O O . GLU A 1 374 ? 13.315 21.461 18.955 1.00 96.62 374 GLU A O 1
ATOM 2995 N N . GLU A 1 375 ? 14.356 22.572 17.311 1.00 98.06 375 GLU A N 1
ATOM 2996 C CA . GLU A 1 375 ? 13.245 23.486 17.041 1.00 98.06 375 GLU A CA 1
ATOM 2997 C C . GLU A 1 375 ? 12.097 22.750 16.340 1.00 98.06 375 GLU A C 1
ATOM 2999 O O . GLU A 1 375 ? 10.944 22.902 16.734 1.00 98.06 375 GLU A O 1
ATOM 3004 N N . ALA A 1 376 ? 12.409 21.865 15.387 1.00 98.12 376 ALA A N 1
ATOM 3005 C CA . ALA A 1 376 ? 11.418 21.003 14.749 1.00 98.12 376 ALA A CA 1
ATOM 3006 C C . ALA A 1 376 ? 10.684 20.116 15.769 1.00 98.12 376 ALA A C 1
ATOM 3008 O O . ALA A 1 376 ? 9.475 19.936 15.667 1.00 98.12 376 ALA A O 1
ATOM 3009 N N . TYR A 1 377 ? 11.390 19.581 16.768 1.00 98.50 377 TYR A N 1
ATOM 3010 C CA . TYR A 1 377 ? 10.786 18.794 17.849 1.00 98.50 377 TYR A CA 1
ATOM 3011 C C . TYR A 1 377 ? 9.834 19.618 18.711 1.00 98.50 377 TYR A C 1
ATOM 3013 O O . TYR A 1 377 ? 8.732 19.167 19.011 1.00 98.50 377 TYR A O 1
ATOM 3021 N N . LYS A 1 378 ? 10.209 20.860 19.025 1.00 98.25 378 LYS A N 1
ATOM 3022 C CA . LYS A 1 378 ? 9.322 21.782 19.733 1.00 98.25 378 LYS A CA 1
ATOM 3023 C C . LYS A 1 378 ? 8.045 22.069 18.932 1.00 98.25 378 LYS A C 1
ATOM 3025 O O . LYS A 1 378 ? 6.957 21.980 19.492 1.00 98.25 378 LYS A O 1
ATOM 3030 N N . VAL A 1 379 ? 8.166 22.334 17.627 1.00 98.12 379 VAL A N 1
ATOM 3031 C CA . VAL A 1 379 ? 7.006 22.501 16.729 1.00 98.12 379 VAL A CA 1
ATOM 3032 C C . VAL A 1 379 ? 6.136 21.239 16.720 1.00 98.12 379 VAL A C 1
ATOM 3034 O O . VAL A 1 379 ? 4.908 21.339 16.745 1.00 98.12 379 VAL A O 1
ATOM 3037 N N . ILE A 1 380 ? 6.755 20.052 16.732 1.00 98.50 380 ILE A N 1
ATOM 3038 C CA . ILE A 1 380 ? 6.043 18.771 16.788 1.00 98.50 380 ILE A CA 1
ATOM 3039 C C . ILE A 1 380 ? 5.171 18.667 18.047 1.00 98.50 380 ILE A C 1
ATOM 3041 O O . ILE A 1 380 ? 3.972 18.387 17.929 1.00 98.50 380 ILE A O 1
ATOM 3045 N N . ASP A 1 381 ? 5.750 18.926 19.220 1.00 98.62 381 ASP A N 1
ATOM 3046 C CA . ASP A 1 381 ? 5.069 18.842 20.517 1.00 98.62 381 ASP A CA 1
ATOM 3047 C C . ASP A 1 381 ? 3.950 19.883 20.664 1.00 98.62 381 ASP A C 1
ATOM 3049 O O . ASP A 1 381 ? 2.842 19.569 21.120 1.00 98.62 381 ASP A O 1
ATOM 3053 N N . GLU A 1 382 ? 4.229 21.126 20.263 1.00 98.06 382 GLU A N 1
ATOM 3054 C CA . GLU A 1 382 ? 3.276 22.236 20.335 1.00 98.06 382 GLU A CA 1
ATOM 3055 C C . GLU A 1 382 ? 2.087 21.990 19.404 1.00 98.06 382 GLU A C 1
ATOM 3057 O O . GLU A 1 382 ? 0.940 22.093 19.838 1.00 98.06 382 GLU A O 1
ATOM 3062 N N . GLY A 1 383 ? 2.335 21.568 18.160 1.00 98.06 383 GLY A N 1
ATOM 3063 C CA . GLY A 1 383 ? 1.272 21.257 17.206 1.00 98.06 383 GLY A CA 1
ATOM 3064 C C . GLY A 1 383 ? 0.407 20.069 17.624 1.00 98.06 383 GLY A C 1
ATOM 3065 O O . GLY A 1 383 ? -0.818 20.124 17.512 1.00 98.06 383 GLY A O 1
ATOM 3066 N N . TYR A 1 384 ? 1.017 19.015 18.174 1.00 98.50 384 TYR A N 1
ATOM 3067 C CA . TYR A 1 384 ? 0.278 17.882 18.735 1.00 98.50 384 TYR A CA 1
ATOM 3068 C C . TYR A 1 384 ? -0.657 18.323 19.868 1.00 98.50 384 TYR A C 1
ATOM 3070 O O . TYR A 1 384 ? -1.843 17.979 19.871 1.00 98.50 384 TYR A O 1
ATOM 3078 N N . SER A 1 385 ? -0.128 19.106 20.812 1.00 98.44 385 SER A N 1
ATOM 3079 C CA . SER A 1 385 ? -0.889 19.604 21.962 1.00 98.44 385 SER A CA 1
ATOM 3080 C C . SER A 1 385 ? -2.014 20.531 21.510 1.00 98.44 385 SER A C 1
ATOM 3082 O O . SER A 1 385 ? -3.150 20.374 21.947 1.00 98.44 385 SER A O 1
ATOM 3084 N N . TYR A 1 386 ? -1.729 21.422 20.559 1.00 98.00 386 TYR A N 1
ATOM 3085 C CA . TYR A 1 386 ? -2.700 22.354 20.004 1.00 98.00 386 TYR A CA 1
ATOM 3086 C C . TYR A 1 386 ? -3.885 21.642 19.341 1.00 98.00 386 TYR A C 1
ATOM 3088 O O . TYR A 1 386 ? -5.042 21.930 19.658 1.00 98.00 386 TYR A O 1
ATOM 3096 N N . VAL A 1 387 ? -3.623 20.672 18.457 1.00 98.19 387 VAL A N 1
ATOM 3097 C CA . VAL A 1 387 ? -4.692 19.902 17.803 1.00 98.19 387 VAL A CA 1
ATOM 3098 C C . VAL A 1 387 ? -5.491 19.111 18.839 1.00 98.19 387 VAL A C 1
ATOM 3100 O O . VAL A 1 387 ? -6.723 19.108 18.785 1.00 98.19 387 VAL A O 1
ATOM 3103 N N . TYR A 1 388 ? -4.825 18.496 19.822 1.00 98.06 388 TYR A N 1
ATOM 3104 C CA . TYR A 1 388 ? -5.516 17.782 20.893 1.00 98.06 388 TYR A CA 1
ATOM 3105 C C . TYR A 1 388 ? -6.435 18.703 21.708 1.00 98.06 388 TYR A C 1
ATOM 3107 O O . TYR A 1 388 ? -7.591 18.353 21.939 1.00 98.06 388 TYR A O 1
ATOM 3115 N N . GLU A 1 389 ? -5.970 19.889 22.098 1.00 97.25 389 GLU A N 1
ATOM 3116 C CA . GLU A 1 389 ? -6.762 20.868 22.849 1.00 97.25 389 GLU A CA 1
ATOM 3117 C C . GLU A 1 389 ? -7.952 21.398 22.041 1.00 97.25 389 GLU A C 1
ATOM 3119 O O . GLU A 1 389 ? -9.048 21.570 22.580 1.00 97.25 389 GLU A O 1
ATOM 3124 N N . LYS A 1 390 ? -7.766 21.641 20.739 1.00 96.81 390 LYS A N 1
ATOM 3125 C CA . LYS A 1 390 ? -8.811 22.207 19.876 1.00 96.81 390 LYS A CA 1
ATOM 3126 C C . LYS A 1 390 ? -9.862 21.192 19.447 1.00 96.81 390 LYS A C 1
ATOM 3128 O O . LYS A 1 390 ? -11.039 21.555 19.390 1.00 96.81 390 LYS A O 1
ATOM 3133 N N . ILE A 1 391 ? -9.464 19.959 19.143 1.00 97.31 391 ILE A N 1
ATOM 3134 C CA . ILE A 1 391 ? -10.342 18.915 18.589 1.00 97.31 391 ILE A CA 1
ATOM 3135 C C . ILE A 1 391 ? -10.819 17.929 19.666 1.00 97.31 391 ILE A C 1
ATOM 3137 O O . ILE A 1 391 ? -11.878 17.322 19.524 1.00 97.31 391 ILE A O 1
ATOM 3141 N N . GLY A 1 392 ? -10.082 17.787 20.769 1.00 95.56 392 GLY A N 1
ATOM 3142 C CA . GLY A 1 392 ? -10.443 16.925 21.899 1.00 95.56 392 GLY A CA 1
ATOM 3143 C C . GLY A 1 392 ? -10.032 15.457 21.749 1.00 95.56 392 GLY A C 1
ATOM 3144 O O . GLY A 1 392 ? -10.360 14.644 22.613 1.00 95.56 392 GLY A O 1
ATOM 3145 N N . LYS A 1 393 ? -9.299 15.094 20.688 1.00 96.75 393 LYS A N 1
ATOM 3146 C CA . LYS A 1 393 ? -8.760 13.740 20.473 1.00 96.75 393 LYS A CA 1
ATOM 3147 C C . LYS A 1 393 ? -7.281 13.811 20.120 1.00 96.75 393 LYS A C 1
ATOM 3149 O O . LYS A 1 393 ? -6.861 14.683 19.365 1.00 96.75 393 LYS A O 1
ATOM 3154 N N . LYS A 1 394 ? -6.494 12.918 20.721 1.00 97.75 394 LYS A N 1
ATOM 3155 C CA . LYS A 1 394 ? -5.046 12.860 20.511 1.00 97.75 394 LYS A CA 1
ATOM 3156 C C . LYS A 1 394 ? -4.748 12.502 19.053 1.00 97.75 394 LYS A C 1
ATOM 3158 O O . LYS A 1 394 ? -5.302 11.505 18.583 1.00 97.75 394 LYS A O 1
ATOM 3163 N N . PRO A 1 395 ? -3.894 13.271 18.361 1.00 98.50 395 PRO A N 1
ATOM 3164 C CA . PRO A 1 395 ? -3.453 12.908 17.028 1.00 98.50 395 PRO A CA 1
ATOM 3165 C C . PRO A 1 395 ? -2.743 11.550 16.998 1.00 98.50 395 PRO A C 1
ATOM 3167 O O . PRO A 1 395 ? -1.981 11.216 17.903 1.00 98.50 395 PRO A O 1
ATOM 3170 N N . THR A 1 396 ? -2.983 10.769 15.952 1.00 97.81 396 THR A N 1
ATOM 3171 C CA . THR A 1 396 ? -2.448 9.407 15.781 1.00 97.81 396 THR A CA 1
ATOM 3172 C C . THR A 1 396 ? -1.455 9.305 14.624 1.00 97.81 396 THR A C 1
ATOM 3174 O O . THR A 1 396 ? -0.688 8.345 14.522 1.00 97.81 396 THR A O 1
ATOM 3177 N N . SER A 1 397 ? -1.455 10.294 13.732 1.00 97.88 397 SER A N 1
ATOM 3178 C CA . SER A 1 397 ? -0.577 10.360 12.572 1.00 97.88 397 SER A CA 1
ATOM 3179 C C . SER A 1 397 ? -0.254 11.800 12.195 1.00 97.88 397 SER A C 1
ATOM 3181 O O . SER A 1 397 ? -0.908 12.736 12.655 1.00 97.88 397 SER A O 1
ATOM 3183 N N . TRP A 1 398 ? 0.773 11.997 11.372 1.00 97.94 398 TRP A N 1
ATOM 3184 C CA . TRP A 1 398 ? 1.217 13.342 11.030 1.00 97.94 398 TRP A CA 1
ATOM 3185 C C . TRP A 1 398 ? 1.941 13.441 9.682 1.00 97.94 398 TRP A C 1
ATOM 3187 O O . TRP A 1 398 ? 2.441 12.451 9.130 1.00 97.94 398 TRP A O 1
ATOM 3197 N N . CYS A 1 399 ? 2.023 14.671 9.186 1.00 95.88 399 CYS A N 1
ATOM 3198 C CA . CYS A 1 399 ? 2.808 15.099 8.031 1.00 95.88 399 CYS A CA 1
ATOM 3199 C C . CYS A 1 399 ? 3.207 16.575 8.178 1.00 95.88 399 CYS A C 1
ATOM 3201 O O . CYS A 1 399 ? 2.663 17.275 9.031 1.00 95.88 399 CYS A O 1
ATOM 3203 N N . SER A 1 400 ? 4.160 17.058 7.380 1.00 94.19 400 SER A N 1
ATOM 3204 C CA . SER A 1 400 ? 4.487 18.486 7.328 1.00 94.19 400 SER A CA 1
ATOM 3205 C C . SER A 1 400 ? 4.253 19.099 5.954 1.00 94.19 400 SER A C 1
ATOM 3207 O O . SER A 1 400 ? 4.163 18.400 4.939 1.00 94.19 400 SER A O 1
ATOM 3209 N N . MET A 1 401 ? 4.210 20.429 5.921 1.00 90.56 401 MET A N 1
ATOM 3210 C CA . MET A 1 401 ? 4.011 21.225 4.722 1.00 90.56 401 MET A CA 1
ATOM 3211 C C . MET A 1 401 ? 4.906 20.752 3.573 1.00 90.56 401 MET A C 1
ATOM 3213 O O . MET A 1 401 ? 6.126 20.623 3.698 1.00 90.56 401 MET A O 1
ATOM 3217 N N . ARG A 1 402 ? 4.284 20.484 2.416 1.00 86.88 402 ARG A N 1
ATOM 3218 C CA . ARG A 1 402 ? 4.940 19.968 1.194 1.00 86.88 402 ARG A CA 1
ATOM 3219 C C . ARG A 1 402 ? 5.690 18.644 1.394 1.00 86.88 402 ARG A C 1
ATOM 3221 O O . ARG A 1 402 ? 6.596 18.340 0.609 1.00 86.88 402 ARG A O 1
ATOM 3228 N N . ASN A 1 403 ? 5.321 17.880 2.419 1.00 88.12 403 ASN A N 1
ATOM 3229 C CA . ASN A 1 403 ? 5.980 16.652 2.848 1.00 88.12 403 ASN A CA 1
ATOM 3230 C C . ASN A 1 403 ? 7.478 16.867 3.115 1.00 88.12 403 ASN A C 1
ATOM 3232 O O . ASN A 1 403 ? 8.330 16.080 2.691 1.00 88.12 403 ASN A O 1
ATOM 3236 N N . LYS A 1 404 ? 7.822 18.003 3.734 1.00 90.19 404 LYS A N 1
ATOM 3237 C CA . LYS A 1 404 ? 9.202 18.413 4.029 1.00 90.19 404 LYS A CA 1
ATOM 3238 C C . LYS A 1 404 ? 9.575 18.031 5.447 1.00 90.19 404 LYS A C 1
ATOM 3240 O O . LYS A 1 404 ? 9.907 18.855 6.293 1.00 90.19 404 LYS A O 1
ATOM 3245 N N . ASP A 1 405 ? 9.532 16.734 5.675 1.00 92.19 405 ASP A N 1
ATOM 3246 C CA . ASP A 1 405 ? 9.883 16.067 6.914 1.00 92.19 405 ASP A CA 1
ATOM 3247 C C . ASP A 1 405 ? 10.944 14.987 6.645 1.00 92.19 405 ASP A C 1
ATOM 3249 O O . ASP A 1 405 ? 11.444 14.850 5.526 1.00 92.19 405 ASP A O 1
ATOM 3253 N N . THR A 1 406 ? 11.398 14.312 7.700 1.00 92.06 406 THR A N 1
ATOM 3254 C CA . THR A 1 406 ? 12.463 13.308 7.628 1.00 92.06 406 THR A CA 1
ATOM 3255 C C . THR A 1 406 ? 12.165 12.168 8.589 1.00 92.06 406 THR A C 1
ATOM 3257 O O . THR A 1 406 ? 11.396 12.322 9.541 1.00 92.06 406 THR A O 1
ATOM 3260 N N . VAL A 1 407 ? 12.861 11.047 8.415 1.00 93.00 407 VAL A N 1
ATOM 3261 C CA . VAL A 1 407 ? 12.792 9.930 9.360 1.00 93.00 407 VAL A CA 1
ATOM 3262 C C . VAL A 1 407 ? 13.230 10.308 10.787 1.00 93.00 407 VAL A C 1
ATOM 3264 O O . VAL A 1 407 ? 12.768 9.686 11.736 1.00 93.00 407 VAL A O 1
ATOM 3267 N N . ALA A 1 408 ? 14.069 11.335 10.987 1.00 95.50 408 ALA A N 1
ATOM 3268 C CA . ALA A 1 408 ? 14.427 11.787 12.338 1.00 95.50 408 ALA A CA 1
ATOM 3269 C C . ALA A 1 408 ? 13.205 12.353 13.080 1.00 95.50 408 ALA A C 1
ATOM 3271 O O . ALA A 1 408 ? 12.955 11.993 14.227 1.00 95.50 408 ALA A O 1
ATOM 3272 N N . HIS A 1 409 ? 12.389 13.151 12.388 1.00 96.94 409 HIS A N 1
ATOM 3273 C CA . HIS A 1 409 ? 11.110 13.626 12.916 1.00 96.94 409 HIS A CA 1
ATOM 3274 C C . HIS A 1 409 ? 10.137 12.466 13.155 1.00 96.94 409 HIS A C 1
ATOM 3276 O O . HIS A 1 409 ? 9.445 12.446 14.167 1.00 96.94 409 HIS A O 1
ATOM 3282 N N . ALA A 1 410 ? 10.104 11.476 12.253 1.00 96.62 410 ALA A N 1
ATOM 3283 C CA . ALA A 1 410 ? 9.241 10.301 12.396 1.00 96.62 410 ALA A CA 1
ATOM 3284 C C . ALA A 1 410 ? 9.594 9.460 13.628 1.00 96.62 410 ALA A C 1
ATOM 3286 O O . ALA A 1 410 ? 8.690 8.993 14.317 1.00 96.62 410 ALA A O 1
ATOM 3287 N N . ILE A 1 411 ? 10.891 9.295 13.908 1.00 97.38 411 ILE A N 1
ATOM 3288 C CA . ILE A 1 411 ? 11.380 8.630 15.119 1.00 97.38 411 ILE A CA 1
ATOM 3289 C C . ILE A 1 411 ? 10.908 9.398 16.352 1.00 97.38 411 ILE A C 1
ATOM 3291 O O . ILE A 1 411 ? 10.230 8.826 17.200 1.00 97.38 411 ILE A O 1
ATOM 3295 N N . TYR A 1 412 ? 11.176 10.705 16.401 1.00 98.38 412 TYR A N 1
ATOM 3296 C CA . TYR A 1 412 ? 10.806 11.542 17.539 1.00 98.38 412 TYR A CA 1
ATOM 3297 C C . TYR A 1 412 ? 9.296 11.540 17.818 1.00 98.38 412 TYR A C 1
ATOM 3299 O O . TYR A 1 412 ? 8.878 11.269 18.943 1.00 98.38 412 TYR A O 1
ATOM 3307 N N . ALA A 1 413 ? 8.477 11.789 16.792 1.00 98.06 413 ALA A N 1
ATOM 3308 C CA . ALA A 1 413 ? 7.022 11.848 16.913 1.00 98.06 413 ALA A CA 1
ATOM 3309 C C . ALA A 1 413 ? 6.417 10.511 17.367 1.00 98.06 413 ALA A C 1
ATOM 3311 O O . ALA A 1 413 ? 5.460 10.490 18.140 1.00 98.06 413 ALA A O 1
ATOM 3312 N N . TYR A 1 414 ? 6.973 9.382 16.926 1.00 97.62 414 TYR A N 1
ATOM 3313 C CA . TYR A 1 414 ? 6.496 8.078 17.369 1.00 97.62 414 TYR A CA 1
ATOM 3314 C C . TYR A 1 414 ? 6.918 7.771 18.811 1.00 97.62 414 TYR A C 1
ATOM 3316 O O . TYR A 1 414 ? 6.079 7.394 19.622 1.00 97.62 414 TYR A O 1
ATOM 3324 N N . GLU A 1 415 ? 8.196 7.955 19.149 1.00 97.94 415 GLU A N 1
ATOM 3325 C CA . GLU A 1 415 ? 8.728 7.601 20.471 1.00 97.94 415 GLU A CA 1
ATOM 3326 C C . GLU A 1 415 ? 8.163 8.476 21.598 1.00 97.94 415 GLU A C 1
ATOM 3328 O O . GLU A 1 415 ? 7.965 7.982 22.707 1.00 97.94 415 GLU A O 1
ATOM 3333 N N . ASN A 1 416 ? 7.868 9.752 21.320 1.00 98.19 416 ASN A N 1
ATOM 3334 C CA . ASN A 1 416 ? 7.386 10.696 22.333 1.00 98.19 416 ASN A CA 1
ATOM 3335 C C . ASN A 1 416 ? 5.860 10.864 22.327 1.00 98.19 416 ASN A C 1
ATOM 3337 O O . ASN A 1 416 ? 5.274 11.095 23.384 1.00 98.19 416 ASN A O 1
ATOM 3341 N N . LEU A 1 417 ? 5.208 10.738 21.164 1.00 97.94 417 LEU A N 1
ATOM 3342 C CA . LEU A 1 417 ? 3.783 11.065 20.999 1.00 97.94 417 LEU A CA 1
ATOM 3343 C C . LEU A 1 417 ? 2.947 9.904 20.440 1.00 97.94 417 LEU A C 1
ATOM 3345 O O . LEU A 1 417 ? 1.724 10.005 20.388 1.00 97.94 417 LEU A O 1
ATOM 3349 N N . GLY A 1 418 ? 3.571 8.794 20.032 1.00 96.25 418 GLY A N 1
ATOM 3350 C CA . GLY A 1 418 ? 2.875 7.637 19.463 1.00 96.25 418 GLY A CA 1
ATOM 3351 C C . GLY A 1 418 ? 2.290 7.874 18.068 1.00 96.25 418 GLY A C 1
ATOM 3352 O O . GLY A 1 418 ? 1.435 7.102 17.634 1.00 96.25 418 GLY A O 1
ATOM 3353 N N . MET A 1 419 ? 2.718 8.927 17.359 1.00 97.56 419 MET A N 1
ATOM 3354 C CA . MET A 1 419 ? 2.166 9.263 16.047 1.00 97.56 419 MET A CA 1
ATOM 3355 C C . MET A 1 419 ? 2.880 8.550 14.896 1.00 97.56 419 MET A C 1
ATOM 3357 O O . MET A 1 419 ? 4.108 8.547 14.797 1.00 97.56 419 MET A O 1
ATOM 3361 N N . PHE A 1 420 ? 2.101 8.026 13.951 1.00 96.25 420 PHE A N 1
ATOM 3362 C CA . PHE A 1 420 ? 2.618 7.427 12.724 1.00 96.25 420 PHE A CA 1
ATOM 3363 C C . PHE A 1 420 ? 2.909 8.467 11.642 1.00 96.25 420 PHE A C 1
ATOM 3365 O O . PHE A 1 420 ? 2.150 9.405 11.408 1.00 96.25 420 PHE A O 1
ATOM 3372 N N . TRP A 1 421 ? 4.011 8.264 10.929 1.00 96.44 421 TRP A N 1
ATOM 3373 C CA . TRP A 1 421 ? 4.427 9.159 9.857 1.00 96.44 421 TRP A CA 1
ATOM 3374 C C . TRP A 1 421 ? 3.716 8.808 8.549 1.00 96.44 421 TRP A C 1
ATOM 3376 O O . TRP A 1 421 ? 3.891 7.711 8.017 1.00 96.44 421 TRP A O 1
ATOM 3386 N N . ARG A 1 422 ? 2.933 9.748 8.011 1.00 94.31 422 ARG A N 1
ATOM 3387 C CA . ARG A 1 422 ? 2.180 9.552 6.764 1.00 94.31 422 ARG A CA 1
ATOM 3388 C C . ARG A 1 422 ? 3.082 9.451 5.534 1.00 94.31 422 ARG A C 1
ATOM 3390 O O . ARG A 1 422 ? 2.830 8.641 4.643 1.00 94.31 422 ARG A O 1
ATOM 3397 N N . ASN A 1 423 ? 4.115 10.291 5.473 1.00 88.38 423 ASN A N 1
ATOM 3398 C CA . ASN A 1 423 ? 4.899 10.532 4.261 1.00 88.38 423 ASN A CA 1
ATOM 3399 C C . ASN A 1 423 ? 5.995 9.486 4.008 1.00 88.38 423 ASN A C 1
ATOM 3401 O O . ASN A 1 423 ? 6.679 9.569 3.002 1.00 88.38 423 ASN A O 1
ATOM 3405 N N . GLY A 1 424 ? 6.212 8.496 4.870 1.00 80.50 424 GLY A N 1
ATOM 3406 C CA . GLY A 1 424 ? 7.238 7.479 4.609 1.00 80.50 424 GLY A CA 1
ATOM 3407 C C . GLY A 1 424 ? 6.928 6.598 3.386 1.00 80.50 424 GLY A C 1
ATOM 3408 O O . GLY A 1 424 ? 5.791 6.527 2.919 1.00 80.50 424 GLY A O 1
ATOM 3409 N N . ASP A 1 425 ? 7.918 5.829 2.920 1.00 78.62 425 ASP A N 1
ATOM 3410 C CA . ASP A 1 425 ? 7.730 4.771 1.900 1.00 78.62 425 ASP A CA 1
ATOM 3411 C C . ASP A 1 425 ? 6.849 3.601 2.392 1.00 78.62 425 ASP A C 1
ATOM 3413 O O . ASP A 1 425 ? 6.511 2.692 1.632 1.00 78.62 425 ASP A O 1
ATOM 3417 N N . SER A 1 426 ? 6.516 3.590 3.684 1.00 75.06 426 SER A N 1
ATOM 3418 C CA . SER A 1 426 ? 5.505 2.732 4.312 1.00 75.06 426 SER A CA 1
ATOM 3419 C C . SER A 1 426 ? 4.097 3.354 4.304 1.00 75.06 426 SER A C 1
ATOM 3421 O O . SER A 1 426 ? 3.138 2.697 4.704 1.00 75.06 426 SER A O 1
ATOM 3423 N N . GLY A 1 427 ? 3.967 4.608 3.859 1.00 84.94 427 GLY A N 1
ATOM 3424 C CA . GLY A 1 427 ? 2.725 5.367 3.732 1.00 84.94 427 GLY A CA 1
ATOM 3425 C C . GLY A 1 427 ? 2.515 5.868 2.300 1.00 84.94 427 GLY A C 1
ATOM 3426 O O . GLY A 1 427 ? 2.593 5.092 1.344 1.00 84.94 427 GLY A O 1
ATOM 3427 N N . ILE A 1 428 ? 2.237 7.164 2.131 1.00 85.12 428 ILE A N 1
ATOM 3428 C CA . ILE A 1 428 ? 1.827 7.729 0.830 1.00 85.12 428 ILE A CA 1
ATOM 3429 C C . ILE A 1 428 ? 2.962 7.791 -0.207 1.00 85.12 428 ILE A C 1
ATOM 3431 O O . ILE A 1 428 ? 2.693 7.866 -1.401 1.00 85.12 428 ILE A O 1
ATOM 3435 N N . HIS A 1 429 ? 4.236 7.738 0.207 1.00 85.50 429 HIS A N 1
ATOM 3436 C CA . HIS A 1 429 ? 5.371 7.773 -0.728 1.00 85.50 429 HIS A CA 1
ATOM 3437 C C . HIS A 1 429 ? 5.758 6.392 -1.275 1.00 85.50 429 HIS A C 1
ATOM 3439 O O . HIS A 1 429 ? 6.666 6.307 -2.102 1.00 85.50 429 HIS A O 1
ATOM 3445 N N . ALA A 1 430 ? 5.029 5.326 -0.908 1.00 83.56 430 ALA A N 1
ATOM 3446 C CA . ALA A 1 430 ? 5.165 4.020 -1.556 1.00 83.56 430 ALA A CA 1
ATOM 3447 C C . ALA A 1 430 ? 5.037 4.117 -3.093 1.00 83.56 430 ALA A C 1
ATOM 3449 O O . ALA A 1 430 ? 5.747 3.414 -3.809 1.00 83.56 430 ALA A O 1
ATOM 3450 N N . GLU A 1 431 ? 4.200 5.042 -3.586 1.00 86.12 431 GLU A N 1
ATOM 3451 C CA . GLU A 1 431 ? 4.230 5.554 -4.961 1.00 86.12 431 GLU A CA 1
ATOM 3452 C C . GLU A 1 431 ? 4.451 7.073 -4.935 1.00 86.12 431 GLU A C 1
ATOM 3454 O O . GLU A 1 431 ? 3.514 7.870 -4.877 1.00 86.12 431 GLU A O 1
ATOM 3459 N N . ARG A 1 432 ? 5.726 7.477 -4.970 1.00 76.12 432 ARG A N 1
ATOM 3460 C CA . ARG A 1 432 ? 6.197 8.855 -4.731 1.00 76.12 432 ARG A CA 1
ATOM 3461 C C . ARG A 1 432 ? 5.451 9.960 -5.492 1.00 76.12 432 ARG A C 1
ATOM 3463 O O . ARG A 1 432 ? 5.351 11.072 -4.981 1.00 76.12 432 ARG A O 1
ATOM 3470 N N . ASP A 1 433 ? 4.969 9.676 -6.701 1.00 77.19 433 ASP A N 1
ATOM 3471 C CA . ASP A 1 433 ? 4.329 10.661 -7.583 1.00 77.19 433 ASP A CA 1
ATOM 3472 C C . ASP A 1 433 ? 2.785 10.595 -7.577 1.00 77.19 433 ASP A C 1
ATOM 3474 O O . ASP A 1 433 ? 2.148 11.359 -8.299 1.00 77.19 433 ASP A O 1
ATOM 3478 N N . ILE A 1 434 ? 2.175 9.711 -6.774 1.00 83.88 434 ILE A N 1
ATOM 3479 C CA . ILE A 1 434 ? 0.741 9.367 -6.867 1.00 83.88 434 ILE A CA 1
ATOM 3480 C C . ILE A 1 434 ? -0.021 9.481 -5.539 1.00 83.88 434 ILE A C 1
ATOM 3482 O O . ILE A 1 434 ? -1.249 9.544 -5.553 1.00 83.88 434 ILE A O 1
ATOM 3486 N N . GLY A 1 435 ? 0.674 9.586 -4.402 1.00 80.69 435 GLY A N 1
ATOM 3487 C CA . GLY A 1 435 ? 0.053 9.612 -3.070 1.00 80.69 435 GLY A CA 1
ATOM 3488 C C . GLY A 1 435 ? -1.038 10.675 -2.846 1.00 80.69 435 GLY A C 1
ATOM 3489 O O . GLY A 1 435 ? -1.813 10.538 -1.904 1.00 80.69 435 GLY A O 1
ATOM 3490 N N . ASN A 1 436 ? -1.133 11.703 -3.699 1.00 90.44 436 ASN A N 1
ATOM 3491 C CA . ASN A 1 436 ? -2.237 12.664 -3.698 1.00 90.44 436 ASN A CA 1
ATOM 3492 C C . ASN A 1 436 ? -3.341 12.246 -4.687 1.00 90.44 436 ASN A C 1
ATOM 3494 O O . ASN A 1 436 ? -3.072 12.052 -5.877 1.00 90.44 436 ASN A O 1
ATOM 3498 N N . LEU A 1 437 ? -4.587 12.160 -4.222 1.00 94.94 437 LEU A N 1
ATOM 3499 C CA . LEU A 1 437 ? -5.782 12.044 -5.055 1.00 94.94 437 LEU A CA 1
ATOM 3500 C C . LEU A 1 437 ? -6.163 13.445 -5.522 1.00 94.94 437 LEU A C 1
ATOM 3502 O O . LEU A 1 437 ? -6.771 14.215 -4.781 1.00 94.94 437 LEU A O 1
ATOM 3506 N N . ASP A 1 438 ? -5.799 13.782 -6.754 1.00 94.00 438 ASP A N 1
ATOM 3507 C CA . ASP A 1 438 ? -6.170 15.048 -7.367 1.00 94.00 438 ASP A CA 1
ATOM 3508 C C . ASP A 1 438 ? -6.476 14.881 -8.857 1.00 94.00 438 ASP A C 1
ATOM 3510 O O . ASP A 1 438 ? -6.308 13.817 -9.461 1.00 94.00 438 ASP A O 1
ATOM 3514 N N . ASP A 1 439 ? -6.954 15.955 -9.472 1.00 93.75 439 ASP A N 1
ATOM 3515 C CA . ASP A 1 439 ? -7.296 15.949 -10.890 1.00 93.75 439 ASP A CA 1
ATOM 3516 C C . ASP A 1 439 ? -6.112 15.653 -11.823 1.00 93.75 439 ASP A C 1
ATOM 3518 O O . ASP A 1 439 ? -6.338 15.192 -12.943 1.00 93.75 439 ASP A O 1
ATOM 3522 N N . THR A 1 440 ? -4.875 15.896 -11.376 1.00 88.88 440 THR A N 1
ATOM 3523 C CA . THR A 1 440 ? -3.644 15.666 -12.144 1.00 88.88 440 THR A CA 1
ATOM 3524 C C . THR A 1 440 ? -3.165 14.217 -12.075 1.00 88.88 440 THR A C 1
ATOM 3526 O O . THR A 1 440 ? -2.546 13.745 -13.026 1.00 88.88 440 THR A O 1
ATOM 3529 N N . THR A 1 441 ? -3.490 13.494 -11.000 1.00 91.44 441 THR A N 1
ATOM 3530 C CA . THR A 1 441 ? -3.202 12.059 -10.827 1.00 91.44 441 THR A CA 1
ATOM 3531 C C . THR A 1 441 ? -4.395 11.165 -11.188 1.00 91.44 441 THR A C 1
ATOM 3533 O O . THR A 1 441 ? -4.288 9.937 -11.150 1.00 91.44 441 THR A O 1
ATOM 3536 N N . TRP A 1 442 ? -5.533 11.753 -11.580 1.00 93.62 442 TRP A N 1
ATOM 3537 C CA . TRP A 1 442 ? -6.783 11.028 -11.818 1.00 93.62 442 TRP A CA 1
ATOM 3538 C C . TRP A 1 442 ? -6.679 9.894 -12.842 1.00 93.62 442 TRP A C 1
ATOM 3540 O O . TRP A 1 442 ? -7.239 8.831 -12.606 1.00 93.62 442 TRP A O 1
ATOM 3550 N N . GLU A 1 443 ? -5.961 10.074 -13.954 1.00 91.88 443 GLU A N 1
ATOM 3551 C CA . GLU A 1 443 ? -5.835 9.019 -14.979 1.00 91.88 443 GLU A CA 1
ATOM 3552 C C . GLU A 1 443 ? -5.229 7.725 -14.413 1.00 91.88 443 GLU A C 1
ATOM 3554 O O . GLU A 1 443 ? -5.579 6.620 -14.835 1.00 91.88 443 GLU A O 1
ATOM 3559 N N . TRP A 1 444 ? -4.345 7.853 -13.421 1.00 93.62 444 TRP A N 1
ATOM 3560 C CA . TRP A 1 444 ? -3.812 6.714 -12.689 1.00 93.62 444 TRP A CA 1
ATOM 3561 C C . TRP A 1 444 ? -4.841 6.176 -11.685 1.00 93.62 444 TRP A C 1
ATOM 3563 O O . TRP A 1 444 ? -5.133 4.977 -11.682 1.00 93.62 444 TRP A O 1
ATOM 3573 N N . TRP A 1 445 ? -5.448 7.057 -10.878 1.00 95.50 445 TRP A N 1
ATOM 3574 C CA . TRP A 1 445 ? -6.425 6.676 -9.848 1.00 95.50 445 TRP A CA 1
ATOM 3575 C C . TRP A 1 445 ? -7.695 6.037 -10.409 1.00 95.50 445 TRP A C 1
ATOM 3577 O O . TRP A 1 445 ? -8.268 5.158 -9.763 1.00 95.50 445 TRP A O 1
ATOM 3587 N N . GLU A 1 446 ? -8.126 6.411 -11.611 1.00 96.12 446 GLU A N 1
ATOM 3588 C CA . GLU A 1 446 ? -9.261 5.793 -12.292 1.00 96.12 446 GLU A CA 1
ATOM 3589 C C . GLU A 1 446 ? -9.003 4.298 -12.517 1.00 96.12 446 GLU A C 1
ATOM 3591 O O . GLU A 1 446 ? -9.851 3.463 -12.196 1.00 96.12 446 GLU A O 1
ATOM 3596 N N . LYS A 1 447 ? -7.816 3.948 -13.025 1.00 96.44 447 LYS A N 1
ATOM 3597 C CA . LYS A 1 447 ? -7.426 2.553 -13.264 1.00 96.44 447 LYS A CA 1
ATOM 3598 C C . LYS A 1 447 ? -7.194 1.809 -11.946 1.00 96.44 447 LYS A C 1
ATOM 3600 O O . LYS A 1 447 ? -7.729 0.715 -11.766 1.00 96.44 447 LYS A O 1
ATOM 3605 N N . ALA A 1 448 ? -6.465 2.422 -11.013 1.00 96.69 448 ALA A N 1
ATOM 3606 C CA . ALA A 1 448 ? -6.115 1.817 -9.730 1.00 96.69 448 ALA A CA 1
ATOM 3607 C C . ALA A 1 448 ? -7.346 1.516 -8.857 1.00 96.69 448 ALA A C 1
ATOM 3609 O O . ALA A 1 448 ? -7.485 0.405 -8.342 1.00 96.69 448 ALA A O 1
ATOM 3610 N N . SER A 1 449 ? -8.279 2.468 -8.742 1.00 97.62 449 SER A N 1
ATOM 3611 C CA . SER A 1 449 ? -9.503 2.285 -7.947 1.00 97.62 449 SER A CA 1
ATOM 3612 C C . SER A 1 449 ? -10.430 1.226 -8.545 1.00 97.62 449 SER A C 1
ATOM 3614 O O . SER A 1 449 ? -10.984 0.412 -7.807 1.00 97.62 449 SER A O 1
ATOM 3616 N N . ARG A 1 450 ? -10.554 1.155 -9.880 1.00 97.31 450 ARG A N 1
ATOM 3617 C CA . ARG A 1 450 ? -11.308 0.079 -10.552 1.00 97.31 450 ARG A CA 1
ATOM 3618 C C . ARG A 1 450 ? -10.709 -1.300 -10.297 1.00 97.31 450 ARG A C 1
ATOM 3620 O O . ARG A 1 450 ? -11.466 -2.252 -10.118 1.00 97.31 450 ARG A O 1
ATOM 3627 N N . ALA A 1 451 ? -9.381 -1.394 -10.253 1.00 97.06 451 ALA A N 1
ATOM 3628 C CA . ALA A 1 451 ? -8.662 -2.627 -9.946 1.00 97.06 451 ALA A CA 1
ATOM 3629 C C . ALA A 1 451 ? -8.676 -3.000 -8.450 1.00 97.06 451 ALA A C 1
ATOM 3631 O O . ALA A 1 451 ? -8.169 -4.063 -8.086 1.00 97.06 451 ALA A O 1
ATOM 3632 N N . GLY A 1 452 ? -9.235 -2.145 -7.582 1.00 96.12 452 GLY A N 1
ATOM 3633 C CA . GLY A 1 452 ? -9.248 -2.352 -6.134 1.00 96.12 452 GLY A CA 1
ATOM 3634 C C . GLY A 1 452 ? -7.853 -2.290 -5.507 1.00 96.12 452 GLY A C 1
ATOM 3635 O O . GLY A 1 452 ? -7.581 -3.002 -4.543 1.00 96.12 452 GLY A O 1
ATOM 3636 N N . MET A 1 453 ? -6.942 -1.493 -6.074 1.00 96.06 453 MET A N 1
ATOM 3637 C CA . MET A 1 453 ? -5.580 -1.348 -5.561 1.00 96.06 453 MET A CA 1
ATOM 3638 C C . MET A 1 453 ? -5.577 -0.706 -4.170 1.00 96.06 453 MET A C 1
ATOM 3640 O O . MET A 1 453 ? -6.127 0.371 -3.979 1.00 96.06 453 MET A O 1
ATOM 3644 N N . ILE A 1 454 ? -4.897 -1.328 -3.206 1.00 94.31 454 ILE A N 1
ATOM 3645 C CA . ILE A 1 454 ? -4.757 -0.771 -1.857 1.00 94.31 454 ILE A CA 1
ATOM 3646 C C . ILE A 1 454 ? -3.475 0.064 -1.756 1.00 94.31 454 ILE A C 1
ATOM 3648 O O . ILE A 1 454 ? -2.369 -0.480 -1.788 1.00 94.31 454 ILE A O 1
ATOM 3652 N N . HIS A 1 455 ? -3.627 1.386 -1.633 1.00 92.44 455 HIS A N 1
ATOM 3653 C CA . HIS A 1 455 ? -2.537 2.351 -1.467 1.00 92.44 455 HIS A CA 1
ATOM 3654 C C . HIS A 1 455 ? -3.001 3.566 -0.639 1.00 92.44 455 HIS A C 1
ATOM 3656 O O . HIS A 1 455 ? -3.948 4.227 -1.061 1.00 92.44 455 HIS A O 1
ATOM 3662 N N . PRO A 1 456 ? -2.363 3.884 0.507 1.00 93.69 456 PRO A N 1
ATOM 3663 C CA . PRO A 1 456 ? -2.718 5.065 1.292 1.00 93.69 456 PRO A CA 1
ATOM 3664 C C . PRO A 1 456 ? -2.712 6.344 0.458 1.00 93.69 456 PRO A C 1
ATOM 3666 O O . PRO A 1 456 ? -1.785 6.565 -0.319 1.00 93.69 456 PRO A O 1
ATOM 3669 N N . VAL A 1 457 ? -3.722 7.191 0.649 1.00 95.44 457 VAL A N 1
ATOM 3670 C CA . VAL A 1 457 ? -3.918 8.390 -0.168 1.00 95.44 457 VAL A CA 1
ATOM 3671 C C . VAL A 1 457 ? -4.448 9.561 0.654 1.00 95.44 457 VAL A C 1
ATOM 3673 O O . VAL A 1 457 ? -5.088 9.373 1.689 1.00 95.44 457 VAL A O 1
ATOM 3676 N N . PHE A 1 458 ? -4.196 10.777 0.180 1.00 95.88 458 PHE A N 1
ATOM 3677 C CA . PHE A 1 458 ? -4.759 12.001 0.742 1.00 95.88 458 PHE A CA 1
ATOM 3678 C C . PHE A 1 458 ? -5.260 12.946 -0.351 1.00 95.88 458 PHE A C 1
ATOM 3680 O O . PHE A 1 458 ? -4.969 12.744 -1.527 1.00 95.88 458 PHE A O 1
ATOM 3687 N N . THR A 1 459 ? -6.027 13.961 0.037 1.00 96.56 459 THR A N 1
ATOM 3688 C CA . THR A 1 459 ? -6.405 15.099 -0.813 1.00 96.56 459 THR A CA 1
ATOM 3689 C C . THR A 1 459 ? -6.673 16.336 0.052 1.00 96.56 459 THR A C 1
ATOM 3691 O O . THR A 1 459 ? -6.462 16.282 1.260 1.00 96.56 459 THR A O 1
ATOM 3694 N N . HIS A 1 460 ? -7.106 17.446 -0.545 1.00 95.38 460 HIS A N 1
ATOM 3695 C CA . HIS A 1 460 ? -7.360 18.715 0.152 1.00 95.38 460 HIS A CA 1
ATOM 3696 C C . HIS A 1 460 ? -8.863 19.037 0.199 1.00 95.38 460 HIS A C 1
ATOM 3698 O O . HIS A 1 460 ? -9.510 18.906 1.236 1.00 95.38 460 HIS A O 1
ATOM 3704 N N . GLU A 1 461 ? -9.450 19.401 -0.946 1.00 96.94 461 GLU A N 1
ATOM 3705 C CA . GLU A 1 461 ? -10.883 19.687 -1.086 1.00 96.94 461 GLU A CA 1
ATOM 3706 C C . GLU A 1 461 ? -11.596 18.622 -1.938 1.00 96.94 461 GLU A C 1
ATOM 3708 O O . GLU A 1 461 ? -10.976 17.960 -2.776 1.00 96.94 461 GLU A O 1
ATOM 3713 N N . LEU A 1 462 ? -12.911 18.476 -1.735 1.00 97.50 462 LEU A N 1
ATOM 3714 C CA . LEU A 1 462 ? -13.723 17.398 -2.323 1.00 97.50 462 LEU A CA 1
ATOM 3715 C C . LEU A 1 462 ? -14.890 17.886 -3.194 1.00 97.50 462 LEU A C 1
ATOM 3717 O O . LEU A 1 462 ? -15.430 17.113 -3.989 1.00 97.50 462 LEU A O 1
ATOM 3721 N N . ASP A 1 463 ? -15.312 19.144 -3.036 1.00 96.88 463 ASP A N 1
ATOM 3722 C CA . ASP A 1 463 ? -16.638 19.581 -3.500 1.00 96.88 463 ASP A CA 1
ATOM 3723 C C . ASP A 1 463 ? -16.619 20.545 -4.691 1.00 96.88 463 ASP A C 1
ATOM 3725 O O . ASP A 1 463 ? -17.677 20.916 -5.203 1.00 96.88 463 ASP A O 1
ATOM 3729 N N . LYS A 1 464 ? -15.439 20.939 -5.178 1.00 93.69 464 LYS A N 1
ATOM 3730 C CA . LYS A 1 464 ? -15.310 21.832 -6.343 1.00 93.69 464 LYS A CA 1
ATOM 3731 C C . LYS A 1 464 ? -15.246 21.048 -7.655 1.00 93.69 464 LYS A C 1
ATOM 3733 O O . LYS A 1 464 ? -14.725 19.938 -7.700 1.00 93.69 464 LYS A O 1
ATOM 3738 N N . ASP A 1 465 ? -15.758 21.643 -8.731 1.00 91.69 465 ASP A N 1
ATOM 3739 C CA . ASP A 1 465 ? -15.633 21.132 -10.102 1.00 91.69 465 ASP A CA 1
ATOM 3740 C C . ASP A 1 465 ? -15.478 22.325 -11.080 1.00 91.69 465 ASP A C 1
ATOM 3742 O O . ASP A 1 465 ? -16.401 23.141 -11.188 1.00 91.69 465 ASP A O 1
ATOM 3746 N N . PRO A 1 466 ? -14.321 22.498 -11.751 1.00 91.56 466 PRO A N 1
ATOM 3747 C CA . PRO A 1 466 ? -13.096 21.716 -11.588 1.00 91.56 466 PRO A CA 1
ATOM 3748 C C . PRO A 1 466 ? -12.446 21.951 -10.217 1.00 91.56 466 PRO A C 1
ATOM 3750 O O . PRO A 1 466 ? -12.567 23.027 -9.624 1.00 91.56 466 PRO A O 1
ATOM 3753 N N . ALA A 1 467 ? -11.721 20.953 -9.723 1.00 95.00 467 ALA A N 1
ATOM 3754 C CA . ALA A 1 467 ? -10.964 21.082 -8.488 1.00 95.00 467 ALA A CA 1
ATOM 3755 C C . ALA A 1 467 ? -9.799 22.072 -8.592 1.00 95.00 467 ALA A C 1
ATOM 3757 O O . ALA A 1 467 ? -9.187 22.275 -9.645 1.00 95.00 467 ALA A O 1
ATOM 3758 N N . ILE A 1 468 ? -9.466 22.672 -7.448 1.00 92.44 468 ILE A N 1
ATOM 3759 C CA . ILE A 1 468 ? -8.248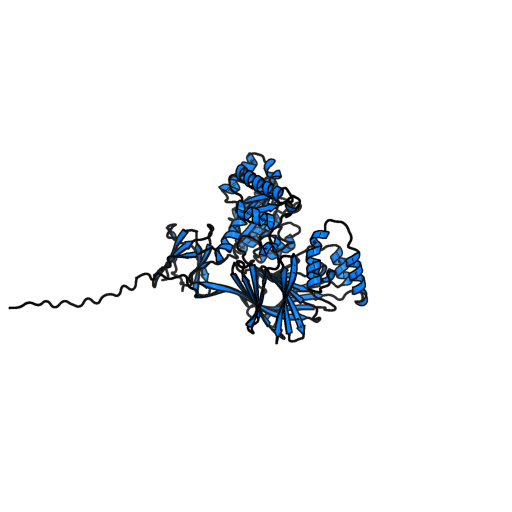 23.466 -7.297 1.00 92.44 468 ILE A CA 1
ATOM 3760 C C . ILE A 1 468 ? -7.023 22.554 -7.152 1.00 92.44 468 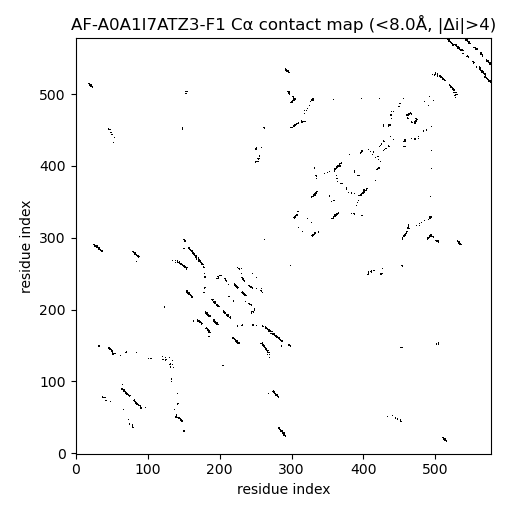ILE A C 1
ATOM 3762 O O . ILE A 1 468 ? -7.121 21.334 -7.032 1.00 92.44 468 ILE A O 1
ATOM 3766 N N . LYS A 1 469 ? -5.835 23.161 -7.155 1.00 90.75 469 LYS A N 1
ATOM 3767 C CA . LYS A 1 469 ? -4.570 22.435 -7.030 1.00 90.75 469 LYS A CA 1
ATOM 3768 C C . LYS A 1 469 ? -4.570 21.512 -5.803 1.00 90.75 469 LYS A C 1
ATOM 3770 O O . LYS A 1 469 ? -4.963 21.932 -4.721 1.00 90.75 469 LYS A O 1
ATOM 3775 N N . TYR A 1 470 ? -4.076 20.289 -6.000 1.00 89.69 470 TYR A N 1
ATOM 3776 C CA . TYR A 1 470 ? -3.990 19.220 -4.999 1.00 89.69 470 TYR A CA 1
ATOM 3777 C C . TYR A 1 470 ? -5.328 18.686 -4.468 1.00 89.69 470 TYR A C 1
ATOM 3779 O O . TYR A 1 470 ? -5.323 17.844 -3.574 1.00 89.69 470 TYR A O 1
ATOM 3787 N N . SER A 1 471 ? -6.446 19.156 -5.021 1.00 96.12 471 SER A N 1
ATOM 3788 C CA . SER A 1 471 ? -7.799 18.703 -4.704 1.00 96.12 471 SER A CA 1
ATOM 3789 C C . SER A 1 471 ? -8.356 17.847 -5.840 1.00 96.12 471 SER A C 1
ATOM 3791 O O . SER A 1 471 ? -7.837 17.856 -6.962 1.00 96.12 471 SER A O 1
ATOM 3793 N N . ILE A 1 472 ? -9.440 17.132 -5.562 1.00 97.81 472 ILE A N 1
ATOM 3794 C CA . ILE A 1 472 ? -10.096 16.236 -6.516 1.00 97.81 472 ILE A CA 1
ATOM 3795 C C . ILE A 1 472 ? -11.489 16.751 -6.868 1.00 97.81 472 ILE A C 1
ATOM 3797 O O . ILE A 1 472 ? -12.236 17.197 -5.999 1.00 97.81 472 ILE A O 1
ATOM 3801 N N . SER A 1 473 ? -11.850 16.711 -8.153 1.00 98.19 473 SER A N 1
ATOM 3802 C CA . SER A 1 473 ? -13.173 17.163 -8.584 1.00 98.19 473 SER A CA 1
ATOM 3803 C C . SER A 1 473 ? -14.256 16.257 -8.004 1.00 98.19 473 SER A C 1
ATOM 3805 O O . SER A 1 473 ? -14.101 15.031 -7.996 1.00 98.19 473 SER A O 1
ATOM 3807 N N . SER A 1 474 ? -15.384 16.834 -7.578 1.00 97.56 474 SER A N 1
ATOM 3808 C CA . SER A 1 474 ? -16.444 16.088 -6.872 1.00 97.56 474 SER A CA 1
ATOM 3809 C C . SER A 1 474 ? -16.924 14.839 -7.628 1.00 97.56 474 SER A C 1
ATOM 3811 O O . SER A 1 474 ? -17.112 13.768 -7.046 1.00 97.56 474 SER A O 1
ATOM 3813 N N . SER A 1 475 ? -17.053 14.932 -8.955 1.00 97.12 475 SER A N 1
ATOM 3814 C CA . SER A 1 475 ? -17.427 13.813 -9.832 1.00 97.12 475 SER A CA 1
ATOM 3815 C C . SER A 1 475 ? -16.404 12.662 -9.825 1.00 97.12 475 SER A C 1
ATOM 3817 O O . SER A 1 475 ? -16.778 11.482 -9.788 1.00 97.12 475 SER A O 1
ATOM 3819 N N . LYS A 1 476 ? -15.108 12.987 -9.801 1.00 98.31 476 LYS A N 1
ATOM 3820 C CA . LYS A 1 476 ? -14.006 12.017 -9.736 1.00 98.31 476 LYS A CA 1
ATOM 3821 C C . LYS A 1 476 ? -13.882 11.398 -8.346 1.00 98.31 476 LYS A C 1
ATOM 3823 O O . LYS A 1 476 ? -13.732 10.184 -8.243 1.00 98.31 476 LYS A O 1
ATOM 3828 N N . PHE A 1 477 ? -14.044 12.190 -7.285 1.00 98.50 477 PHE A N 1
ATOM 3829 C CA . PHE A 1 477 ? -14.054 11.679 -5.912 1.00 98.50 477 PHE A CA 1
ATOM 3830 C C . PHE A 1 477 ? -15.175 10.656 -5.691 1.00 98.50 477 PHE A C 1
ATOM 3832 O O . PHE A 1 477 ? -14.925 9.560 -5.195 1.00 98.50 477 PHE A O 1
ATOM 3839 N N . ARG A 1 478 ? -16.402 10.954 -6.139 1.00 98.12 478 ARG A N 1
ATOM 3840 C CA . ARG A 1 478 ? -17.518 9.994 -6.064 1.00 98.12 478 ARG A CA 1
ATOM 3841 C C . ARG A 1 478 ? -17.218 8.708 -6.829 1.00 98.12 478 ARG A C 1
ATOM 3843 O O . ARG A 1 478 ? -17.436 7.626 -6.295 1.00 98.12 478 ARG A O 1
ATOM 3850 N N . SER A 1 479 ? -16.650 8.827 -8.030 1.00 98.44 479 SER A N 1
ATOM 3851 C CA . SER A 1 479 ? -16.236 7.670 -8.835 1.00 98.44 479 SER A CA 1
ATOM 3852 C C . SER A 1 479 ? -15.184 6.818 -8.117 1.00 98.44 479 SER A C 1
ATOM 3854 O O . SER A 1 479 ? -15.268 5.593 -8.128 1.00 98.44 479 SER A O 1
ATOM 3856 N N . TRP A 1 480 ? -14.212 7.456 -7.461 1.00 98.44 480 TRP A N 1
ATOM 3857 C CA . TRP A 1 480 ? -13.194 6.786 -6.653 1.00 98.44 480 TRP A CA 1
ATOM 3858 C C . TRP A 1 480 ? -13.822 6.012 -5.486 1.00 98.44 480 TRP A C 1
ATOM 3860 O O . TRP A 1 480 ? -13.569 4.815 -5.347 1.00 98.44 480 TRP A O 1
ATOM 3870 N N . VAL A 1 481 ? -14.712 6.651 -4.714 1.00 98.62 481 VAL A N 1
ATOM 3871 C CA . VAL A 1 481 ? -15.449 6.008 -3.611 1.00 98.62 481 VAL A CA 1
ATOM 3872 C C . VAL A 1 481 ? -16.286 4.829 -4.122 1.00 98.62 481 VAL A C 1
ATOM 3874 O O . VAL A 1 481 ? -16.247 3.742 -3.543 1.00 98.62 481 VAL A O 1
ATOM 3877 N N . ASP A 1 482 ? -17.026 5.004 -5.216 1.00 98.62 482 ASP A N 1
ATOM 3878 C CA . ASP A 1 482 ? -17.893 3.961 -5.770 1.00 98.62 482 ASP A CA 1
ATOM 3879 C C . ASP A 1 482 ? -17.102 2.757 -6.289 1.00 98.62 482 ASP A C 1
ATOM 3881 O O . ASP A 1 482 ? -17.506 1.614 -6.061 1.00 98.62 482 ASP A O 1
ATOM 3885 N N . ASN A 1 483 ? -15.946 2.988 -6.919 1.00 98.44 483 ASN A N 1
ATOM 3886 C CA . ASN A 1 483 ? -15.070 1.914 -7.376 1.00 98.44 483 ASN A CA 1
ATOM 3887 C C . ASN A 1 483 ? -14.605 1.030 -6.206 1.00 98.44 483 ASN A C 1
ATOM 3889 O O . ASN A 1 483 ? -14.685 -0.197 -6.311 1.00 98.44 483 ASN A O 1
ATOM 3893 N N . TYR A 1 484 ? -14.188 1.609 -5.074 1.00 98.12 484 TYR A N 1
ATOM 3894 C CA . TYR A 1 484 ? -13.777 0.816 -3.905 1.00 98.12 484 TYR A CA 1
ATOM 3895 C C . TYR A 1 484 ? -14.942 0.079 -3.249 1.00 98.12 484 TYR A C 1
ATOM 3897 O O . TYR A 1 484 ? -14.834 -1.125 -3.006 1.00 98.12 484 TYR A O 1
ATOM 3905 N N . ASN A 1 485 ? -16.092 0.736 -3.075 1.00 97.56 485 ASN A N 1
ATOM 3906 C CA . ASN A 1 485 ? -17.290 0.070 -2.558 1.00 97.56 485 ASN A CA 1
ATOM 3907 C C . ASN A 1 485 ? -17.717 -1.106 -3.457 1.00 97.56 485 ASN A C 1
ATOM 3909 O O . ASN A 1 485 ? -18.058 -2.176 -2.958 1.00 97.56 485 ASN A O 1
ATOM 3913 N N . SER A 1 486 ? -17.626 -0.960 -4.785 1.00 97.19 486 SER A N 1
ATOM 3914 C CA . SER A 1 486 ? -17.935 -2.044 -5.732 1.00 97.19 486 SER A CA 1
ATOM 3915 C C . SER A 1 486 ? -16.959 -3.229 -5.657 1.00 97.19 486 SER A C 1
ATOM 3917 O O . SER A 1 486 ? -17.332 -4.358 -5.974 1.00 97.19 486 SER A O 1
ATOM 3919 N N . ASN A 1 487 ? -15.729 -2.991 -5.190 1.00 96.19 487 ASN A N 1
ATOM 3920 C CA . ASN A 1 487 ? -14.711 -4.012 -4.931 1.00 96.19 487 ASN A CA 1
ATOM 3921 C C . ASN A 1 487 ? -14.789 -4.601 -3.505 1.00 96.19 487 ASN A C 1
ATOM 3923 O O . ASN A 1 487 ? -13.950 -5.435 -3.128 1.00 96.19 487 ASN A O 1
ATOM 3927 N N . ASN A 1 488 ? -15.802 -4.197 -2.727 1.00 96.12 488 ASN A N 1
ATOM 3928 C CA . ASN A 1 488 ? -15.964 -4.523 -1.311 1.00 96.12 488 ASN A CA 1
ATOM 3929 C C . ASN A 1 488 ? -14.738 -4.106 -0.479 1.00 96.12 488 ASN A C 1
ATOM 3931 O O . ASN A 1 488 ? -14.260 -4.872 0.357 1.00 96.12 488 ASN A O 1
ATOM 3935 N N . VAL A 1 489 ? -14.187 -2.930 -0.783 1.00 97.44 489 VAL A N 1
ATOM 3936 C CA . VAL A 1 489 ? -13.089 -2.305 -0.043 1.00 97.44 489 VAL A CA 1
ATOM 3937 C C . VAL A 1 489 ? -13.660 -1.155 0.776 1.00 97.44 489 VAL A C 1
ATOM 3939 O O . VAL A 1 489 ? -14.233 -0.222 0.213 1.00 97.44 489 VAL A O 1
ATOM 3942 N N . SER A 1 490 ? -13.482 -1.222 2.090 1.00 97.19 490 SER A N 1
ATOM 3943 C CA . SER A 1 490 ? -13.802 -0.134 3.010 1.00 97.19 490 SER A CA 1
ATOM 3944 C C . SER A 1 490 ? -12.686 0.907 3.006 1.00 97.19 490 SER A C 1
ATOM 3946 O O . SER A 1 490 ? -11.501 0.575 3.016 1.00 97.19 490 SER A O 1
ATOM 3948 N N . ILE A 1 491 ? -13.059 2.177 3.006 1.00 98.44 491 ILE A N 1
ATOM 3949 C CA . ILE A 1 491 ? -12.138 3.296 3.171 1.00 98.44 491 ILE A CA 1
ATOM 3950 C C . ILE A 1 491 ? -12.144 3.666 4.657 1.00 98.44 491 ILE A C 1
ATOM 3952 O O . ILE A 1 491 ? -13.202 3.916 5.237 1.00 98.44 491 ILE A O 1
ATOM 3956 N N . VAL A 1 492 ? -10.959 3.639 5.258 1.00 97.94 492 VAL A N 1
ATOM 3957 C CA . VAL A 1 492 ? -10.723 3.777 6.696 1.00 97.94 492 VAL A CA 1
ATOM 3958 C C . VAL A 1 492 ? -9.671 4.851 6.973 1.00 97.94 492 VAL A C 1
ATOM 3960 O O . VAL A 1 492 ? -9.001 5.357 6.065 1.00 97.94 492 VAL A O 1
ATOM 3963 N N . SER A 1 493 ? -9.490 5.179 8.250 1.00 97.31 493 SER A N 1
ATOM 3964 C CA . SER A 1 493 ? -8.417 6.078 8.677 1.00 97.31 493 SER A CA 1
ATOM 3965 C C . SER A 1 493 ? -7.020 5.512 8.397 1.00 97.31 493 SER A C 1
ATOM 3967 O O . SER A 1 493 ? -6.806 4.296 8.328 1.00 97.31 493 SER A O 1
ATOM 3969 N N . PHE A 1 494 ? -6.032 6.403 8.279 1.00 96.62 494 PHE A N 1
ATOM 3970 C CA . PHE A 1 494 ? -4.632 6.014 8.106 1.00 96.62 494 PHE A CA 1
ATOM 3971 C C . PHE A 1 494 ? -4.123 5.172 9.282 1.00 96.62 494 PHE A C 1
ATOM 3973 O O . PHE A 1 494 ? -3.430 4.171 9.080 1.00 96.62 494 PHE A O 1
ATOM 3980 N N . TYR A 1 495 ? -4.494 5.554 10.507 1.00 96.00 495 TYR A N 1
ATOM 3981 C CA . TYR A 1 495 ? -4.114 4.830 11.714 1.00 96.00 495 TYR A CA 1
ATOM 3982 C C . TYR A 1 495 ? -4.717 3.424 11.759 1.00 96.00 495 TYR A C 1
ATOM 3984 O O . TYR A 1 495 ? -3.985 2.457 11.962 1.00 96.00 495 TYR A O 1
ATOM 3992 N N . GLU A 1 496 ? -6.020 3.285 11.502 1.00 96.38 496 GLU A N 1
ATOM 3993 C CA . GLU A 1 496 ? -6.710 1.991 11.498 1.00 96.38 496 GLU A CA 1
ATOM 3994 C C . GLU A 1 496 ? -6.112 1.026 10.469 1.00 96.38 496 GLU A C 1
ATOM 3996 O O . GLU A 1 496 ? -5.758 -0.104 10.814 1.00 96.38 496 GLU A O 1
ATOM 4001 N N . TYR A 1 497 ? -5.900 1.494 9.233 1.00 96.38 497 TYR A N 1
ATOM 4002 C CA . TYR A 1 497 ? -5.206 0.725 8.197 1.00 96.38 497 TYR A CA 1
ATOM 4003 C C . TYR A 1 497 ? -3.830 0.240 8.673 1.00 96.38 497 TYR A C 1
ATOM 4005 O O . TYR A 1 497 ? -3.460 -0.920 8.473 1.00 96.38 497 TYR A O 1
ATOM 4013 N N . GLY A 1 498 ? -3.063 1.121 9.318 1.00 95.25 498 GLY A N 1
ATOM 4014 C CA . GLY A 1 498 ? -1.747 0.791 9.846 1.00 95.25 498 GLY A CA 1
ATOM 4015 C C . GLY A 1 498 ? -1.791 -0.250 10.966 1.00 95.25 498 GLY A C 1
ATOM 4016 O O . GLY A 1 498 ? -1.007 -1.199 10.948 1.00 95.25 498 GLY A O 1
ATOM 4017 N N . GLN A 1 499 ? -2.689 -0.089 11.937 1.00 96.00 499 GLN A N 1
ATOM 4018 C CA . GLN A 1 499 ? -2.762 -0.961 13.110 1.00 96.00 499 GLN A CA 1
ATOM 4019 C C . GLN A 1 499 ? -3.271 -2.363 12.766 1.00 96.00 499 GLN A C 1
ATOM 4021 O O . GLN A 1 499 ? -2.670 -3.343 13.212 1.00 96.00 499 GLN A O 1
ATOM 4026 N N . ILE A 1 500 ? -4.299 -2.470 11.916 1.00 96.94 500 ILE A N 1
ATOM 4027 C CA . ILE A 1 500 ? -4.834 -3.762 11.460 1.00 96.94 500 ILE A CA 1
ATOM 4028 C C . ILE A 1 500 ? -3.740 -4.590 10.777 1.00 96.94 500 ILE A C 1
ATOM 4030 O O . ILE A 1 500 ? -3.579 -5.774 11.066 1.00 96.94 500 ILE A O 1
ATOM 4034 N N . ASN A 1 501 ? -2.944 -3.982 9.896 1.00 96.56 501 ASN A N 1
ATOM 4035 C CA . ASN A 1 501 ? -1.920 -4.723 9.159 1.00 96.56 501 ASN A CA 1
ATOM 4036 C C . ASN A 1 501 ? -0.677 -5.047 10.016 1.00 96.56 501 ASN A C 1
ATOM 4038 O O . ASN A 1 501 ? -0.015 -6.063 9.785 1.00 96.56 501 ASN A O 1
ATOM 4042 N N . ARG A 1 502 ? -0.381 -4.256 11.058 1.00 96.06 502 ARG A N 1
ATOM 4043 C CA . ARG A 1 502 ? 0.668 -4.577 12.049 1.00 96.06 502 ARG A CA 1
ATOM 4044 C C . ARG A 1 502 ? 0.282 -5.707 13.002 1.00 96.06 502 ARG A C 1
ATOM 4046 O O . ARG A 1 502 ? 1.160 -6.459 13.422 1.00 96.06 502 ARG A O 1
ATOM 4053 N N . ASN A 1 503 ? -1.015 -5.933 13.232 1.00 97.50 503 ASN A N 1
ATOM 4054 C CA . ASN A 1 503 ? -1.494 -7.092 13.995 1.00 97.50 503 ASN A CA 1
ATOM 4055 C C . ASN A 1 503 ? -1.098 -8.444 13.378 1.00 97.50 503 ASN A C 1
ATOM 4057 O O . ASN A 1 503 ? -1.093 -9.442 14.088 1.00 97.50 503 ASN A O 1
ATOM 4061 N N . THR A 1 504 ? -0.667 -8.495 12.112 1.00 97.50 504 THR A N 1
ATOM 4062 C CA . THR A 1 504 ? -0.061 -9.712 11.526 1.00 97.50 504 THR A CA 1
ATOM 4063 C C . THR A 1 504 ? 1.226 -10.158 12.228 1.00 97.50 504 THR A C 1
ATOM 4065 O O . THR A 1 504 ? 1.670 -11.291 12.042 1.00 97.50 504 THR A O 1
ATOM 4068 N N . PHE A 1 505 ? 1.816 -9.285 13.046 1.00 96.62 505 PHE A N 1
ATOM 4069 C CA . PHE A 1 505 ? 2.929 -9.593 13.935 1.00 96.62 505 PHE A CA 1
ATOM 4070 C C . PHE A 1 505 ? 2.589 -9.359 15.408 1.00 96.62 505 PHE A C 1
ATOM 4072 O O . PHE A 1 505 ? 2.949 -10.189 16.238 1.00 96.62 505 PHE A O 1
ATOM 4079 N N . ASP A 1 506 ? 1.910 -8.253 15.727 1.00 96.06 506 ASP A N 1
ATOM 4080 C CA . ASP A 1 506 ? 1.663 -7.851 17.118 1.00 96.06 506 ASP A CA 1
ATOM 4081 C C . ASP A 1 506 ? 0.608 -8.711 17.823 1.00 96.06 506 ASP A C 1
ATOM 4083 O O . ASP A 1 506 ? 0.615 -8.796 19.050 1.00 96.06 506 ASP A O 1
ATOM 4087 N N . ALA A 1 507 ? -0.303 -9.344 17.074 1.00 96.94 507 ALA A N 1
ATOM 4088 C CA . ALA A 1 507 ? -1.363 -10.132 17.680 1.00 96.94 507 ALA A CA 1
ATOM 4089 C C . ALA A 1 507 ? -0.856 -11.491 18.186 1.00 96.94 507 ALA A C 1
ATOM 4091 O O . ALA A 1 507 ? -0.154 -12.231 17.486 1.00 96.94 507 ALA A O 1
ATOM 4092 N N . SER A 1 508 ? -1.288 -11.857 19.390 1.00 96.00 508 SER A N 1
ATOM 4093 C CA . SER A 1 508 ? -1.104 -13.179 19.976 1.00 96.00 508 SER A CA 1
ATOM 4094 C C . SER A 1 508 ? -2.450 -13.824 20.309 1.00 96.00 508 SER A C 1
ATOM 4096 O O . SER A 1 508 ? -3.467 -13.162 20.520 1.00 96.00 508 SER A O 1
ATOM 4098 N N . PHE A 1 509 ? -2.448 -15.157 20.322 1.00 95.81 509 PHE A N 1
ATOM 4099 C CA . PHE A 1 509 ? -3.630 -15.965 20.602 1.00 95.81 509 PHE A CA 1
ATOM 4100 C C . PHE A 1 509 ? -3.280 -16.983 21.670 1.00 95.81 509 PHE A C 1
ATOM 4102 O O . PHE A 1 509 ? -2.405 -17.832 21.468 1.00 95.81 509 PHE A O 1
ATOM 4109 N N . GLU A 1 510 ? -3.941 -16.864 22.811 1.00 92.75 510 GLU A N 1
ATOM 4110 C CA . GLU A 1 510 ? -3.601 -17.585 24.030 1.00 92.75 510 GLU A CA 1
ATOM 4111 C C . GLU A 1 510 ? -4.774 -18.422 24.534 1.00 92.75 510 GLU A C 1
ATOM 4113 O O . GLU A 1 510 ? -5.888 -18.374 24.010 1.00 92.75 510 GLU A O 1
ATOM 4118 N N . LYS A 1 511 ? -4.496 -19.244 25.553 1.00 90.06 511 LYS A N 1
ATOM 4119 C CA . LYS A 1 511 ? -5.464 -20.152 26.192 1.00 90.06 511 LYS A CA 1
ATOM 4120 C C . LYS A 1 511 ? -6.245 -21.007 25.193 1.00 90.06 511 LYS A C 1
ATOM 4122 O O . LYS A 1 511 ? -7.400 -21.350 25.441 1.00 90.06 511 LYS A O 1
ATOM 4127 N N . LEU A 1 512 ? -5.584 -21.382 24.100 1.00 92.25 512 LEU A N 1
ATOM 4128 C CA . LEU A 1 512 ? -6.157 -22.213 23.060 1.00 92.25 512 LEU A CA 1
ATOM 4129 C C . LEU A 1 512 ? -6.576 -23.564 23.650 1.00 92.25 512 LEU A C 1
ATOM 4131 O O . LEU A 1 512 ? -5.751 -24.335 24.150 1.00 92.25 512 LEU A O 1
ATOM 4135 N N . ARG A 1 513 ? -7.877 -23.833 23.588 1.00 90.44 513 ARG A N 1
ATOM 4136 C CA . ARG A 1 513 ? -8.506 -25.083 24.007 1.00 90.44 513 ARG A CA 1
ATOM 4137 C C . ARG A 1 513 ? -9.194 -25.708 22.811 1.00 90.44 513 ARG A C 1
ATOM 4139 O O . ARG A 1 513 ? -10.006 -25.054 22.163 1.00 90.44 513 ARG A O 1
ATOM 4146 N N . TYR A 1 514 ? -8.881 -26.970 22.550 1.00 84.69 514 TYR A N 1
ATOM 4147 C CA . TYR A 1 514 ? -9.481 -27.739 21.465 1.00 84.69 514 TYR A CA 1
ATOM 4148 C C . TYR A 1 514 ? -10.262 -28.934 22.022 1.00 84.69 514 TYR A C 1
ATOM 4150 O O . TYR A 1 514 ? -9.748 -29.680 22.863 1.00 84.69 514 TYR A O 1
ATOM 4158 N N . THR A 1 515 ? -11.485 -29.113 21.531 1.00 83.94 515 THR A N 1
ATOM 4159 C CA . THR A 1 515 ? -12.285 -30.342 21.629 1.00 83.94 515 THR A CA 1
ATOM 4160 C C . THR A 1 515 ? -12.566 -30.859 20.218 1.00 83.94 515 THR A C 1
ATOM 4162 O O . THR A 1 515 ? -12.252 -30.186 19.240 1.00 83.94 515 THR A O 1
ATOM 4165 N N . GLU A 1 516 ? -13.181 -32.035 20.079 1.00 78.31 516 GLU A N 1
ATOM 4166 C CA . GLU A 1 516 ? -13.589 -32.539 18.759 1.00 78.31 516 GLU A CA 1
ATOM 4167 C C . GLU A 1 516 ? -14.514 -31.567 18.001 1.00 78.31 516 GLU A C 1
ATOM 4169 O O . GLU A 1 516 ? -14.450 -31.498 16.775 1.00 78.31 516 GLU A O 1
ATOM 4174 N N . HIS A 1 517 ? -15.307 -30.771 18.725 1.00 86.44 517 HIS A N 1
ATOM 4175 C CA . HIS A 1 517 ? -16.363 -29.928 18.157 1.00 86.44 517 HIS A CA 1
ATOM 4176 C C . HIS A 1 517 ? -16.157 -28.430 18.372 1.00 86.44 517 HIS A C 1
ATOM 4178 O O . HIS A 1 517 ? -16.989 -27.624 17.950 1.00 86.44 517 HIS A O 1
ATOM 4184 N N . SER A 1 518 ? -15.091 -28.016 19.057 1.00 91.50 518 SER A N 1
ATOM 4185 C CA . SER A 1 518 ? -14.901 -26.604 19.362 1.00 91.50 518 SER A CA 1
ATOM 4186 C C . SER A 1 518 ? -13.454 -26.192 19.568 1.00 91.50 518 SER A C 1
ATOM 4188 O O . SER A 1 518 ? -12.615 -26.936 20.076 1.00 91.50 518 SER A O 1
ATOM 4190 N N . VAL A 1 519 ? -13.203 -24.933 19.242 1.00 93.50 519 VAL A N 1
ATOM 4191 C CA . VAL A 1 519 ? -11.987 -24.197 19.557 1.00 93.50 519 VAL A CA 1
ATOM 4192 C C . VAL A 1 519 ? -12.372 -23.017 20.426 1.00 93.50 519 VAL A C 1
ATOM 4194 O O . VAL A 1 519 ? -13.279 -22.281 20.059 1.00 93.50 519 VAL A O 1
ATOM 4197 N N . THR A 1 520 ? -11.654 -22.778 21.516 1.00 95.94 520 THR A N 1
ATOM 4198 C CA . THR A 1 520 ? -11.762 -21.523 22.270 1.00 95.94 520 THR A CA 1
ATOM 4199 C C . THR A 1 520 ? -10.388 -20.895 22.432 1.00 95.94 520 THR A C 1
ATOM 4201 O O . THR A 1 520 ? -9.423 -21.614 22.690 1.00 95.94 520 THR A O 1
ATOM 4204 N N . PHE A 1 521 ? -10.284 -19.577 22.280 1.00 97.06 521 PHE A N 1
ATOM 4205 C CA . PHE A 1 521 ? -9.032 -18.840 22.457 1.00 97.06 521 PHE A CA 1
ATOM 4206 C C . PHE A 1 521 ? -9.278 -17.394 22.894 1.00 97.06 521 PHE A C 1
ATOM 4208 O O . PHE A 1 521 ? -10.331 -16.825 22.608 1.00 97.06 521 PHE A O 1
ATOM 4215 N N . ASP A 1 522 ? -8.276 -16.805 23.539 1.00 97.19 522 ASP A N 1
ATOM 4216 C CA . ASP A 1 522 ? -8.225 -15.379 23.857 1.00 97.19 522 ASP A CA 1
ATOM 4217 C C . ASP A 1 522 ? -7.392 -14.655 22.792 1.00 97.19 522 ASP A C 1
ATOM 4219 O O . ASP A 1 522 ? -6.305 -15.120 22.433 1.00 97.19 522 ASP A O 1
ATOM 4223 N N . ALA A 1 523 ? -7.895 -13.533 22.282 1.00 97.88 523 ALA A N 1
ATOM 4224 C CA . ALA A 1 523 ? -7.180 -12.661 21.358 1.00 97.88 523 ALA A CA 1
ATOM 4225 C C . ALA A 1 523 ? -6.536 -11.491 22.114 1.00 97.88 523 ALA A C 1
ATOM 4227 O O . ALA A 1 523 ? -7.194 -10.808 22.898 1.00 97.88 523 ALA A O 1
ATOM 4228 N N . HIS A 1 524 ? -5.259 -11.234 21.844 1.00 97.81 524 HIS A N 1
ATOM 4229 C CA . HIS A 1 524 ? -4.537 -10.050 22.304 1.00 97.81 524 HIS A CA 1
ATOM 4230 C C . HIS A 1 524 ? -3.935 -9.359 21.084 1.00 97.81 524 HIS A C 1
ATOM 4232 O O . HIS A 1 524 ? -3.163 -9.971 20.351 1.00 97.81 524 HIS A O 1
ATOM 4238 N N . THR A 1 525 ? -4.304 -8.109 20.833 1.00 97.00 525 THR A N 1
ATOM 4239 C CA . THR A 1 525 ? -3.864 -7.337 19.664 1.00 97.00 525 THR A CA 1
ATOM 4240 C C . THR A 1 525 ? -3.150 -6.056 20.109 1.00 97.00 525 THR A C 1
ATOM 4242 O O . THR A 1 525 ? -2.987 -5.787 21.298 1.00 97.00 525 THR A O 1
ATOM 4245 N N . ASN A 1 526 ? -2.730 -5.215 19.162 1.00 94.50 526 ASN A N 1
ATOM 4246 C CA . ASN A 1 526 ? -2.168 -3.890 19.445 1.00 94.50 526 ASN A CA 1
ATOM 4247 C C . ASN A 1 526 ? -3.218 -2.819 19.829 1.00 94.50 526 ASN A C 1
ATOM 4249 O O . ASN A 1 526 ? -2.949 -1.622 19.714 1.00 94.50 526 ASN A O 1
ATOM 4253 N N . GLY A 1 527 ? -4.417 -3.232 20.249 1.00 93.94 527 GLY A N 1
ATOM 4254 C CA . GLY A 1 527 ? -5.547 -2.359 20.578 1.00 93.94 527 GLY A CA 1
ATOM 4255 C C . GLY A 1 527 ? -6.503 -2.085 19.411 1.00 93.94 527 GLY A C 1
ATOM 4256 O O . GLY A 1 527 ? -7.623 -1.643 19.649 1.00 93.94 527 GLY A O 1
ATOM 4257 N N . ALA A 1 528 ? -6.109 -2.376 18.166 1.00 94.50 528 ALA A N 1
ATOM 4258 C CA . ALA A 1 528 ? -7.024 -2.414 17.022 1.00 94.50 528 ALA A CA 1
ATOM 4259 C C . ALA A 1 528 ? -7.525 -3.839 16.757 1.00 94.50 528 ALA A C 1
ATOM 4261 O O . ALA A 1 528 ? -6.905 -4.816 17.182 1.00 94.50 528 ALA A O 1
ATOM 4262 N N . ILE A 1 529 ? -8.615 -3.972 16.003 1.00 96.31 529 ILE A N 1
ATOM 4263 C CA . ILE A 1 529 ? -9.094 -5.283 15.555 1.00 96.31 529 ILE A CA 1
ATOM 4264 C C . ILE A 1 529 ? -8.050 -5.991 14.674 1.00 96.31 529 ILE A C 1
ATOM 4266 O O . ILE A 1 529 ? -7.208 -5.360 14.029 1.00 96.31 529 ILE A O 1
ATOM 4270 N N . ALA A 1 530 ? -8.107 -7.318 14.632 1.00 97.81 530 ALA A N 1
ATOM 4271 C CA . ALA A 1 530 ? -7.260 -8.143 13.776 1.00 97.81 530 ALA A CA 1
ATOM 4272 C C . ALA A 1 530 ? -8.116 -9.096 12.939 1.00 97.81 530 ALA A C 1
ATOM 4274 O O . ALA A 1 530 ? -9.124 -9.614 13.415 1.00 97.81 530 ALA A O 1
ATOM 4275 N N . LEU A 1 531 ? -7.714 -9.346 11.694 1.00 98.06 531 LEU A N 1
ATOM 4276 C CA . LEU A 1 531 ? -8.295 -10.412 10.883 1.00 98.06 531 LEU A CA 1
ATOM 4277 C C . LEU A 1 531 ? -7.500 -11.691 11.149 1.00 98.06 531 LEU A C 1
ATOM 4279 O O . LEU A 1 531 ? -6.270 -11.677 11.088 1.00 98.06 531 LEU A O 1
ATOM 4283 N N . VAL A 1 532 ? -8.175 -12.794 11.462 1.00 98.00 532 VAL A N 1
ATOM 4284 C CA . VAL A 1 532 ? -7.504 -14.059 11.797 1.00 98.00 532 VAL A CA 1
ATOM 4285 C C . VAL A 1 532 ? -7.966 -15.178 10.893 1.00 98.00 532 VAL A C 1
ATOM 4287 O O . VAL A 1 532 ? -9.155 -15.295 10.628 1.00 98.00 532 VAL A O 1
ATOM 4290 N N . ASN A 1 533 ? -7.030 -16.020 10.465 1.00 97.88 533 ASN A N 1
ATOM 4291 C CA . ASN A 1 533 ? -7.288 -17.325 9.876 1.00 97.88 533 ASN A CA 1
ATOM 4292 C C . ASN A 1 533 ? -7.163 -18.399 10.962 1.00 97.88 533 ASN A C 1
ATOM 4294 O O . ASN A 1 533 ? -6.113 -18.513 11.599 1.00 97.88 533 ASN A O 1
ATOM 4298 N N . VAL A 1 534 ? -8.208 -19.202 11.153 1.00 96.06 534 VAL A N 1
ATOM 4299 C CA . VAL A 1 534 ? -8.209 -20.343 12.074 1.00 96.06 534 VAL A CA 1
ATOM 4300 C C . VAL A 1 534 ? -8.210 -21.634 11.262 1.00 96.06 534 VAL A C 1
ATOM 4302 O O . VAL A 1 534 ? -9.154 -21.915 10.519 1.00 96.06 534 VAL A O 1
ATOM 4305 N N . ASN A 1 535 ? -7.147 -22.427 11.405 1.00 94.31 535 ASN A N 1
ATOM 4306 C CA . ASN A 1 535 ? -6.928 -23.658 10.652 1.00 94.31 535 ASN A CA 1
ATOM 4307 C C . ASN A 1 535 ? -7.744 -24.830 11.215 1.00 94.31 535 ASN A C 1
ATOM 4309 O O . ASN A 1 535 ? -7.241 -25.700 11.928 1.00 94.31 535 ASN A O 1
ATOM 4313 N N . ILE A 1 536 ? -9.026 -24.838 10.878 1.00 91.12 536 ILE A N 1
ATOM 4314 C CA . ILE A 1 536 ? -9.984 -25.902 11.180 1.00 91.12 536 ILE A CA 1
ATOM 4315 C C . ILE A 1 536 ? -10.600 -26.438 9.888 1.00 91.12 536 ILE A C 1
ATOM 4317 O O . ILE A 1 536 ? -10.430 -25.855 8.824 1.00 91.12 536 ILE A O 1
ATOM 4321 N N . LYS A 1 537 ? -11.344 -27.544 9.977 1.00 90.31 537 LYS A N 1
ATOM 4322 C CA . LYS A 1 537 ? -12.178 -28.042 8.875 1.00 90.31 537 LYS A CA 1
ATOM 4323 C C . LYS A 1 537 ? -13.596 -27.503 9.025 1.00 90.31 537 LYS A C 1
ATOM 4325 O O . LYS A 1 537 ? -14.455 -28.169 9.593 1.00 90.31 537 LYS A O 1
ATOM 4330 N N . ALA A 1 538 ? -13.819 -26.283 8.563 1.00 90.38 538 ALA A N 1
ATOM 4331 C CA . ALA A 1 538 ? -15.121 -25.646 8.624 1.00 90.38 538 ALA A CA 1
ATOM 4332 C C . ALA A 1 538 ? -16.122 -26.297 7.665 1.00 90.38 538 ALA A C 1
ATOM 4334 O O . ALA A 1 538 ? -15.778 -26.751 6.573 1.00 90.38 538 ALA A O 1
ATOM 4335 N N . GLY A 1 539 ? -17.383 -26.308 8.079 1.00 89.00 539 GLY A N 1
ATOM 4336 C CA . GLY A 1 539 ? -18.513 -26.779 7.293 1.00 89.00 539 GLY A CA 1
ATOM 4337 C C . GLY A 1 539 ? -19.653 -25.766 7.310 1.00 89.00 539 GLY A C 1
ATOM 4338 O O . GLY A 1 539 ? -19.552 -24.678 7.874 1.00 89.00 539 GLY A O 1
ATOM 4339 N N . LYS A 1 540 ? -20.792 -26.139 6.718 1.00 84.62 540 LYS A N 1
ATOM 4340 C CA . LYS A 1 540 ? -21.989 -25.276 6.677 1.00 84.62 540 LYS A CA 1
ATOM 4341 C C . LYS A 1 540 ? -22.555 -24.936 8.060 1.00 84.62 540 LYS A C 1
ATOM 4343 O O . LYS A 1 540 ? -23.251 -23.938 8.184 1.00 84.62 540 LYS A O 1
ATOM 4348 N N . ASN A 1 541 ? -22.274 -25.768 9.062 1.00 89.38 541 ASN A N 1
ATOM 4349 C CA . ASN A 1 541 ? -22.762 -25.607 10.430 1.00 89.38 541 ASN A CA 1
ATOM 4350 C C . ASN A 1 541 ? -21.737 -24.936 11.352 1.00 89.38 541 ASN A C 1
ATOM 4352 O O . ASN A 1 541 ? -21.967 -24.881 12.559 1.00 89.38 541 ASN A O 1
ATOM 4356 N N . THR A 1 542 ? -20.605 -24.467 10.815 1.00 94.56 542 THR A N 1
ATOM 4357 C CA . THR A 1 542 ? -19.622 -23.743 11.619 1.00 94.56 542 THR A CA 1
ATOM 4358 C C . THR A 1 542 ? -20.252 -22.480 12.200 1.00 94.56 542 THR A C 1
ATOM 4360 O O . THR A 1 542 ? -21.039 -21.799 11.549 1.00 94.56 542 THR A O 1
ATOM 4363 N N . GLN A 1 543 ? -19.944 -22.182 13.457 1.00 96.50 543 GLN A N 1
ATOM 4364 C CA . GLN A 1 543 ? -20.416 -20.975 14.130 1.00 96.50 543 GLN A CA 1
ATOM 4365 C C . GLN A 1 543 ? -19.265 -20.344 14.892 1.00 96.50 543 GLN A C 1
ATOM 4367 O O . GLN A 1 543 ? -18.447 -21.052 15.476 1.00 96.50 543 GLN A O 1
ATOM 4372 N N . ILE A 1 544 ? -19.217 -19.015 14.906 1.00 97.25 544 ILE A N 1
ATOM 4373 C CA . ILE A 1 544 ? -18.205 -18.264 15.645 1.00 97.25 544 ILE A CA 1
ATOM 4374 C C . ILE A 1 544 ? -18.915 -17.326 16.606 1.00 97.25 544 ILE A C 1
ATOM 4376 O O . ILE A 1 544 ? -19.769 -16.539 16.197 1.00 97.25 544 ILE A O 1
ATOM 4380 N N . TYR A 1 545 ? -18.577 -17.445 17.883 1.00 97.75 545 TYR A N 1
ATOM 4381 C CA . TYR A 1 545 ? -19.169 -16.684 18.970 1.00 97.75 545 TYR A CA 1
ATOM 4382 C C . TYR A 1 545 ? -18.084 -15.888 19.691 1.00 97.75 545 TYR A C 1
ATOM 4384 O O . TYR A 1 545 ? -17.099 -16.456 20.165 1.00 97.75 545 TYR A O 1
ATOM 4392 N N . ASP A 1 546 ? -18.269 -14.576 19.764 1.00 98.00 546 ASP A N 1
ATOM 4393 C CA . ASP A 1 546 ? -17.514 -13.700 20.651 1.00 98.00 546 ASP A CA 1
ATOM 4394 C C . ASP A 1 546 ? -18.128 -13.822 22.048 1.00 98.00 546 ASP A C 1
ATOM 4396 O O . ASP A 1 546 ? -19.230 -13.332 22.301 1.00 98.00 546 ASP A O 1
ATOM 4400 N N . ASN A 1 547 ? -17.429 -14.520 22.942 1.00 97.50 547 ASN A N 1
ATOM 4401 C CA . ASN A 1 547 ? -17.894 -14.761 24.304 1.00 97.50 547 ASN A CA 1
ATOM 4402 C C . ASN A 1 547 ? -17.860 -13.486 25.151 1.00 97.50 547 ASN A C 1
ATOM 4404 O O . ASN A 1 547 ? -18.625 -13.388 26.103 1.00 97.50 547 ASN A O 1
ATOM 4408 N N . THR A 1 548 ? -16.993 -12.528 24.820 1.00 97.06 548 THR A N 1
ATOM 4409 C CA . THR A 1 548 ? -16.871 -11.265 25.556 1.00 97.06 548 THR A CA 1
ATOM 4410 C C . THR A 1 548 ? -18.027 -10.329 25.223 1.00 97.06 548 THR A C 1
ATOM 4412 O O . THR A 1 548 ? -18.593 -9.708 26.118 1.00 97.06 548 THR A O 1
ATOM 4415 N N . SER A 1 549 ? -18.403 -10.257 23.945 1.00 96.44 549 SER A N 1
ATOM 4416 C CA . SER A 1 549 ? -19.531 -9.435 23.479 1.00 96.44 549 SER A CA 1
ATOM 4417 C C . SER A 1 549 ? -20.875 -10.173 23.450 1.00 96.44 549 SER A C 1
ATOM 4419 O O . SER A 1 549 ? -21.878 -9.587 23.051 1.00 96.44 549 SER A O 1
ATOM 4421 N N . GLU A 1 550 ? -20.889 -11.461 23.791 1.00 97.50 550 GLU A N 1
ATOM 4422 C CA . GLU A 1 550 ? -22.059 -12.344 23.746 1.00 97.50 550 GLU A CA 1
ATOM 4423 C C . GLU A 1 550 ? -22.801 -12.342 22.389 1.00 97.50 550 GLU A C 1
ATOM 4425 O O . GLU A 1 550 ? -24.033 -12.334 22.317 1.00 97.50 550 GLU A O 1
ATOM 4430 N N . LYS A 1 551 ? -22.049 -12.340 21.278 1.00 97.31 551 LYS A N 1
ATOM 4431 C CA . LYS A 1 551 ? -22.604 -12.231 19.916 1.00 97.31 551 LYS A CA 1
ATOM 4432 C C . LYS A 1 551 ? -22.014 -13.268 18.964 1.00 97.31 551 LYS A C 1
ATOM 4434 O O . LYS A 1 551 ? -20.814 -13.538 18.978 1.00 97.31 551 LYS A O 1
ATOM 4439 N N . PHE A 1 552 ? -22.849 -13.804 18.075 1.00 97.00 552 PHE A N 1
ATOM 4440 C CA . PHE A 1 552 ? -22.352 -14.522 16.900 1.00 97.00 552 PHE A CA 1
ATOM 4441 C C . PHE A 1 552 ? -21.768 -13.530 15.899 1.00 97.00 552 PHE A C 1
ATOM 4443 O O . PHE A 1 552 ? -22.347 -12.467 15.667 1.00 97.00 552 PHE A O 1
ATOM 4450 N N . ILE A 1 553 ? -20.639 -13.891 15.296 1.00 96.94 553 ILE A N 1
ATOM 4451 C CA . ILE A 1 553 ? -19.933 -13.038 14.341 1.00 96.94 553 ILE A CA 1
ATOM 4452 C C . ILE A 1 553 ? -19.866 -13.680 12.959 1.00 96.94 553 ILE A C 1
ATOM 4454 O O . ILE A 1 553 ? -19.805 -14.902 12.806 1.00 96.94 553 ILE A O 1
ATOM 4458 N N . SER A 1 554 ? -19.883 -12.822 11.943 1.00 95.50 554 SER A N 1
ATOM 4459 C CA . SER A 1 554 ? -19.710 -13.221 10.550 1.00 95.50 554 SER A CA 1
ATOM 4460 C C . SER A 1 554 ? -18.296 -13.734 10.301 1.00 95.50 554 SER A C 1
ATOM 4462 O O . SER A 1 554 ? -17.326 -13.233 10.870 1.00 95.50 554 SER A O 1
ATOM 4464 N N . TYR A 1 555 ? -18.183 -14.700 9.398 1.00 96.44 555 TYR A N 1
ATOM 4465 C CA . TYR A 1 555 ? -16.920 -15.307 9.006 1.00 96.44 555 TYR A CA 1
ATOM 4466 C C . TYR A 1 555 ? -16.972 -15.742 7.542 1.00 96.44 555 TYR A C 1
ATOM 4468 O O . TYR A 1 555 ? -18.051 -15.900 6.968 1.00 96.44 555 TYR A O 1
ATOM 4476 N N . ASN A 1 556 ? -15.800 -15.963 6.955 1.00 95.38 556 ASN A N 1
ATOM 4477 C CA . ASN A 1 556 ? -15.647 -16.558 5.633 1.00 95.38 556 ASN A CA 1
ATOM 4478 C C . ASN A 1 556 ? -15.058 -17.962 5.765 1.00 95.38 556 ASN A C 1
ATOM 4480 O O . ASN A 1 556 ? -14.226 -18.196 6.639 1.00 95.38 556 ASN A O 1
ATOM 4484 N N . ILE A 1 557 ? -15.486 -18.884 4.900 1.00 95.06 557 ILE A N 1
ATOM 4485 C CA . ILE A 1 557 ? -14.835 -20.187 4.722 1.00 95.06 557 ILE A CA 1
ATOM 4486 C C . ILE A 1 557 ? -13.881 -20.060 3.539 1.00 95.06 557 ILE A C 1
ATOM 4488 O O . ILE A 1 557 ? -14.307 -19.731 2.430 1.00 95.06 557 ILE A O 1
ATOM 4492 N N . GLU A 1 558 ? -12.605 -20.322 3.784 1.00 94.19 558 GLU A N 1
ATOM 4493 C CA . GLU A 1 558 ? -11.550 -20.272 2.778 1.00 94.19 558 GLU A CA 1
ATOM 4494 C C . GLU A 1 558 ? -11.514 -21.554 1.931 1.00 94.19 558 GLU A C 1
ATOM 4496 O O . GLU A 1 558 ? -12.135 -22.568 2.256 1.00 94.19 558 GLU A O 1
ATOM 4501 N N . GLN A 1 559 ? -10.758 -21.538 0.830 1.00 90.81 559 GLN A N 1
ATOM 4502 C CA . GLN A 1 559 ? -10.677 -22.671 -0.109 1.00 90.81 559 GLN A CA 1
ATOM 4503 C C . GLN A 1 559 ? -10.163 -23.973 0.525 1.00 90.81 559 GLN A C 1
ATOM 4505 O O . GLN A 1 559 ? -10.518 -25.063 0.080 1.00 90.81 559 GLN A O 1
ATOM 4510 N N . ASP A 1 560 ? -9.334 -23.873 1.563 1.00 91.38 560 ASP A N 1
ATOM 4511 C CA . ASP A 1 560 ? -8.815 -25.011 2.324 1.00 91.38 560 ASP A CA 1
ATOM 4512 C C . ASP A 1 560 ? -9.735 -25.430 3.492 1.00 91.38 560 ASP A C 1
ATOM 4514 O O . ASP A 1 560 ? -9.366 -26.286 4.296 1.00 91.38 560 ASP A O 1
ATOM 4518 N N . ASN A 1 561 ? -10.947 -24.865 3.554 1.00 93.38 561 ASN A N 1
ATOM 4519 C CA . ASN A 1 561 ? -11.947 -24.994 4.616 1.00 93.38 561 ASN A CA 1
ATOM 4520 C C . ASN A 1 561 ? -11.553 -24.392 5.969 1.00 93.38 561 ASN A C 1
ATOM 4522 O O . ASN A 1 561 ? -12.252 -24.632 6.950 1.00 93.38 561 ASN A O 1
ATOM 4526 N N . SER A 1 562 ? -10.489 -23.594 6.048 1.00 95.19 562 SER A N 1
ATOM 4527 C CA . SER A 1 562 ? -10.264 -22.761 7.232 1.00 95.19 562 SER A CA 1
ATOM 4528 C C . SER A 1 562 ? -11.290 -21.629 7.325 1.00 95.19 562 SER A C 1
ATOM 4530 O O . SER A 1 562 ? -12.023 -21.369 6.368 1.00 95.19 562 SER A O 1
ATOM 4532 N N . VAL A 1 563 ? -11.376 -20.966 8.482 1.00 96.75 563 VAL A N 1
ATOM 4533 C CA . VAL A 1 563 ? -12.241 -19.785 8.640 1.00 96.75 563 VAL A CA 1
ATOM 4534 C C . VAL A 1 563 ? -11.440 -18.518 8.839 1.00 96.75 563 VAL A C 1
ATOM 4536 O O . VAL A 1 563 ? -10.428 -18.530 9.539 1.00 96.75 563 VAL A O 1
ATOM 4539 N N . THR A 1 564 ? -11.959 -17.421 8.299 1.00 97.38 564 THR A N 1
ATOM 4540 C CA . THR A 1 564 ? -11.422 -16.083 8.527 1.00 97.38 564 THR A CA 1
ATOM 4541 C C . THR A 1 564 ? -12.485 -15.164 9.122 1.00 97.38 564 THR A C 1
ATOM 4543 O O . THR A 1 564 ? -13.610 -15.117 8.621 1.00 97.38 564 THR A O 1
ATOM 4546 N N . PHE A 1 565 ? -12.151 -14.430 10.185 1.00 97.81 565 PHE A N 1
ATOM 4547 C CA . PHE A 1 565 ? -13.055 -13.481 10.849 1.00 97.81 565 PHE A CA 1
ATOM 4548 C C . PHE A 1 565 ? -12.289 -12.417 11.642 1.00 97.81 565 PHE A C 1
ATOM 4550 O O . PHE A 1 565 ? -11.091 -12.554 11.889 1.00 97.81 565 PHE A O 1
ATOM 4557 N N . TRP A 1 566 ? -12.983 -11.341 12.015 1.00 97.81 566 TRP A N 1
ATOM 4558 C CA . TRP A 1 566 ? -12.418 -10.249 12.807 1.00 97.81 566 TRP A CA 1
ATOM 4559 C C . TRP A 1 566 ? -12.473 -10.558 14.302 1.00 97.81 566 TRP A C 1
ATOM 4561 O O . TRP A 1 566 ? -13.502 -11.009 14.805 1.00 97.81 566 TRP A O 1
ATOM 4571 N N . VAL A 1 567 ? -11.380 -10.266 15.004 1.00 98.12 567 VAL A N 1
ATOM 4572 C CA . VAL A 1 567 ? -11.272 -10.340 16.465 1.00 98.12 567 VAL A CA 1
ATOM 4573 C C . VAL A 1 567 ? -10.914 -8.976 17.048 1.00 98.12 567 VAL A C 1
ATOM 4575 O O . VAL A 1 567 ? -10.174 -8.205 16.438 1.00 98.12 567 VAL A O 1
ATOM 4578 N N . GLU A 1 568 ? -11.439 -8.687 18.229 1.00 97.88 568 GLU A N 1
ATOM 4579 C CA . GLU A 1 568 ? -11.183 -7.482 19.015 1.00 97.88 568 GLU A CA 1
ATOM 4580 C C . GLU A 1 568 ? -10.123 -7.771 20.095 1.00 97.88 568 GLU A C 1
ATOM 4582 O O . GLU A 1 568 ? -9.903 -8.925 20.484 1.00 97.88 568 GLU A O 1
ATOM 4587 N N . ASP A 1 569 ? -9.438 -6.724 20.570 1.00 97.62 569 ASP A N 1
ATOM 4588 C CA . ASP A 1 569 ? -8.426 -6.867 21.622 1.00 97.62 569 ASP A CA 1
ATOM 4589 C C . ASP A 1 569 ? -9.060 -7.362 22.927 1.00 97.62 569 ASP A C 1
ATOM 4591 O O . ASP A 1 569 ? -10.071 -6.828 23.378 1.00 97.62 569 ASP A O 1
ATOM 4595 N N . ARG A 1 570 ? -8.424 -8.337 23.583 1.00 96.81 570 ARG A N 1
ATOM 4596 C CA . ARG A 1 570 ? -8.840 -8.918 24.875 1.00 96.81 570 ARG A CA 1
ATOM 4597 C C . ARG A 1 570 ? -10.218 -9.581 24.843 1.00 96.81 570 ARG A C 1
ATOM 4599 O O . ARG A 1 570 ? -10.867 -9.693 25.885 1.00 96.81 570 ARG A O 1
ATOM 4606 N N . HIS A 1 571 ? -10.662 -10.035 23.675 1.00 98.00 571 HIS A N 1
ATOM 4607 C CA . HIS A 1 571 ? -11.887 -10.818 23.543 1.00 98.00 571 HIS A CA 1
ATOM 4608 C C . HIS A 1 571 ? -11.597 -12.321 23.526 1.00 98.00 571 HIS A C 1
ATOM 4610 O O . HIS A 1 571 ? -10.544 -12.770 23.068 1.00 98.00 571 HIS A O 1
ATOM 4616 N N . THR A 1 572 ? -12.553 -13.110 24.014 1.00 98.06 572 THR A N 1
ATOM 4617 C CA . THR A 1 572 ? -12.500 -14.575 23.984 1.00 98.06 572 THR A CA 1
ATOM 4618 C C . THR A 1 572 ? -13.449 -15.094 22.913 1.00 98.06 572 THR A C 1
ATOM 4620 O O . THR A 1 572 ? -14.641 -14.792 22.931 1.00 98.06 572 THR A O 1
ATOM 4623 N N . TYR A 1 573 ? -12.972 -15.964 22.027 1.00 98.00 573 TYR A N 1
ATOM 4624 C CA . TYR A 1 573 ? -13.749 -16.504 20.910 1.00 98.00 573 TYR A CA 1
ATOM 4625 C C . TYR A 1 573 ? -13.949 -18.004 21.033 1.00 98.00 573 TYR A C 1
ATOM 4627 O O . TYR A 1 573 ? -13.037 -18.718 21.440 1.00 98.00 573 TYR A O 1
ATOM 4635 N N . SER A 1 574 ? -15.131 -18.476 20.639 1.00 96.75 574 SER A N 1
ATOM 4636 C CA . SER A 1 574 ? -15.464 -19.892 20.500 1.00 96.75 574 SER A CA 1
ATOM 4637 C C . SER A 1 574 ? -15.861 -20.184 19.055 1.00 96.75 574 SER A C 1
ATOM 4639 O O . SER A 1 574 ? -16.808 -19.593 18.539 1.00 96.75 574 SER A O 1
ATOM 4641 N N . VAL A 1 575 ? -15.146 -21.096 18.402 1.00 96.19 575 VAL A N 1
ATOM 4642 C CA . VAL A 1 575 ? -15.452 -21.600 17.061 1.00 96.19 575 VAL A CA 1
ATOM 4643 C C . VAL A 1 575 ? -16.000 -23.011 17.196 1.00 96.19 575 VAL A C 1
ATOM 4645 O O . VAL A 1 575 ? -15.281 -23.909 17.625 1.00 96.19 575 VAL A O 1
ATOM 4648 N N . TYR A 1 576 ? -17.259 -23.212 16.832 1.00 93.81 576 TYR A N 1
ATOM 4649 C CA . TYR A 1 576 ? -17.926 -24.509 16.868 1.00 93.81 576 TYR A CA 1
ATOM 4650 C C . TYR A 1 576 ? -17.870 -25.159 15.485 1.00 93.81 576 TYR A C 1
ATOM 4652 O O . TYR A 1 576 ? -18.227 -24.537 14.483 1.00 93.81 576 TYR A O 1
ATOM 4660 N N . VAL A 1 577 ? -17.412 -26.406 15.433 1.00 86.38 577 VAL A N 1
ATOM 4661 C CA . VAL A 1 577 ? -17.266 -27.228 14.228 1.00 86.38 577 VAL A CA 1
ATOM 4662 C C . VAL A 1 577 ? -18.136 -28.470 14.403 1.00 86.38 577 VAL A C 1
ATOM 4664 O O . VAL A 1 577 ? -17.784 -29.377 15.151 1.00 86.38 577 VAL A O 1
ATOM 4667 N N . ASN A 1 578 ? -19.298 -28.465 13.743 1.00 69.06 578 ASN A N 1
ATOM 4668 C CA . ASN A 1 578 ? -20.272 -29.562 13.742 1.00 69.06 578 ASN A CA 1
ATOM 4669 C C . ASN A 1 578 ? -20.291 -30.295 12.407 1.00 69.06 578 ASN A C 1
ATOM 4671 O O . ASN A 1 578 ? -20.420 -29.601 11.366 1.00 69.06 578 ASN A O 1
#

Nearest PDB structures (foldseek):
  8hfa-assembly5_E  TM=7.209E-01  e=2.146E-05  Verticillium dahliae
  4cte-assembly2_B  TM=5.587E-01  e=9.976E-05  Zobellia galactanivorans
  8hf9-assembly1_A  TM=6.511E-01  e=1.468E-03  Puccinia striiformis f. sp. tritici
  4lbq-assembly2_B  TM=4.981E-01  e=7.582E-05  Mus musculus
  2d6p-assembly1_A  TM=5.858E-01  e=7.194E-04  Mus musculus

Mean predicted aligned error: 7.62 Å

Organism: Methanosarcina thermophila (NCBI:txid2210)

Secondary structure (DSSP, 8-state):
-----PPP-------TT-PEE----EEEEEEEEEEEGGG-SS--TTEEEE-SS---HHHHHHHHHH--EEEEEEE-TT--EEEEEEEPPPSS-GGGHHHHHHHHHHHT---SSSTTTTHHHHHHHHHHT--HHHHHHHHHHSPEEEEE-PPP-SEEEEEEEEEEEES-TT-EEEEEETTEEEEEEEEETTEEEEEEEEE-TTS-EEEEEEEESS-SS-EEEEEEEETTTTEEEEEETTS-EEEEE-S-HHHHT-SS-----SEEEEEEE--TT--EEEEEEEEEEEEEEEESEEEE--TTEEEEEEEE---GGGTHHHHHHHHTTT---EEEEEHHHHHT--HHHHHHHHHHHHTS--EEEEEESS-GGGS-HHHHHHHHHHHHHHHHHHHSS---EEEEGGG---HHHHHHHHHHH-PEETTSTTTGGGGTTTSB-STTTHHHHHHHHHTT----EEES-SS-SSPPTT---HHHHHHHHHHHHHTT-EEE-HHHHHHHHHHHHH-EEEEEEE-SSEEEEEEE-SSS-EEEEE-S---TT-EEEETTTTEE---EE-TTS-EEEEE-TT-EEEEE--